Protein AF-A0A6L9EN81-F1 (afdb_monomer_lite)

Secondary structure (DSSP, 8-state):
-EEEEEEEEEE--SSTT-SHHHHHHHHTTSTTEEEETTEEEEEETTEEEEEEEEEEEEEEGGGTEEEEEEEEEE--GGGHHHHHHHHHHHHHHHHTT-TTT-EEEEEEEHHHHHHHHHHHHHHHHHHHHHHHHHHHHHHHHT-TTHHHHHS-HHHHHHHHTTTT---TT--GGGGS-TTTHHHHHH--B-SS-HHHHHHHHHH-SSGGGS-HHHHHHTS-B-HIIIIIHHHH---HHHHHHHHHHHHHHHHHHHTT----HHHHHHHHHHHHHHHHHHHHHHHTGGG----HHHHHHHHHHHHTT-HHHHHHHHHHHHHHHHHHHHT-SEEEE---TTSS-SEEEE-GGG-EEEEEEEEE-GGGHHHHHHHHHHH----TT-SEEEEEEEESS---GGGT-TT-S--SSEEEEEEE-TTS-EEEEEEE---S------

Organism: Clostridium butyricum (NCBI:txid1492)

Structure (mmCIF, N/CA/C/O backbone):
data_AF-A0A6L9EN81-F1
#
_entry.id   AF-A0A6L9EN81-F1
#
loop_
_atom_site.group_PDB
_atom_site.id
_atom_site.type_symbol
_atom_site.label_atom_id
_atom_site.label_alt_id
_atom_site.label_comp_id
_atom_site.label_asym_id
_atom_site.label_entity_id
_atom_site.label_seq_id
_atom_site.pdbx_PDB_ins_code
_atom_site.Cartn_x
_atom_site.Cartn_y
_atom_site.Cartn_z
_atom_site.occupancy
_atom_site.B_iso_or_equiv
_atom_site.auth_seq_id
_atom_site.auth_comp_id
_atom_site.auth_asym_id
_atom_site.auth_atom_id
_atom_site.pdbx_PDB_model_num
ATOM 1 N N . MET A 1 1 ? -28.844 1.840 12.120 1.00 87.31 1 MET A N 1
ATOM 2 C CA . MET A 1 1 ? -28.461 1.284 13.446 1.00 87.31 1 MET A CA 1
ATOM 3 C C . MET A 1 1 ? -26.974 0.991 13.421 1.00 87.31 1 MET A C 1
ATOM 5 O O . MET A 1 1 ? -26.561 0.160 12.624 1.00 87.31 1 MET A O 1
ATOM 9 N N . ASN A 1 2 ? -26.190 1.664 14.264 1.00 93.25 2 ASN A N 1
ATOM 10 C CA . ASN A 1 2 ? -24.735 1.513 14.336 1.00 93.25 2 ASN A CA 1
ATOM 11 C C . ASN A 1 2 ? -24.318 1.054 15.731 1.00 93.25 2 ASN A C 1
ATOM 13 O O . ASN A 1 2 ? -24.757 1.615 16.735 1.00 93.25 2 ASN A O 1
ATOM 17 N N . LYS A 1 3 ? -23.448 0.052 15.794 1.00 96.12 3 LYS A N 1
ATOM 18 C CA . LYS A 1 3 ? -22.914 -0.523 17.023 1.00 96.12 3 LYS A CA 1
ATOM 19 C C . LYS A 1 3 ? -21.429 -0.202 17.162 1.00 96.12 3 LYS A C 1
ATOM 21 O O . LYS A 1 3 ? -20.662 -0.304 16.206 1.00 96.12 3 LYS A O 1
ATOM 26 N N . ILE A 1 4 ? -21.008 0.117 18.382 1.00 96.19 4 ILE A N 1
ATOM 27 C CA . ILE A 1 4 ? -19.598 0.132 18.773 1.00 96.19 4 ILE A CA 1
ATOM 28 C C . ILE A 1 4 ? -19.426 -0.778 19.990 1.00 96.19 4 ILE A C 1
ATOM 30 O O . ILE A 1 4 ? -20.159 -0.677 20.975 1.00 96.19 4 ILE A O 1
ATOM 34 N N . GLU A 1 5 ? -18.442 -1.665 19.928 1.00 96.81 5 GLU A N 1
ATOM 35 C CA . GLU A 1 5 ? -18.109 -2.620 20.977 1.00 96.81 5 GLU A CA 1
ATOM 36 C C . GLU A 1 5 ? -16.608 -2.591 21.241 1.00 96.81 5 GLU A C 1
ATOM 38 O O . GLU A 1 5 ? -15.792 -2.695 20.322 1.00 96.81 5 GLU A O 1
ATOM 43 N N . TYR A 1 6 ? -16.222 -2.452 22.503 1.00 96.25 6 TYR A N 1
ATOM 44 C CA . TYR A 1 6 ? -14.824 -2.543 22.901 1.00 96.25 6 TYR A CA 1
ATOM 45 C C . TYR A 1 6 ? -14.679 -3.128 24.298 1.00 96.25 6 TYR A C 1
ATOM 47 O O . TYR A 1 6 ? -15.543 -2.999 25.169 1.00 96.25 6 TYR A O 1
ATOM 55 N N . MET A 1 7 ? -13.538 -3.773 24.501 1.00 95.69 7 MET A N 1
ATOM 56 C CA . MET A 1 7 ? -13.129 -4.341 25.768 1.00 95.69 7 MET A CA 1
ATOM 57 C C . MET A 1 7 ? -11.957 -3.551 26.329 1.00 95.69 7 MET A C 1
ATOM 59 O O . MET A 1 7 ? -10.900 -3.429 25.710 1.00 95.69 7 MET A O 1
ATOM 63 N N . ILE A 1 8 ? -12.155 -3.045 27.534 1.00 94.56 8 ILE A N 1
ATOM 64 C CA . ILE A 1 8 ? -11.157 -2.321 28.300 1.00 94.56 8 ILE A CA 1
ATOM 65 C C . ILE A 1 8 ? -10.591 -3.270 29.346 1.00 94.56 8 ILE A C 1
ATOM 67 O O . ILE A 1 8 ? -11.353 -3.824 30.130 1.00 94.56 8 ILE A O 1
ATOM 71 N N . ILE A 1 9 ? -9.276 -3.456 29.374 1.00 92.25 9 ILE A N 1
ATOM 72 C CA . ILE A 1 9 ? -8.583 -4.306 30.346 1.00 92.25 9 ILE A CA 1
ATOM 73 C C . ILE A 1 9 ? -7.664 -3.428 31.186 1.00 92.25 9 ILE A C 1
ATOM 75 O O . ILE A 1 9 ? -6.894 -2.635 30.643 1.00 92.25 9 ILE A O 1
ATOM 79 N N . THR A 1 10 ? -7.727 -3.591 32.504 1.00 89.62 10 THR A N 1
ATOM 80 C CA . THR A 1 10 ? -6.845 -2.917 33.462 1.00 89.62 10 THR A CA 1
ATOM 81 C C . THR A 1 10 ? -6.318 -3.909 34.491 1.00 89.62 10 THR A C 1
ATOM 83 O O . THR A 1 10 ? -7.020 -4.848 34.878 1.00 89.62 10 THR A O 1
ATOM 86 N N . LYS A 1 11 ? -5.092 -3.685 34.971 1.00 86.06 11 LYS A N 1
ATOM 87 C CA . LYS A 1 11 ? -4.589 -4.378 36.161 1.00 86.06 11 LYS A CA 1
ATOM 88 C C . LYS A 1 11 ? -5.357 -3.903 37.391 1.00 86.06 11 LYS A C 1
ATOM 90 O O . LYS A 1 11 ? -5.659 -2.712 37.503 1.00 86.06 11 LYS A O 1
ATOM 95 N N . GLN A 1 12 ? -5.680 -4.822 38.293 1.00 75.69 12 GLN A N 1
ATOM 96 C CA . GLN A 1 12 ? -6.263 -4.487 39.586 1.00 75.69 12 GLN A CA 1
ATOM 97 C C . GLN A 1 12 ? -5.140 -4.104 40.556 1.00 75.69 12 GLN A C 1
ATOM 99 O O . GLN A 1 12 ? -4.550 -4.953 41.215 1.00 75.69 12 GLN A O 1
ATOM 104 N N . GLU A 1 13 ? -4.827 -2.812 40.628 1.00 68.25 13 GLU A N 1
ATOM 105 C CA . GLU A 1 13 ? -3.945 -2.253 41.656 1.00 68.25 13 GLU A CA 1
ATOM 106 C C . GLU A 1 13 ? -4.814 -1.440 42.629 1.00 68.25 13 GLU A C 1
ATOM 108 O O . GLU A 1 13 ? -5.193 -0.305 42.349 1.00 68.25 13 GLU A O 1
ATOM 113 N N . GLY A 1 14 ? -5.188 -2.048 43.760 1.00 69.38 14 GLY A N 1
ATOM 114 C CA . GLY A 1 14 ? -6.019 -1.411 44.789 1.00 69.38 14 GLY A CA 1
ATOM 115 C C . GLY A 1 14 ? -7.532 -1.458 44.524 1.00 69.38 14 GLY A C 1
ATOM 116 O O . GLY A 1 14 ? -8.037 -2.326 43.816 1.00 69.38 14 GLY A O 1
ATOM 117 N N . SER A 1 15 ? -8.279 -0.539 45.146 1.00 75.50 15 SER A N 1
ATOM 118 C CA . SER A 1 15 ? -9.754 -0.497 45.118 1.00 75.50 15 SER A CA 1
ATOM 119 C C . SER A 1 15 ? -10.344 0.400 44.021 1.00 75.50 15 SER A C 1
ATOM 121 O O . SER A 1 15 ? -11.565 0.471 43.869 1.00 75.50 15 SER A O 1
ATOM 123 N N . PHE A 1 16 ? -9.504 1.096 43.252 1.00 80.25 16 PHE A N 1
ATOM 124 C CA . PHE A 1 16 ? -9.956 2.077 42.272 1.00 80.25 16 PHE A CA 1
ATOM 125 C C . PHE A 1 16 ? -10.594 1.404 41.047 1.00 80.25 16 PHE A C 1
ATOM 127 O O . PHE A 1 16 ? -9.987 0.552 40.404 1.00 80.25 16 PHE A O 1
ATOM 134 N N . CYS A 1 17 ? -11.823 1.810 40.708 1.00 84.56 17 CYS A N 1
ATOM 135 C CA . CYS A 1 17 ? -12.576 1.309 39.552 1.00 84.56 17 CYS A CA 1
ATOM 136 C C . CYS A 1 17 ? -12.682 -0.235 39.487 1.00 84.56 17 CYS A C 1
ATOM 138 O O . CYS A 1 17 ? -12.465 -0.860 38.450 1.00 84.56 17 CYS A O 1
ATOM 140 N N . ASN A 1 18 ? -13.009 -0.873 40.614 1.00 86.94 18 ASN A N 1
ATOM 141 C CA . ASN A 1 18 ? -13.021 -2.332 40.767 1.00 86.94 18 ASN A CA 1
ATOM 142 C C . ASN A 1 18 ? -14.390 -3.003 40.520 1.00 86.94 18 ASN A C 1
ATOM 144 O O . ASN A 1 18 ? -14.526 -4.211 40.700 1.00 86.94 18 ASN A O 1
ATOM 148 N N . SER A 1 19 ? -15.417 -2.255 40.120 1.00 91.50 19 SER A N 1
ATOM 149 C CA . SER A 1 19 ? -16.780 -2.758 39.911 1.00 91.50 19 SER A CA 1
ATOM 150 C C . SER A 1 19 ? -17.481 -2.071 38.736 1.00 91.50 19 SER A C 1
ATOM 152 O O . SER A 1 19 ? -17.056 -1.016 38.259 1.00 91.50 19 SER A O 1
ATOM 154 N N . LYS A 1 20 ? -18.606 -2.647 38.283 1.00 93.56 20 LYS A N 1
ATOM 155 C CA . LYS A 1 20 ? -19.466 -2.029 37.259 1.00 93.56 20 LYS A CA 1
ATOM 156 C C . LYS A 1 20 ? -19.916 -0.632 37.691 1.00 93.56 20 LYS A C 1
ATOM 158 O O . LYS A 1 20 ? -19.805 0.310 36.915 1.00 93.56 20 LYS A O 1
ATOM 163 N N . SER A 1 21 ? -20.384 -0.505 38.932 1.00 93.25 21 SER A N 1
ATOM 164 C CA . SER A 1 21 ? -20.891 0.755 39.478 1.00 93.25 21 SER A CA 1
ATOM 165 C C . SER A 1 21 ? -19.796 1.814 39.571 1.00 93.25 21 SER A C 1
ATOM 167 O O . SER A 1 21 ? -20.012 2.943 39.148 1.00 93.25 21 SER A O 1
ATOM 169 N N . SER A 1 22 ? -18.591 1.453 40.031 1.00 92.69 22 SER A N 1
ATOM 170 C CA . SER A 1 22 ? -17.469 2.402 40.072 1.00 92.69 22 SER A CA 1
ATOM 171 C C . SER A 1 22 ? -17.043 2.869 38.680 1.00 92.69 22 SER A C 1
ATOM 173 O O . SER A 1 22 ? -16.700 4.034 38.517 1.00 92.69 22 SER A O 1
ATOM 175 N N . PHE A 1 23 ? -17.095 1.988 37.673 1.00 93.50 23 PHE A N 1
ATOM 176 C CA . PHE A 1 23 ? -16.779 2.358 36.293 1.00 93.50 23 PHE A CA 1
ATOM 177 C C . PHE A 1 23 ? -17.827 3.307 35.706 1.00 93.50 23 PHE A C 1
ATOM 179 O O . PHE A 1 23 ? -17.476 4.323 35.119 1.00 93.50 23 PHE A O 1
ATOM 186 N N . ILE A 1 24 ? -19.115 3.032 35.925 1.00 94.88 24 ILE A N 1
ATOM 187 C CA . ILE A 1 24 ? -20.203 3.929 35.507 1.00 94.88 24 ILE A CA 1
ATOM 188 C C . ILE A 1 24 ? -20.082 5.297 36.191 1.00 94.88 24 ILE A C 1
ATOM 190 O O . ILE A 1 24 ? -20.223 6.322 35.528 1.00 94.88 24 ILE A O 1
ATOM 194 N N . ASN A 1 25 ? -19.776 5.328 37.491 1.00 94.06 25 ASN A N 1
ATOM 195 C CA . ASN A 1 25 ? -19.566 6.578 38.223 1.00 94.06 25 ASN A CA 1
ATOM 196 C C . ASN A 1 25 ? -18.364 7.356 37.683 1.00 94.06 25 ASN A C 1
ATOM 198 O O . ASN A 1 25 ? -18.440 8.573 37.556 1.00 94.06 25 ASN A O 1
ATOM 202 N N . LEU A 1 26 ? -17.281 6.663 37.317 1.00 93.62 26 LEU A N 1
ATOM 203 C CA . LEU A 1 26 ? -16.115 7.286 36.699 1.00 93.62 26 LEU A CA 1
ATOM 204 C C . LEU A 1 26 ? -16.468 7.969 35.372 1.00 93.62 26 LEU A C 1
ATOM 206 O O . LEU A 1 26 ? -16.038 9.096 35.145 1.00 93.62 26 LEU A O 1
ATOM 210 N N . LEU A 1 27 ? -17.248 7.315 34.506 1.00 95.25 27 LEU A N 1
ATOM 211 C CA . LEU A 1 27 ? -17.679 7.921 33.240 1.00 95.25 27 LEU A CA 1
ATOM 212 C C . LEU A 1 27 ? -18.488 9.206 33.464 1.00 95.25 27 LEU A C 1
ATOM 214 O O . LEU A 1 27 ? -18.331 10.161 32.711 1.00 95.25 27 LEU A O 1
ATOM 218 N N . GLN A 1 28 ? -19.295 9.250 34.525 1.00 95.00 28 GLN A N 1
ATOM 219 C CA . GLN A 1 28 ? -20.123 10.404 34.892 1.00 95.00 28 GLN A CA 1
ATOM 220 C C . GLN A 1 28 ? -19.371 11.510 35.651 1.00 95.00 28 GLN A C 1
ATOM 222 O O . GLN A 1 28 ? -19.965 12.537 35.976 1.00 95.00 28 GLN A O 1
ATOM 227 N N . VAL A 1 29 ? -18.069 11.344 35.923 1.00 93.25 29 VAL A N 1
ATOM 228 C CA . VAL A 1 29 ? -17.219 12.459 36.388 1.00 93.25 29 VAL A CA 1
ATOM 229 C C . VAL A 1 29 ? -17.143 13.547 35.315 1.00 93.25 29 VAL A C 1
ATOM 231 O O . VAL A 1 29 ? -17.030 14.731 35.633 1.00 93.25 29 VAL A O 1
ATOM 234 N N . ASP A 1 30 ? -17.224 13.162 34.039 1.00 93.81 30 ASP A N 1
ATOM 235 C CA . ASP A 1 30 ? -17.372 14.117 32.953 1.00 93.81 30 ASP A CA 1
ATOM 236 C C . ASP A 1 30 ? -18.829 14.588 32.864 1.00 93.81 30 ASP A C 1
ATOM 238 O O . ASP A 1 30 ? -19.734 13.817 32.552 1.00 93.81 30 ASP A O 1
ATOM 242 N N . SER A 1 31 ? -19.049 15.883 33.102 1.00 93.38 31 SER A N 1
ATOM 243 C CA . SER A 1 31 ? -20.385 16.499 33.094 1.00 93.38 31 SER A CA 1
ATOM 244 C C . SER A 1 31 ? -21.146 16.372 31.766 1.00 93.38 31 SER A C 1
ATOM 246 O O . SER A 1 31 ? -22.362 16.586 31.738 1.00 93.38 31 SER A O 1
ATOM 248 N N . SER A 1 32 ? -20.455 16.040 30.668 1.00 95.44 32 SER A N 1
ATOM 249 C CA . SER A 1 32 ? -21.082 15.773 29.371 1.00 95.44 32 SER A CA 1
ATOM 250 C C . SER A 1 32 ? -21.774 14.411 29.301 1.00 95.44 32 SER A C 1
ATOM 252 O O . SER A 1 32 ? -22.585 14.215 28.399 1.00 95.44 32 SER A O 1
ATOM 254 N N . ILE A 1 33 ? -21.501 13.494 30.235 1.00 96.94 33 ILE A N 1
ATOM 255 C CA . ILE A 1 33 ? -22.022 12.125 30.248 1.00 96.94 33 ILE A CA 1
ATOM 256 C C . ILE A 1 33 ? -22.950 11.929 31.448 1.00 96.94 33 ILE A C 1
ATOM 258 O O . ILE A 1 33 ? -22.568 12.130 32.599 1.00 96.94 33 ILE A O 1
ATOM 262 N N . LYS A 1 34 ? -24.166 11.450 31.186 1.00 96.69 34 LYS A N 1
ATOM 263 C CA . LYS A 1 34 ? -25.088 10.944 32.211 1.00 96.69 34 LYS A CA 1
ATOM 264 C C . LYS A 1 34 ? -25.524 9.539 31.842 1.00 96.69 34 LYS A C 1
ATOM 266 O O . LYS A 1 34 ? -25.853 9.290 30.689 1.00 96.69 34 LYS A O 1
ATOM 271 N N . ILE A 1 35 ? -25.523 8.618 32.800 1.00 96.25 35 ILE A N 1
ATOM 272 C CA . ILE A 1 35 ? -25.881 7.218 32.546 1.00 96.25 35 ILE A CA 1
ATOM 273 C C . ILE A 1 35 ? -27.023 6.834 33.471 1.00 96.25 35 ILE A C 1
ATOM 275 O O . ILE A 1 35 ? -26.850 6.787 34.688 1.00 96.25 35 ILE A O 1
ATOM 279 N N . ASN A 1 36 ? -28.165 6.508 32.872 1.00 92.62 36 ASN A N 1
ATOM 280 C CA . ASN A 1 36 ? -29.354 6.048 33.572 1.00 92.62 36 ASN A CA 1
ATOM 281 C C . ASN A 1 36 ? -29.755 4.680 33.016 1.00 92.62 36 ASN A C 1
ATOM 283 O O . ASN A 1 36 ? -30.124 4.549 31.850 1.00 92.62 36 ASN A O 1
ATOM 287 N N . ASN A 1 37 ? -29.699 3.649 33.862 1.00 88.88 37 ASN A N 1
ATOM 288 C CA . ASN A 1 37 ? -29.959 2.258 33.482 1.00 88.88 37 ASN A CA 1
ATOM 289 C C . ASN A 1 37 ? -29.086 1.798 32.298 1.00 88.88 37 ASN A C 1
ATOM 291 O O . ASN A 1 37 ? -27.877 1.629 32.455 1.00 88.88 37 ASN A O 1
ATOM 295 N N . ASN A 1 38 ? -29.706 1.584 31.136 1.00 93.94 38 ASN A N 1
ATOM 296 C CA . ASN A 1 38 ? -29.062 1.131 29.905 1.00 93.94 38 ASN A CA 1
ATOM 297 C C . ASN A 1 38 ? -28.989 2.244 28.849 1.00 93.94 38 ASN A C 1
ATOM 299 O O . ASN A 1 38 ? -28.869 1.942 27.669 1.00 93.94 38 ASN A O 1
ATOM 303 N N . ILE A 1 39 ? -29.104 3.513 29.246 1.00 96.31 39 ILE A N 1
ATOM 304 C CA . ILE A 1 39 ? -29.017 4.659 28.338 1.00 96.31 39 ILE A CA 1
ATOM 305 C C . ILE A 1 39 ? -27.900 5.578 28.822 1.00 96.31 39 ILE A C 1
ATOM 307 O O . ILE A 1 39 ? -27.828 5.921 30.007 1.00 96.31 39 ILE A O 1
ATOM 311 N N . VAL A 1 40 ? -27.030 5.978 27.899 1.00 96.75 40 VAL A N 1
ATOM 312 C CA . VAL A 1 40 ? -26.064 7.056 28.099 1.00 96.75 40 VAL A CA 1
ATOM 313 C C . VAL A 1 40 ? -26.514 8.290 27.323 1.00 96.75 40 VAL A C 1
ATOM 315 O O . VAL A 1 40 ? -26.647 8.259 26.101 1.00 96.75 40 VAL A O 1
ATOM 318 N N . SER A 1 41 ? -26.738 9.377 28.051 1.00 96.44 41 SER A N 1
ATOM 319 C CA . SER A 1 41 ? -26.994 10.701 27.496 1.00 96.44 41 SER A CA 1
ATOM 320 C C . SER A 1 41 ? -25.671 11.450 27.375 1.00 96.44 41 SER A C 1
ATOM 322 O O . SER A 1 41 ? -24.958 11.619 28.369 1.00 96.44 41 SER A O 1
ATOM 324 N N . TYR A 1 42 ? -25.348 11.914 26.171 1.00 96.44 42 TYR A N 1
ATOM 325 C CA . TYR A 1 42 ? -24.127 12.659 25.877 1.00 96.44 42 TYR A CA 1
ATOM 326 C C . TYR A 1 42 ? -24.452 14.053 25.350 1.00 96.44 42 TYR A C 1
ATOM 328 O O . TYR A 1 42 ? -25.187 14.199 24.372 1.00 96.44 42 TYR A O 1
ATOM 336 N N . LYS A 1 43 ? -23.904 15.079 26.007 1.00 93.94 43 LYS A N 1
ATOM 337 C CA . LYS A 1 43 ? -24.069 16.484 25.628 1.00 93.94 43 LYS A CA 1
ATOM 338 C C . LYS A 1 43 ? -22.845 16.983 24.871 1.00 93.94 43 LYS A C 1
ATOM 340 O O . LYS A 1 43 ? -21.758 17.089 25.435 1.00 93.94 43 LYS A O 1
ATOM 345 N N . GLU A 1 44 ? -23.059 17.417 23.638 1.00 85.56 44 GLU A N 1
ATOM 346 C CA . GLU A 1 44 ? -22.026 17.989 22.784 1.00 85.56 44 GLU A CA 1
ATOM 347 C C . GLU A 1 44 ? -22.531 19.269 22.108 1.00 85.56 44 GLU A C 1
ATOM 349 O O . GLU A 1 44 ? -23.534 19.246 21.405 1.00 85.56 44 GLU A O 1
ATOM 354 N N . GLN A 1 45 ? -21.839 20.398 22.316 1.00 81.12 45 GLN A N 1
ATOM 355 C CA . GLN A 1 45 ? -22.110 21.678 21.630 1.00 81.12 45 GLN A CA 1
ATOM 356 C C . GLN A 1 45 ? -23.599 22.100 21.614 1.00 81.12 45 GLN A C 1
ATOM 358 O O . GLN A 1 45 ? -24.089 22.679 20.652 1.00 81.12 45 GLN A O 1
ATOM 363 N N . GLY A 1 46 ? -24.333 21.806 22.693 1.00 79.75 46 GLY A N 1
ATOM 364 C CA . GLY A 1 46 ? -25.760 22.133 22.827 1.00 79.75 46 GLY A CA 1
ATOM 365 C C . GLY A 1 46 ? -26.726 21.052 22.331 1.00 79.75 46 GLY A C 1
ATOM 366 O O . GLY A 1 46 ? -27.912 21.136 22.633 1.00 79.75 46 GLY A O 1
ATOM 367 N N . THR A 1 47 ? -26.232 20.008 21.668 1.00 85.19 47 THR A N 1
ATOM 368 C CA . THR A 1 47 ? -27.012 18.830 21.268 1.00 85.19 47 THR A CA 1
ATOM 369 C C . THR A 1 47 ? -26.902 17.741 22.332 1.00 85.19 47 THR A C 1
ATOM 371 O O . THR A 1 47 ? -25.837 17.542 22.917 1.00 85.19 47 THR A O 1
ATOM 374 N N . ILE A 1 48 ? -28.005 17.038 22.598 1.00 91.75 48 ILE A N 1
ATOM 375 C CA . ILE A 1 48 ? -28.030 15.861 23.472 1.00 91.75 48 ILE A CA 1
ATOM 376 C C . ILE A 1 48 ? -28.395 14.649 22.624 1.00 91.75 48 ILE A C 1
ATOM 378 O O . ILE A 1 48 ? -29.358 14.680 21.852 1.00 91.75 48 ILE A O 1
ATOM 382 N N . ILE A 1 49 ? -27.613 13.588 22.773 1.00 94.00 49 ILE A N 1
ATOM 383 C CA . ILE A 1 49 ? -27.898 12.289 22.176 1.00 94.00 49 ILE A CA 1
ATOM 384 C C . ILE A 1 49 ? -28.103 11.263 23.285 1.00 94.00 49 ILE A C 1
ATOM 386 O O . ILE A 1 49 ? -27.390 11.298 24.284 1.00 94.00 49 ILE A O 1
ATOM 390 N N . ASP A 1 50 ? -29.047 10.353 23.079 1.00 95.06 50 ASP A N 1
ATOM 391 C CA . ASP A 1 50 ? -29.298 9.218 23.961 1.00 95.06 50 ASP A CA 1
ATOM 392 C C . ASP A 1 50 ? -28.944 7.944 23.205 1.00 95.06 50 ASP A C 1
ATOM 394 O O . ASP A 1 50 ? -29.398 7.735 22.078 1.00 95.06 50 ASP A O 1
ATOM 398 N N . ILE A 1 51 ? -28.084 7.132 23.809 1.00 96.88 51 ILE A N 1
ATOM 399 C CA . ILE A 1 51 ? -27.483 5.953 23.191 1.00 96.88 51 ILE A CA 1
ATOM 400 C C . ILE A 1 51 ? -27.696 4.758 24.110 1.00 96.88 51 ILE A C 1
ATOM 402 O O . ILE A 1 51 ? -27.485 4.855 25.322 1.00 96.88 51 ILE A O 1
ATOM 406 N N . ASP A 1 52 ? -28.067 3.617 23.537 1.00 97.00 52 ASP A N 1
ATOM 407 C CA . ASP A 1 52 ? -28.173 2.378 24.298 1.00 97.00 52 ASP A CA 1
ATOM 408 C C . ASP A 1 52 ? -26.773 1.955 24.761 1.00 97.00 52 ASP A C 1
ATOM 410 O O . ASP A 1 52 ? -25.837 1.822 23.969 1.00 97.00 52 ASP A O 1
ATOM 414 N N . PHE A 1 53 ? -26.630 1.747 26.064 1.00 97.19 53 PHE A N 1
ATOM 415 C CA . PHE A 1 53 ? -25.374 1.523 26.760 1.00 97.19 53 PHE A CA 1
ATOM 416 C C . PHE A 1 53 ? -25.447 0.267 27.615 1.00 97.19 53 PHE A C 1
ATOM 418 O O . PHE A 1 53 ? -26.296 0.127 28.497 1.00 97.19 53 PHE A O 1
ATOM 425 N N . LYS A 1 54 ? -24.494 -0.640 27.409 1.00 97.31 54 LYS A N 1
ATOM 426 C CA . LYS A 1 54 ? -24.341 -1.836 28.232 1.00 97.31 54 LYS A CA 1
ATOM 427 C C . LYS A 1 54 ? -22.897 -1.991 28.672 1.00 97.31 54 LYS A C 1
ATOM 429 O O . LYS A 1 54 ? -21.979 -1.924 27.863 1.00 97.31 54 LYS A O 1
ATOM 434 N N . VAL A 1 55 ? -22.720 -2.276 29.962 1.00 96.69 55 VAL A N 1
ATOM 435 C CA . VAL A 1 55 ? -21.428 -2.657 30.544 1.00 96.69 55 VAL A CA 1
ATOM 436 C C . VAL A 1 55 ? -21.547 -3.995 31.245 1.00 96.69 55 VAL A C 1
ATOM 438 O O . VAL A 1 55 ? -22.416 -4.190 32.108 1.00 96.69 55 VAL A O 1
ATOM 441 N N . VAL A 1 56 ? -20.633 -4.891 30.893 1.00 95.81 56 VAL A N 1
ATOM 442 C CA . VAL A 1 56 ? -20.383 -6.168 31.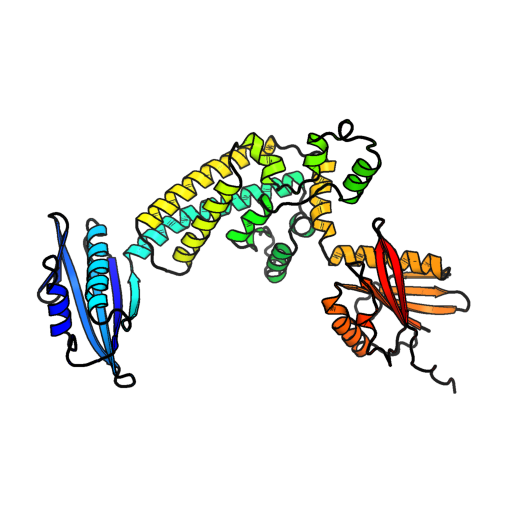562 1.00 95.81 56 VAL A CA 1
ATOM 443 C C . VAL A 1 56 ? -18.940 -6.165 32.055 1.00 95.81 56 VAL A C 1
ATOM 445 O O . VAL A 1 56 ? -18.041 -5.709 31.358 1.00 95.81 56 VAL A O 1
ATOM 448 N N . THR A 1 57 ? -18.700 -6.648 33.270 1.00 95.06 57 THR A N 1
ATOM 449 C CA . THR A 1 57 ? -17.352 -6.700 33.848 1.00 95.06 57 THR A CA 1
ATOM 450 C C . THR A 1 57 ? -17.163 -7.970 34.651 1.00 95.06 57 THR A C 1
ATOM 452 O O . THR A 1 57 ? -18.097 -8.436 35.304 1.00 95.06 57 THR A O 1
ATOM 455 N N . ASN A 1 58 ? -15.948 -8.509 34.620 1.00 93.19 58 ASN A N 1
ATOM 456 C CA . ASN A 1 58 ? -15.530 -9.599 35.487 1.00 93.19 58 ASN A CA 1
ATOM 457 C C . ASN A 1 58 ? -14.011 -9.556 35.718 1.00 93.19 58 ASN A C 1
ATOM 459 O O . ASN A 1 58 ? -13.286 -8.781 35.085 1.00 93.19 58 ASN A O 1
ATOM 463 N N . GLU A 1 59 ? -13.541 -10.391 36.636 1.00 91.62 59 GLU A N 1
ATOM 464 C CA . GLU A 1 59 ? -12.129 -10.550 36.964 1.00 91.62 59 GLU A CA 1
ATOM 465 C C . GLU A 1 59 ? -11.477 -11.625 36.104 1.00 91.62 59 GLU A C 1
ATOM 467 O O . GLU A 1 59 ? -12.015 -12.714 35.899 1.00 91.62 59 GLU A O 1
ATOM 472 N N . ILE A 1 60 ? -10.264 -11.333 35.657 1.00 90.12 60 ILE A N 1
ATOM 473 C CA . ILE A 1 60 ? -9.351 -12.280 35.035 1.00 90.12 60 ILE A CA 1
ATOM 474 C C . ILE A 1 60 ? -8.437 -12.779 36.157 1.00 90.12 60 ILE A C 1
ATOM 476 O O . ILE A 1 60 ? -7.316 -12.297 36.347 1.00 90.12 60 ILE A O 1
ATOM 480 N N . LYS A 1 61 ? -8.957 -13.725 36.950 1.00 82.69 61 LYS A N 1
ATOM 481 C CA . LYS A 1 61 ? -8.328 -14.198 38.198 1.00 82.69 61 LYS A CA 1
ATOM 482 C C . LYS A 1 61 ? -6.873 -14.633 38.019 1.00 82.69 61 LYS A C 1
ATOM 484 O O . LYS A 1 61 ? -6.041 -14.343 38.868 1.00 82.69 61 LYS A O 1
ATOM 489 N N . SER A 1 62 ? -6.548 -15.264 36.892 1.00 87.38 62 SER A N 1
ATOM 490 C CA . SER A 1 62 ? -5.197 -15.751 36.589 1.00 87.38 62 SER A CA 1
ATOM 491 C C . SER A 1 62 ? -4.147 -14.646 36.423 1.00 87.38 62 SER A C 1
ATOM 493 O O . SER A 1 62 ? -2.960 -14.951 36.423 1.00 87.38 62 SER A O 1
ATOM 495 N N . LYS A 1 63 ? -4.557 -13.386 36.226 1.00 85.94 63 LYS A N 1
ATOM 496 C CA . LYS A 1 63 ? -3.651 -12.261 35.937 1.00 85.94 63 LYS A CA 1
ATOM 497 C C . LYS A 1 63 ? -3.844 -11.045 36.844 1.00 85.94 63 LYS A C 1
ATOM 499 O O . LYS A 1 63 ? -3.185 -10.038 36.617 1.00 85.94 63 LYS A O 1
ATOM 504 N N . GLN A 1 64 ? -4.720 -11.128 37.851 1.00 87.25 64 GLN A N 1
ATOM 505 C CA . GLN A 1 64 ? -5.104 -9.976 38.686 1.00 87.25 64 GLN A CA 1
ATOM 506 C C . GLN A 1 64 ? -5.546 -8.772 37.830 1.00 87.25 64 GLN A C 1
ATOM 508 O O . GLN A 1 64 ? -5.167 -7.624 38.054 1.00 87.25 64 GLN A O 1
ATOM 513 N N . GLU A 1 65 ? -6.336 -9.046 36.795 1.00 90.81 65 GLU A N 1
ATOM 514 C CA . GLU A 1 65 ? -6.851 -8.048 35.856 1.00 90.81 65 GLU A CA 1
ATOM 515 C C . GLU A 1 65 ? -8.382 -8.002 35.930 1.00 90.81 65 GLU A C 1
ATOM 517 O O . GLU A 1 65 ? -9.040 -8.949 36.364 1.00 90.81 65 GLU A O 1
ATOM 522 N N . ARG A 1 66 ? -8.973 -6.897 35.483 1.00 91.44 66 ARG A N 1
ATOM 523 C CA . ARG A 1 66 ? -10.419 -6.753 35.285 1.00 91.44 66 ARG A CA 1
ATOM 524 C C . ARG A 1 66 ? -10.675 -6.255 33.879 1.00 91.44 66 ARG A C 1
ATOM 526 O O . ARG A 1 66 ? -9.954 -5.383 33.392 1.00 91.44 66 ARG A O 1
ATOM 533 N N . TYR A 1 67 ? -11.725 -6.780 33.259 1.00 93.94 67 TYR A N 1
ATOM 534 C CA . TYR A 1 67 ? -12.210 -6.245 31.997 1.00 93.94 67 TYR A CA 1
ATOM 535 C C . TYR A 1 67 ? -13.541 -5.513 32.169 1.00 93.94 67 TYR A C 1
ATOM 537 O O . TYR A 1 67 ? -14.364 -5.869 33.016 1.00 93.94 67 TYR A O 1
ATOM 545 N N . PHE A 1 68 ? -13.758 -4.514 31.323 1.00 95.50 68 PHE A N 1
ATOM 546 C CA . PHE A 1 68 ? -15.034 -3.858 31.084 1.00 95.50 68 PHE A CA 1
ATOM 547 C C . PHE A 1 68 ? -15.357 -4.014 29.606 1.00 95.50 68 PHE A C 1
ATOM 549 O O . PHE A 1 68 ? -14.692 -3.443 28.744 1.00 95.50 68 PHE A O 1
ATOM 556 N N . HIS A 1 69 ? -16.361 -4.827 29.319 1.00 97.50 69 HIS A N 1
ATOM 557 C CA . HIS A 1 69 ? -16.926 -4.968 27.994 1.00 97.50 69 HIS A CA 1
ATOM 558 C C . HIS A 1 69 ? -18.060 -3.951 27.855 1.00 97.50 69 HIS A C 1
ATOM 560 O O . HIS A 1 69 ? -19.049 -4.011 28.591 1.00 97.50 69 HIS A O 1
ATOM 566 N N . ILE A 1 70 ? -17.875 -3.007 26.936 1.00 97.75 70 ILE A N 1
ATOM 567 C CA . ILE A 1 70 ? -18.786 -1.901 26.665 1.00 97.75 70 ILE A CA 1
ATOM 568 C C . ILE A 1 70 ? -19.424 -2.112 25.296 1.00 97.75 70 ILE A C 1
ATOM 570 O O . ILE A 1 70 ? -18.730 -2.356 24.308 1.00 97.75 70 ILE A O 1
ATOM 574 N N . THR A 1 71 ? -20.745 -1.979 25.247 1.00 98.12 71 THR A N 1
ATOM 575 C CA . THR A 1 71 ? -21.532 -1.973 24.014 1.00 98.12 71 THR A CA 1
ATOM 576 C C . THR A 1 71 ? -22.323 -0.674 23.940 1.00 98.12 71 THR A C 1
ATOM 578 O O . THR A 1 71 ? -23.025 -0.325 24.892 1.00 98.12 71 THR A O 1
ATOM 581 N N . LEU A 1 72 ? -22.206 0.014 22.808 1.00 97.75 72 LEU A N 1
ATOM 582 C CA . LEU A 1 72 ? -22.950 1.216 22.454 1.00 97.75 72 LEU A CA 1
ATOM 583 C C . LEU A 1 72 ? -23.781 0.932 21.200 1.00 97.75 72 LEU A C 1
ATOM 585 O O . LEU A 1 72 ? -23.232 0.406 20.228 1.00 97.75 72 LEU A O 1
ATOM 589 N N . ILE A 1 73 ? -25.069 1.277 21.200 1.00 97.19 73 ILE A N 1
ATOM 590 C CA . ILE A 1 73 ? -25.939 1.138 20.022 1.00 97.19 73 ILE A CA 1
ATOM 591 C C . ILE A 1 73 ? -26.635 2.471 19.747 1.00 97.19 73 ILE A C 1
ATOM 593 O O . ILE A 1 73 ? -27.347 3.012 20.592 1.00 97.19 73 ILE A O 1
ATOM 597 N N . ASN A 1 74 ? -26.409 2.996 18.545 1.00 95.00 74 ASN A N 1
ATOM 598 C CA . ASN A 1 74 ? -27.088 4.163 18.013 1.00 95.00 74 ASN A CA 1
ATOM 599 C C . ASN A 1 74 ? -28.175 3.736 17.023 1.00 95.00 74 ASN A C 1
ATOM 601 O O . ASN A 1 74 ? -27.882 3.118 15.995 1.00 95.00 74 ASN A O 1
ATOM 605 N N . ASN A 1 75 ? -29.417 4.118 17.302 1.00 91.88 75 ASN A N 1
ATOM 606 C CA . ASN A 1 75 ? -30.558 3.854 16.425 1.00 91.88 75 ASN A CA 1
ATOM 607 C C . ASN A 1 75 ? -30.867 5.030 15.478 1.00 91.88 75 ASN A C 1
ATOM 609 O O . ASN A 1 75 ? -31.715 4.883 14.603 1.00 91.88 75 ASN A O 1
ATOM 613 N N . ASP A 1 76 ? -30.167 6.162 15.612 1.00 89.81 76 ASP A N 1
ATOM 614 C CA . ASP A 1 76 ? -30.385 7.386 14.835 1.00 89.81 76 ASP A CA 1
ATOM 615 C C . ASP A 1 76 ? -29.129 7.769 14.033 1.00 89.81 76 ASP A C 1
ATOM 617 O O . ASP A 1 76 ? -28.186 8.373 14.554 1.00 89.81 76 ASP A O 1
ATOM 621 N N . ASP A 1 77 ? -29.111 7.430 12.742 1.00 85.00 77 ASP A N 1
ATOM 622 C CA . ASP A 1 77 ? -27.949 7.649 11.872 1.00 85.00 77 ASP A CA 1
ATOM 623 C C . ASP A 1 77 ? -27.578 9.143 11.730 1.00 85.00 77 ASP A C 1
ATOM 625 O O . ASP A 1 77 ? -26.408 9.460 11.494 1.00 85.00 77 ASP A O 1
ATOM 629 N N . SER A 1 78 ? -28.516 10.075 11.962 1.00 85.88 78 SER A N 1
ATOM 630 C CA . SER A 1 78 ? -28.234 11.521 11.934 1.00 85.88 78 SER A CA 1
ATOM 631 C C . SER A 1 78 ? -27.280 11.967 13.051 1.00 85.88 78 SER A C 1
ATOM 633 O O . SER A 1 78 ? -26.596 12.984 12.930 1.00 85.88 78 SER A O 1
ATOM 635 N N . LYS A 1 79 ? -27.169 11.168 14.120 1.00 87.12 79 LYS A N 1
ATOM 636 C CA . LYS A 1 79 ? -26.343 11.434 15.308 1.00 87.12 79 LYS A CA 1
ATOM 637 C C . LYS A 1 79 ? -25.006 10.694 15.302 1.00 87.12 79 LYS A C 1
ATOM 639 O O . LYS A 1 79 ? -24.295 10.706 16.308 1.00 87.12 79 LYS A O 1
ATOM 644 N N . ASN A 1 80 ? -24.622 10.072 14.185 1.00 86.75 80 ASN A N 1
ATOM 645 C CA . ASN A 1 80 ? -23.420 9.236 14.099 1.00 86.75 80 ASN A CA 1
ATOM 646 C C . ASN A 1 80 ? -22.119 9.945 14.499 1.00 86.75 80 ASN A C 1
ATOM 648 O O . ASN A 1 80 ? -21.254 9.319 15.113 1.00 86.75 80 ASN A O 1
ATOM 652 N N . ASN A 1 81 ? -21.982 11.240 14.204 1.00 86.62 81 ASN A N 1
ATOM 653 C CA . ASN A 1 81 ? -20.789 11.991 14.595 1.00 86.62 81 ASN A CA 1
ATOM 654 C C . ASN A 1 81 ? -20.681 12.125 16.125 1.00 86.62 81 ASN A C 1
ATOM 656 O O . ASN A 1 81 ? -19.665 11.769 16.718 1.00 86.62 81 ASN A O 1
ATOM 660 N N . SER A 1 82 ? -21.755 12.557 16.789 1.00 90.44 82 SER A N 1
ATOM 661 C CA . SER A 1 82 ? -21.784 12.663 18.253 1.00 90.44 82 SER A CA 1
ATOM 662 C C . SER A 1 82 ? -21.708 11.291 18.935 1.00 90.44 82 SER A C 1
ATOM 664 O O . SER A 1 82 ? -21.052 11.156 19.965 1.00 90.44 82 SER A O 1
ATOM 666 N N . PHE A 1 83 ? -22.302 10.248 18.343 1.00 93.06 83 PHE A N 1
ATOM 667 C CA . PHE A 1 83 ? -22.185 8.861 18.813 1.00 93.06 83 PHE A CA 1
ATOM 668 C C . PHE A 1 83 ? -20.730 8.380 18.843 1.00 93.06 83 PHE A C 1
ATOM 670 O O . PHE A 1 83 ? -20.263 7.800 19.827 1.00 93.06 83 PHE A O 1
ATOM 677 N N . ARG A 1 84 ? -19.983 8.669 17.780 1.00 90.12 84 ARG A N 1
ATOM 678 C CA . ARG A 1 84 ? -18.558 8.366 17.694 1.00 90.12 84 ARG A CA 1
ATOM 679 C C . ARG A 1 84 ? -17.755 9.128 18.750 1.00 90.12 84 ARG A C 1
ATOM 681 O O . ARG A 1 84 ? -16.955 8.519 19.459 1.00 90.12 84 ARG A O 1
ATOM 688 N N . LYS A 1 85 ? -17.992 10.433 18.895 1.00 92.00 85 LYS A N 1
ATOM 689 C CA . LYS A 1 85 ? -17.297 11.271 19.885 1.00 92.00 85 LYS A CA 1
ATOM 690 C C . LYS A 1 85 ? -17.581 10.841 21.319 1.00 92.00 85 LYS A C 1
ATOM 692 O O . LYS A 1 85 ? -16.669 10.837 22.139 1.00 92.00 85 LYS A O 1
ATOM 697 N N . LEU A 1 86 ? -18.799 10.385 21.615 1.00 95.00 86 LEU A N 1
ATOM 698 C CA . LEU A 1 86 ? -19.104 9.710 22.876 1.00 95.00 86 LEU A CA 1
ATOM 699 C C . LEU A 1 86 ? -18.208 8.478 23.074 1.00 95.00 86 LEU A C 1
ATOM 701 O O . LEU A 1 86 ? -17.623 8.310 24.145 1.00 95.00 86 LEU A O 1
ATOM 705 N N . SER A 1 87 ? -18.067 7.618 22.060 1.00 94.69 87 SER A N 1
ATOM 706 C CA . SER A 1 87 ? -17.176 6.458 22.167 1.00 94.69 87 SER A CA 1
ATOM 707 C C . SER A 1 87 ? -15.719 6.862 22.408 1.00 94.69 87 SER A C 1
ATOM 709 O O . SER A 1 87 ? -15.040 6.181 23.176 1.00 94.69 87 SER A O 1
ATOM 711 N N . GLU A 1 88 ? -15.222 7.908 21.751 1.00 92.94 88 GLU A N 1
ATOM 712 C CA . GLU A 1 88 ? -13.871 8.439 21.972 1.00 92.94 88 GLU A CA 1
ATOM 713 C C . GLU A 1 88 ? -13.739 8.984 23.401 1.00 92.94 88 GLU A C 1
ATOM 715 O O . GLU A 1 88 ? -12.812 8.608 24.118 1.00 92.94 88 GLU A O 1
ATOM 720 N N . LYS A 1 89 ? -14.733 9.742 23.879 1.00 95.19 89 LYS A N 1
ATOM 721 C CA . LYS A 1 89 ? -14.778 10.286 25.241 1.00 95.19 89 LYS A CA 1
ATOM 722 C C . LYS A 1 89 ? -14.761 9.195 26.313 1.00 95.19 89 LYS A C 1
ATOM 724 O O . LYS A 1 89 ? -14.025 9.311 27.290 1.00 95.19 89 LYS A O 1
ATOM 729 N N . ILE A 1 90 ? -15.518 8.110 26.134 1.00 95.50 90 ILE A N 1
ATOM 730 C CA . ILE A 1 90 ? -15.493 6.968 27.063 1.00 95.50 90 ILE A CA 1
ATOM 731 C C . ILE A 1 90 ? -14.094 6.338 27.106 1.00 95.50 90 ILE A C 1
ATOM 733 O O . ILE A 1 90 ? -13.595 6.038 28.192 1.00 95.50 90 ILE A O 1
ATOM 737 N N . LYS A 1 91 ? -13.439 6.165 25.949 1.00 93.69 91 LYS A N 1
ATOM 738 C CA . LYS A 1 91 ? -12.065 5.638 25.876 1.00 93.69 91 LYS A CA 1
ATOM 739 C C . LYS A 1 91 ? -11.075 6.575 26.576 1.00 93.69 91 LYS A C 1
ATOM 741 O O . LYS A 1 91 ? -10.271 6.100 27.374 1.00 93.69 91 LYS A O 1
ATOM 746 N N . GLU A 1 92 ? -11.174 7.886 26.353 1.00 93.44 92 GLU A N 1
ATOM 747 C CA . GLU A 1 92 ? -10.354 8.906 27.026 1.00 93.44 92 GLU A CA 1
ATOM 748 C C . GLU A 1 92 ? -10.513 8.872 28.550 1.00 93.44 92 GLU A C 1
ATOM 750 O O . GLU A 1 92 ? -9.520 8.894 29.279 1.00 93.44 92 GLU A O 1
ATOM 755 N N . ILE A 1 93 ? -11.750 8.810 29.055 1.00 93.31 93 ILE A N 1
ATOM 756 C CA . ILE A 1 93 ? -12.010 8.741 30.499 1.00 93.31 93 ILE A CA 1
ATOM 757 C C . ILE A 1 93 ? -11.460 7.436 31.072 1.00 93.31 93 ILE A C 1
ATOM 759 O O . ILE A 1 93 ? -10.811 7.452 32.117 1.00 93.31 93 ILE A O 1
ATOM 763 N N . ALA A 1 94 ? -11.668 6.314 30.384 1.00 91.31 94 ALA A N 1
ATOM 764 C CA . ALA A 1 94 ? -11.157 5.028 30.831 1.00 91.31 94 ALA A CA 1
ATOM 765 C C . ALA A 1 94 ? -9.622 5.017 30.919 1.00 91.31 94 ALA A C 1
ATOM 767 O O . ALA A 1 94 ? -9.086 4.519 31.909 1.00 91.31 94 ALA A O 1
ATOM 768 N N . MET A 1 95 ? -8.911 5.631 29.963 1.00 89.31 95 MET A N 1
ATOM 769 C CA . MET A 1 95 ? -7.445 5.743 30.004 1.00 89.31 95 MET A CA 1
ATOM 770 C C . MET A 1 95 ? -6.931 6.435 31.276 1.00 89.31 95 MET A C 1
ATOM 772 O O . MET A 1 95 ? -5.833 6.120 31.730 1.00 89.31 95 MET A O 1
ATOM 776 N N . LYS A 1 96 ? -7.727 7.309 31.912 1.00 87.00 96 LYS A N 1
ATOM 777 C CA . LYS A 1 96 ? -7.362 7.965 33.183 1.00 87.00 96 LYS A CA 1
ATOM 778 C C . LYS A 1 96 ? -7.308 7.006 34.377 1.00 87.00 96 LYS A C 1
ATOM 780 O O . LYS A 1 96 ? -6.751 7.380 35.402 1.00 87.00 96 LYS A O 1
ATOM 785 N N . ILE A 1 97 ? -7.853 5.788 34.267 1.00 83.25 97 ILE A N 1
ATOM 786 C CA . ILE A 1 97 ? -7.796 4.781 35.341 1.00 83.25 97 ILE A CA 1
ATOM 787 C C . ILE A 1 97 ? -6.356 4.351 35.602 1.00 83.25 97 ILE A C 1
ATOM 789 O O . ILE A 1 97 ? -5.912 4.323 36.746 1.00 83.25 97 ILE A O 1
ATOM 793 N N . ASN A 1 98 ? -5.639 3.984 34.539 1.00 82.38 98 ASN A N 1
ATOM 794 C CA . ASN A 1 98 ? -4.241 3.583 34.618 1.00 82.38 98 ASN A CA 1
ATOM 795 C C . ASN A 1 98 ? -3.568 3.767 33.245 1.00 82.38 98 ASN A C 1
ATOM 797 O O . ASN A 1 98 ? -3.502 2.807 32.468 1.00 82.38 98 ASN A O 1
ATOM 801 N N . PRO A 1 99 ? -3.072 4.979 32.929 1.00 79.50 99 PRO A N 1
ATOM 802 C CA . PRO A 1 99 ? -2.622 5.340 31.581 1.00 79.50 99 PRO A CA 1
ATOM 803 C C . PRO A 1 99 ? -1.576 4.392 30.982 1.00 79.50 99 PRO A C 1
ATOM 805 O O . PRO A 1 99 ? -1.591 4.130 29.785 1.00 79.50 99 PRO A O 1
ATOM 808 N N . ASN A 1 100 ? -0.702 3.826 31.820 1.00 81.06 100 ASN A N 1
ATOM 809 C CA . ASN A 1 100 ? 0.423 3.000 31.371 1.00 81.06 100 ASN A CA 1
ATOM 810 C C . ASN A 1 100 ? 0.124 1.492 31.363 1.00 81.06 100 ASN A C 1
ATOM 812 O O . ASN A 1 100 ? 0.932 0.709 30.864 1.00 81.06 100 ASN A O 1
ATOM 816 N N . LYS A 1 101 ? -0.992 1.053 31.957 1.00 82.81 101 LYS A N 1
ATOM 817 C CA . LYS A 1 101 ? -1.307 -0.378 32.146 1.00 82.81 101 LYS A CA 1
ATOM 818 C C . LYS A 1 101 ? -2.696 -0.769 31.643 1.00 82.81 101 LYS A C 1
ATOM 820 O O . LYS A 1 101 ? -3.094 -1.922 31.805 1.00 82.81 101 LYS A O 1
ATOM 825 N N . MET A 1 102 ? -3.424 0.162 31.035 1.00 85.88 102 MET A N 1
ATOM 826 C CA . MET A 1 102 ? -4.708 -0.106 30.404 1.00 85.88 102 MET A CA 1
ATOM 827 C C . MET A 1 102 ? -4.534 -0.500 28.932 1.00 85.88 102 MET A C 1
ATOM 829 O O . MET A 1 102 ? -3.707 0.055 28.213 1.00 85.88 102 MET A O 1
ATOM 833 N N . LYS A 1 103 ? -5.364 -1.437 28.467 1.00 91.06 103 LYS A N 1
ATOM 834 C CA . LYS A 1 103 ? -5.524 -1.763 27.045 1.00 91.06 103 LYS A CA 1
ATOM 835 C C . LYS A 1 103 ? -6.981 -1.613 26.635 1.00 91.06 103 LYS A C 1
ATOM 837 O O . LYS A 1 103 ? -7.866 -2.099 27.333 1.00 91.06 103 LYS A O 1
ATOM 842 N N . ILE A 1 104 ? -7.220 -0.984 25.488 1.00 93.19 104 ILE A N 1
ATOM 843 C CA . ILE A 1 104 ? -8.549 -0.862 24.883 1.00 93.19 104 ILE A CA 1
ATOM 844 C C . ILE A 1 104 ? -8.525 -1.617 23.558 1.00 93.19 104 ILE A C 1
ATOM 846 O O . ILE A 1 104 ? -7.794 -1.244 22.645 1.00 93.19 104 ILE A O 1
ATOM 850 N N . ASN A 1 105 ? -9.328 -2.671 23.458 1.00 92.81 105 ASN A N 1
ATOM 851 C CA . ASN A 1 105 ? -9.463 -3.480 22.254 1.00 92.81 105 ASN A CA 1
ATOM 852 C C . ASN A 1 105 ? -10.837 -3.228 21.641 1.00 92.81 105 ASN A C 1
ATOM 854 O O . ASN A 1 105 ? -11.851 -3.536 22.265 1.00 92.81 105 ASN A O 1
ATOM 858 N N . THR A 1 106 ? -10.879 -2.669 20.433 1.00 92.88 106 THR A N 1
ATOM 859 C CA . THR A 1 106 ? -12.137 -2.521 19.688 1.00 92.88 106 THR A CA 1
ATOM 860 C C . THR A 1 106 ? -12.520 -3.876 19.102 1.00 92.88 106 THR A C 1
ATOM 862 O O . THR A 1 106 ? -11.713 -4.490 18.412 1.00 92.88 106 THR A O 1
ATOM 865 N N . LEU A 1 107 ? -13.721 -4.351 19.428 1.00 94.31 107 LEU A N 1
ATOM 866 C CA . LEU A 1 107 ? -14.267 -5.634 18.977 1.00 94.31 107 LEU A CA 1
ATOM 867 C C . LEU A 1 107 ? -15.190 -5.447 17.768 1.00 94.31 107 LEU A C 1
ATOM 869 O O . LEU A 1 107 ? -15.228 -6.295 16.882 1.00 94.31 107 LEU A O 1
ATOM 873 N N . TRP A 1 108 ? -15.916 -4.326 17.730 1.00 94.38 108 TRP A N 1
ATOM 874 C CA . TRP A 1 108 ? -16.822 -3.965 16.644 1.00 94.38 108 TRP A CA 1
ATOM 875 C C . TRP A 1 108 ? -16.926 -2.442 16.516 1.00 94.38 108 TRP A C 1
ATOM 877 O O . TRP A 1 108 ? -16.996 -1.741 17.525 1.00 94.38 108 TRP A O 1
ATOM 887 N N . ASP A 1 109 ? -16.951 -1.924 15.291 1.00 92.75 109 ASP A N 1
ATOM 888 C CA . ASP A 1 109 ? -17.104 -0.493 15.014 1.00 92.75 109 ASP A CA 1
ATOM 889 C C . ASP A 1 109 ? -17.822 -0.282 13.675 1.00 92.75 109 ASP A C 1
ATOM 891 O O . ASP A 1 109 ? -17.193 -0.229 12.615 1.00 92.75 109 ASP A O 1
ATOM 895 N N . ASP A 1 110 ? -19.150 -0.149 13.722 1.00 93.31 110 ASP A N 1
ATOM 896 C CA . ASP A 1 110 ? -19.941 0.149 12.525 1.00 93.31 110 ASP A CA 1
ATOM 897 C C . ASP A 1 110 ? -19.632 1.537 11.960 1.00 93.31 110 ASP A C 1
ATOM 899 O O . ASP A 1 110 ? -19.750 1.746 10.755 1.00 93.31 110 ASP A O 1
ATOM 903 N N . THR A 1 111 ? -19.186 2.491 12.785 1.00 89.44 111 THR A N 1
ATOM 904 C CA . THR A 1 111 ? -18.879 3.839 12.289 1.00 89.44 111 THR A CA 1
ATOM 905 C C . THR A 1 111 ? -17.656 3.823 11.377 1.00 89.44 111 THR A C 1
ATOM 907 O O . THR A 1 111 ? -17.726 4.319 10.252 1.00 89.44 111 THR A O 1
ATOM 910 N N . GLY A 1 112 ? -16.566 3.180 11.807 1.00 91.12 112 GLY A N 1
ATOM 911 C CA . GLY A 1 112 ? -15.381 2.955 10.977 1.00 91.12 112 GLY A CA 1
ATOM 912 C C . GLY A 1 112 ? -15.678 2.062 9.770 1.00 91.12 112 GLY A C 1
ATOM 913 O O . GLY A 1 112 ? -15.244 2.358 8.655 1.00 91.12 112 GLY A O 1
ATOM 914 N N . ARG A 1 113 ? -16.489 1.012 9.959 1.00 92.38 113 ARG A N 1
ATOM 915 C CA . ARG A 1 113 ? -16.918 0.102 8.885 1.00 92.38 113 ARG A CA 1
ATOM 916 C C . ARG A 1 113 ? -17.699 0.821 7.784 1.00 92.38 113 ARG A C 1
ATOM 918 O O . ARG A 1 113 ? -17.440 0.576 6.608 1.00 92.38 113 ARG A O 1
ATOM 925 N N . ASN A 1 114 ? -18.615 1.721 8.132 1.00 91.69 114 ASN A N 1
ATOM 926 C CA . ASN A 1 114 ? -19.403 2.473 7.153 1.00 91.69 114 ASN A CA 1
ATOM 927 C C . ASN A 1 114 ? -18.515 3.359 6.270 1.00 91.69 114 ASN A C 1
ATOM 929 O O . ASN A 1 114 ? -18.751 3.455 5.064 1.00 91.69 114 ASN A O 1
ATOM 933 N N . TYR A 1 115 ? -17.471 3.967 6.841 1.00 92.88 115 TYR A N 1
ATOM 934 C CA . TYR A 1 115 ? -16.472 4.699 6.060 1.00 92.88 115 TYR A CA 1
ATOM 935 C C . TYR A 1 115 ? -15.625 3.768 5.192 1.00 92.88 115 TYR A C 1
ATOM 937 O O . TYR A 1 115 ? -15.344 4.104 4.047 1.00 92.88 115 TYR A O 1
ATOM 945 N N . ALA A 1 116 ? -15.259 2.587 5.694 1.00 94.88 116 ALA A N 1
ATOM 946 C CA . ALA A 1 116 ? -14.495 1.601 4.935 1.00 94.88 116 ALA A CA 1
ATOM 947 C C . ALA A 1 116 ? -15.267 1.110 3.695 1.00 94.88 116 ALA A C 1
ATOM 949 O O . ALA A 1 116 ? -14.697 1.055 2.605 1.00 94.88 116 ALA A O 1
ATOM 950 N N . ILE A 1 117 ? -16.570 0.837 3.841 1.00 94.94 117 ILE A N 1
ATOM 951 C CA . ILE A 1 117 ? -17.467 0.440 2.741 1.00 94.94 117 ILE A CA 1
ATOM 952 C C . ILE A 1 117 ? -17.543 1.532 1.669 1.00 94.94 117 ILE A C 1
ATOM 954 O O . ILE A 1 117 ? -17.485 1.225 0.482 1.00 94.94 117 ILE A O 1
ATOM 958 N N . GLN A 1 118 ? -17.642 2.800 2.072 1.00 95.19 118 GLN A N 1
ATOM 959 C CA . GLN A 1 118 ? -17.692 3.928 1.135 1.00 95.19 118 GLN A CA 1
ATOM 960 C C . GLN A 1 118 ? -16.335 4.212 0.480 1.00 95.19 118 GLN A C 1
ATOM 962 O O . GLN A 1 118 ? -16.271 4.582 -0.688 1.00 95.19 118 GLN A O 1
ATOM 967 N N . ALA A 1 119 ? -15.241 4.043 1.222 1.00 97.06 119 ALA A N 1
ATOM 968 C CA . ALA A 1 119 ? -13.896 4.337 0.751 1.00 97.06 119 ALA A CA 1
ATOM 969 C C . ALA A 1 119 ? -13.358 3.292 -0.229 1.00 97.06 119 ALA A C 1
ATOM 971 O O . ALA A 1 119 ? -12.654 3.648 -1.174 1.00 97.06 119 ALA A O 1
ATOM 972 N N . TYR A 1 120 ? -13.650 2.008 -0.003 1.00 96.69 120 TYR A N 1
ATOM 973 C CA . TYR A 1 120 ? -13.042 0.920 -0.769 1.00 96.69 120 TYR A CA 1
ATOM 974 C C . TYR A 1 120 ? -13.265 1.035 -2.290 1.00 96.69 120 TYR A C 1
ATOM 976 O O . TYR A 1 120 ? -12.275 0.935 -3.019 1.00 96.69 120 TYR A O 1
ATOM 984 N N . PRO A 1 121 ? -14.483 1.333 -2.796 1.00 97.88 121 PRO A N 1
ATOM 985 C CA . PRO A 1 121 ? -14.703 1.548 -4.227 1.00 97.88 121 PRO A CA 1
ATOM 986 C C . PRO A 1 121 ? -13.836 2.665 -4.823 1.00 97.88 121 PRO A C 1
ATOM 988 O O . PRO A 1 121 ? -13.319 2.511 -5.924 1.00 97.88 121 PRO A O 1
ATOM 991 N N . LEU A 1 122 ? -13.619 3.762 -4.085 1.00 98.12 122 LEU A N 1
ATOM 992 C CA . LEU A 1 122 ? -12.801 4.892 -4.546 1.00 98.12 122 LEU A CA 1
ATOM 993 C C . LEU A 1 122 ? -11.331 4.491 -4.714 1.00 98.12 122 LEU A C 1
ATOM 995 O O . LEU A 1 122 ? -10.676 4.861 -5.688 1.00 98.12 122 LEU A O 1
ATOM 999 N N . VAL A 1 123 ? -10.807 3.721 -3.756 1.00 97.31 123 VAL A N 1
ATOM 1000 C CA . VAL A 1 123 ? -9.433 3.208 -3.809 1.00 97.31 123 VAL A CA 1
ATOM 1001 C C . VAL A 1 123 ? -9.277 2.205 -4.949 1.00 97.31 123 VAL A C 1
ATOM 1003 O O . VAL A 1 123 ? -8.311 2.293 -5.705 1.00 97.31 123 VAL A O 1
ATOM 1006 N N . ASN A 1 124 ? -10.230 1.279 -5.082 1.00 95.94 124 ASN A N 1
ATOM 1007 C CA . ASN A 1 124 ? -10.227 0.262 -6.129 1.00 95.94 124 ASN A CA 1
ATOM 1008 C C . ASN A 1 124 ? -10.258 0.887 -7.532 1.00 95.94 124 ASN A C 1
ATOM 1010 O O . ASN A 1 124 ? -9.493 0.476 -8.400 1.00 95.94 124 ASN A O 1
ATOM 1014 N N . GLU A 1 125 ? -11.078 1.919 -7.743 1.00 96.88 125 GLU A N 1
ATOM 1015 C CA . GLU A 1 125 ? -11.136 2.634 -9.021 1.00 96.88 125 GLU A CA 1
ATOM 1016 C C . GLU A 1 125 ? -9.778 3.251 -9.387 1.00 96.88 125 GLU A C 1
ATOM 1018 O O . GLU A 1 125 ? -9.293 3.074 -10.504 1.00 96.88 125 GLU A O 1
ATOM 1023 N N . VAL A 1 126 ? -9.130 3.941 -8.446 1.00 97.12 126 VAL A N 1
ATOM 1024 C CA . VAL A 1 126 ? -7.822 4.575 -8.681 1.00 97.12 126 VAL A CA 1
ATOM 1025 C C . VAL A 1 126 ? -6.715 3.546 -8.913 1.00 97.12 126 VAL A C 1
ATOM 1027 O O . VAL A 1 126 ? -5.854 3.766 -9.766 1.00 97.12 126 VAL A O 1
ATOM 1030 N N . GLU A 1 127 ? -6.742 2.417 -8.202 1.00 95.50 127 GLU A N 1
ATOM 1031 C CA . GLU A 1 127 ? -5.831 1.294 -8.448 1.00 95.50 127 GLU A CA 1
ATOM 1032 C C . GLU A 1 127 ? -5.985 0.765 -9.878 1.00 95.50 127 GLU A C 1
ATOM 1034 O O . GLU A 1 127 ? -5.003 0.665 -10.613 1.00 95.50 127 GLU A O 1
ATOM 1039 N N . ASN A 1 128 ? -7.222 0.504 -10.303 1.00 94.31 128 ASN A N 1
ATOM 1040 C CA . ASN A 1 128 ? -7.520 0.011 -11.644 1.00 94.31 128 ASN A CA 1
ATOM 1041 C C . ASN A 1 128 ? -7.136 1.016 -12.734 1.00 94.31 128 ASN A C 1
ATOM 1043 O O . ASN A 1 128 ? -6.628 0.620 -13.782 1.00 94.31 128 ASN A O 1
ATOM 1047 N N . LEU A 1 129 ? -7.309 2.317 -12.492 1.00 95.69 129 LEU A N 1
ATOM 1048 C CA . LEU A 1 129 ? -6.839 3.356 -13.410 1.00 95.69 129 LEU A CA 1
ATOM 1049 C C . LEU A 1 129 ? -5.312 3.368 -13.526 1.00 95.69 129 LEU A C 1
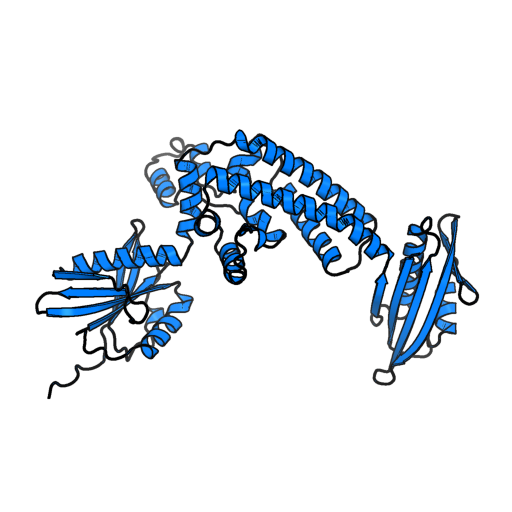ATOM 1051 O O . LEU A 1 129 ? -4.792 3.493 -14.632 1.00 95.69 129 LEU A O 1
ATOM 1055 N N . MET A 1 130 ? -4.585 3.205 -12.417 1.00 94.50 130 MET A N 1
ATOM 1056 C CA . MET A 1 130 ? -3.123 3.107 -12.452 1.00 94.50 130 MET A CA 1
ATOM 1057 C C . MET A 1 130 ? -2.667 1.863 -13.221 1.00 94.50 130 MET A C 1
ATOM 1059 O O . MET A 1 130 ? -1.798 1.961 -14.086 1.00 94.50 130 MET A O 1
ATOM 1063 N N . ARG A 1 131 ? -3.294 0.708 -12.966 1.00 92.12 131 ARG A N 1
ATOM 1064 C CA . ARG A 1 131 ? -3.042 -0.537 -13.710 1.00 92.12 131 ARG A CA 1
ATOM 1065 C C . ARG A 1 131 ? -3.290 -0.340 -15.200 1.00 92.12 131 ARG A C 1
ATOM 1067 O O . ARG A 1 131 ? -2.418 -0.661 -16.001 1.00 92.12 131 ARG A O 1
ATOM 1074 N N . LYS A 1 132 ? -4.421 0.270 -15.568 1.00 92.00 132 LYS A N 1
ATOM 1075 C CA . LYS A 1 132 ? -4.760 0.606 -16.956 1.00 92.00 132 LYS A CA 1
ATOM 1076 C C . LYS A 1 132 ? -3.703 1.499 -17.604 1.00 92.00 132 LYS A C 1
ATOM 1078 O O . LYS A 1 132 ? -3.282 1.197 -18.715 1.00 92.00 132 LYS A O 1
ATOM 1083 N N . LEU A 1 133 ? -3.266 2.562 -16.925 1.00 92.12 133 LEU A N 1
ATOM 1084 C CA . LEU A 1 133 ? -2.222 3.460 -17.424 1.00 92.12 133 LEU A CA 1
ATOM 1085 C C . LEU A 1 133 ? -0.930 2.696 -17.729 1.00 92.12 133 LEU A C 1
ATOM 1087 O O . LEU A 1 133 ? -0.403 2.819 -18.832 1.00 92.12 133 LEU A O 1
ATOM 1091 N N . ILE A 1 134 ? -0.437 1.910 -16.769 1.00 89.75 134 ILE A N 1
ATOM 1092 C CA . ILE A 1 134 ? 0.812 1.156 -16.927 1.00 89.75 134 ILE A CA 1
ATOM 1093 C C . ILE A 1 134 ? 0.665 0.136 -18.055 1.00 89.75 134 ILE A C 1
ATOM 1095 O O . ILE A 1 134 ? 1.497 0.105 -18.953 1.00 89.75 134 ILE A O 1
ATOM 1099 N N . THR A 1 135 ? -0.421 -0.639 -18.046 1.00 87.81 135 THR A N 1
ATOM 1100 C CA . THR A 1 135 ? -0.697 -1.670 -19.054 1.00 87.81 135 THR A CA 1
ATOM 1101 C C . THR A 1 135 ? -0.727 -1.070 -20.454 1.00 87.81 135 THR A C 1
ATOM 1103 O O . THR A 1 135 ? -0.034 -1.543 -21.345 1.00 87.81 135 THR A O 1
ATOM 1106 N N . GLN A 1 136 ? -1.484 0.012 -20.662 1.00 88.00 136 GLN A N 1
ATOM 1107 C CA . GLN A 1 136 ? -1.570 0.654 -21.972 1.00 88.00 136 GLN A CA 1
ATOM 1108 C C . GLN A 1 136 ? -0.234 1.263 -22.396 1.00 88.00 136 GLN A C 1
ATOM 1110 O O . GLN A 1 136 ? 0.164 1.088 -23.543 1.00 88.00 136 GLN A O 1
ATOM 1115 N N . PHE A 1 137 ? 0.475 1.940 -21.490 1.00 87.00 137 PHE A N 1
ATOM 1116 C CA . PHE A 1 137 ? 1.789 2.498 -21.796 1.00 87.00 137 PHE A CA 1
ATOM 1117 C C . PHE A 1 137 ? 2.783 1.405 -22.205 1.00 87.00 137 PHE A C 1
ATOM 1119 O O . PHE A 1 137 ? 3.435 1.538 -23.238 1.00 87.00 137 PHE A O 1
ATOM 1126 N N . MET A 1 138 ? 2.872 0.320 -21.438 1.00 83.69 138 MET A N 1
ATOM 1127 C CA . MET A 1 138 ? 3.841 -0.741 -21.693 1.00 83.69 138 MET A CA 1
ATOM 1128 C C . MET A 1 138 ? 3.451 -1.599 -22.900 1.00 83.69 138 MET A C 1
ATOM 1130 O O . MET A 1 138 ? 4.296 -1.848 -23.749 1.00 83.69 138 MET A O 1
ATOM 1134 N N . LEU A 1 139 ? 2.183 -1.986 -23.068 1.00 81.38 139 LEU A N 1
ATOM 1135 C CA . LEU A 1 139 ? 1.766 -2.786 -24.227 1.00 81.38 139 LEU A CA 1
ATOM 1136 C C . LEU A 1 139 ? 1.912 -2.030 -25.550 1.00 81.38 139 LEU A C 1
ATOM 1138 O O . LEU A 1 139 ? 2.351 -2.619 -26.533 1.00 81.38 139 LEU A O 1
ATOM 1142 N N . VAL A 1 140 ? 1.557 -0.741 -25.585 1.00 78.88 140 VAL A N 1
ATOM 1143 C CA . VAL A 1 140 ? 1.646 0.064 -26.815 1.00 78.88 140 VAL A CA 1
ATOM 1144 C C . VAL A 1 140 ? 3.099 0.318 -27.210 1.00 78.88 140 VAL A C 1
ATOM 1146 O O . VAL A 1 140 ? 3.413 0.332 -28.398 1.00 78.88 140 VAL A O 1
ATOM 1149 N N . ASN A 1 141 ? 3.985 0.519 -26.232 1.00 74.75 141 ASN A N 1
ATOM 1150 C CA . ASN A 1 141 ? 5.356 0.940 -26.508 1.00 74.75 141 ASN A CA 1
ATOM 1151 C C . ASN A 1 141 ? 6.380 -0.199 -26.477 1.00 74.75 141 ASN A C 1
ATOM 1153 O O . ASN A 1 141 ? 7.337 -0.156 -27.237 1.00 74.75 141 ASN A O 1
ATOM 1157 N N . VAL A 1 142 ? 6.194 -1.208 -25.630 1.00 73.50 142 VAL A N 1
ATOM 1158 C CA . VAL A 1 142 ? 7.148 -2.311 -25.417 1.00 73.50 142 VAL A CA 1
ATOM 1159 C C . VAL A 1 142 ? 6.648 -3.619 -26.034 1.00 73.50 142 VAL A C 1
ATOM 1161 O O . VAL A 1 142 ? 7.439 -4.388 -26.570 1.00 73.50 142 VAL A O 1
ATOM 1164 N N . GLY A 1 143 ? 5.335 -3.862 -26.008 1.00 71.50 143 GLY A N 1
ATOM 1165 C CA . GLY A 1 143 ? 4.712 -5.065 -26.570 1.00 71.50 143 GLY A CA 1
ATOM 1166 C C . GLY A 1 143 ? 4.288 -6.091 -25.517 1.00 71.50 143 GLY A C 1
ATOM 1167 O O . GLY A 1 143 ? 4.376 -5.846 -24.319 1.00 71.50 143 GLY A O 1
ATOM 1168 N N . MET A 1 144 ? 3.773 -7.243 -25.964 1.00 67.81 144 MET A N 1
ATOM 1169 C CA . MET A 1 144 ? 3.073 -8.209 -25.094 1.00 67.81 144 MET A CA 1
ATOM 1170 C C . MET A 1 144 ? 3.958 -8.849 -24.014 1.00 67.81 144 MET A C 1
ATOM 1172 O O . MET A 1 144 ? 3.467 -9.138 -22.932 1.00 67.81 144 MET A O 1
ATOM 1176 N N . GLU A 1 145 ? 5.253 -9.023 -24.274 1.00 66.69 145 GLU A N 1
ATOM 1177 C CA . GLU A 1 145 ? 6.204 -9.661 -23.345 1.00 66.69 145 GLU A CA 1
ATOM 1178 C C . GLU A 1 145 ? 6.895 -8.660 -22.403 1.00 66.69 145 GLU A C 1
ATOM 1180 O O . GLU A 1 145 ? 7.942 -8.931 -21.814 1.00 66.69 145 GLU A O 1
ATOM 1185 N N . TRP A 1 146 ? 6.351 -7.452 -22.257 1.00 72.00 146 TRP A N 1
ATOM 1186 C CA . TRP A 1 146 ? 6.987 -6.419 -21.440 1.00 72.00 146 TRP A CA 1
ATOM 1187 C C . TRP A 1 146 ? 7.119 -6.821 -19.964 1.00 72.00 146 TRP A C 1
ATOM 1189 O O . TRP A 1 146 ? 7.996 -6.322 -19.268 1.00 72.00 146 TRP A O 1
ATOM 1199 N N . THR A 1 147 ? 6.286 -7.721 -19.452 1.00 67.94 147 THR A N 1
ATOM 1200 C CA . THR A 1 147 ? 6.336 -8.140 -18.047 1.00 67.94 147 THR A CA 1
ATOM 1201 C C . THR A 1 147 ? 7.549 -9.031 -17.768 1.00 67.94 147 THR A C 1
ATOM 1203 O O . THR A 1 147 ? 8.235 -8.827 -16.767 1.00 67.94 147 THR A O 1
ATOM 1206 N N . SER A 1 148 ? 7.901 -9.936 -18.686 1.00 63.31 148 SER A N 1
ATOM 1207 C CA . SER A 1 148 ? 9.115 -10.764 -18.599 1.00 63.31 148 SER A CA 1
ATOM 1208 C C . SER A 1 148 ? 10.394 -9.981 -18.902 1.00 63.31 148 SER A C 1
ATOM 1210 O O . SER A 1 148 ? 11.465 -10.295 -18.377 1.00 63.31 148 SER A O 1
ATOM 1212 N N . ASN A 1 149 ? 10.280 -8.945 -19.736 1.00 58.94 149 ASN A N 1
ATOM 1213 C CA . ASN A 1 149 ? 11.431 -8.255 -20.314 1.00 58.94 149 ASN A CA 1
ATOM 1214 C C . ASN A 1 149 ? 11.696 -6.880 -19.692 1.00 58.94 149 ASN A C 1
ATOM 1216 O O . ASN A 1 149 ? 12.788 -6.341 -19.850 1.00 58.94 149 ASN A O 1
ATOM 1220 N N . SER A 1 150 ? 10.702 -6.279 -19.033 1.00 58.72 150 SER A N 1
ATOM 1221 C CA . SER A 1 150 ? 10.685 -4.864 -18.632 1.00 58.72 150 SER A CA 1
ATOM 1222 C C . SER A 1 150 ? 10.244 -4.590 -17.190 1.00 58.72 150 SER A C 1
ATOM 1224 O O . SER A 1 150 ? 10.040 -3.435 -16.811 1.00 58.72 150 SER A O 1
ATOM 1226 N N . LEU A 1 151 ? 10.137 -5.622 -16.346 1.00 67.38 151 LEU A N 1
ATOM 1227 C CA . LEU A 1 151 ? 9.946 -5.459 -14.903 1.00 67.38 151 LEU A CA 1
ATOM 1228 C C . LEU A 1 151 ? 11.280 -5.443 -14.151 1.00 67.38 151 LEU A C 1
ATOM 1230 O O . LEU A 1 151 ? 12.282 -6.034 -14.541 1.00 67.38 151 LEU A O 1
ATOM 1234 N N . HIS A 1 152 ? 11.309 -4.738 -13.023 1.00 67.62 152 HIS A N 1
ATOM 1235 C CA . HIS A 1 152 ? 12.457 -4.791 -12.122 1.00 67.62 152 HIS A CA 1
ATOM 1236 C C . HIS A 1 152 ? 12.522 -6.140 -11.388 1.00 67.62 152 HIS A C 1
ATOM 1238 O O . HIS A 1 152 ? 11.481 -6.620 -10.962 1.00 67.62 152 HIS A O 1
ATOM 1244 N N . GLU A 1 153 ? 13.731 -6.657 -11.113 1.00 66.31 153 GLU A N 1
ATOM 1245 C CA . GLU A 1 153 ? 13.983 -7.947 -10.419 1.00 66.31 153 GLU A CA 1
ATOM 1246 C C . GLU A 1 153 ? 13.064 -8.173 -9.198 1.00 66.31 153 GLU A C 1
ATOM 1248 O O . GLU A 1 153 ? 12.435 -9.215 -9.064 1.00 66.31 153 GLU A O 1
ATOM 1253 N N . ASN A 1 154 ? 12.887 -7.155 -8.345 1.00 67.19 154 ASN A N 1
ATOM 1254 C CA . ASN A 1 154 ? 12.000 -7.248 -7.178 1.00 67.19 154 ASN A CA 1
ATOM 1255 C C . ASN A 1 154 ? 10.522 -7.483 -7.539 1.00 67.19 154 ASN A C 1
ATOM 1257 O O . ASN A 1 154 ? 9.839 -8.206 -6.824 1.00 67.19 154 ASN A O 1
ATOM 1261 N N . LEU A 1 155 ? 10.025 -6.856 -8.608 1.00 69.75 155 LEU A N 1
ATOM 1262 C CA . LEU A 1 155 ? 8.646 -7.013 -9.079 1.00 69.75 155 LEU A CA 1
ATOM 1263 C C . LEU A 1 155 ? 8.469 -8.325 -9.838 1.00 69.75 155 LEU A C 1
ATOM 1265 O O . LEU A 1 155 ? 7.461 -8.999 -9.651 1.00 69.75 155 LEU A O 1
ATOM 1269 N N . GLN A 1 156 ? 9.470 -8.709 -10.628 1.00 71.12 156 GLN A N 1
ATOM 1270 C CA . GLN A 1 156 ? 9.489 -9.979 -11.341 1.00 71.12 156 GLN A CA 1
ATOM 1271 C C . GLN A 1 156 ? 9.402 -11.157 -10.361 1.00 71.12 156 GLN A C 1
ATOM 1273 O O . GLN A 1 156 ? 8.545 -12.014 -10.525 1.00 71.12 156 GLN A O 1
ATOM 1278 N N . ASN A 1 157 ? 10.168 -11.129 -9.265 1.00 70.88 157 ASN A N 1
ATOM 1279 C CA . ASN A 1 157 ? 10.081 -12.146 -8.213 1.00 70.88 157 ASN A CA 1
ATOM 1280 C C . ASN A 1 157 ? 8.673 -12.241 -7.591 1.00 70.88 157 ASN A C 1
ATOM 1282 O O . ASN A 1 157 ? 8.216 -13.331 -7.250 1.00 70.88 157 ASN A O 1
ATOM 1286 N N . VAL A 1 158 ? 7.971 -11.110 -7.431 1.00 70.31 158 VAL A N 1
ATOM 1287 C CA . VAL A 1 158 ? 6.592 -11.094 -6.905 1.00 70.31 158 VAL A CA 1
ATOM 1288 C C . VAL A 1 158 ? 5.630 -11.747 -7.894 1.00 70.31 158 VAL A C 1
ATOM 1290 O O . VAL A 1 158 ? 4.822 -12.578 -7.481 1.00 70.31 158 VAL A O 1
ATOM 1293 N N . VAL A 1 159 ? 5.743 -11.407 -9.178 1.00 72.12 159 VAL A N 1
ATOM 1294 C CA . VAL A 1 159 ? 4.946 -11.993 -10.265 1.00 72.12 159 VAL A CA 1
ATOM 1295 C C . VAL A 1 159 ? 5.202 -13.499 -10.367 1.00 72.12 159 VAL A C 1
ATOM 1297 O O . VAL A 1 159 ? 4.260 -14.285 -10.286 1.00 72.12 159 VAL A O 1
ATOM 1300 N N . GLU A 1 160 ? 6.468 -13.912 -10.440 1.00 72.00 160 GLU A N 1
ATOM 1301 C CA . GLU A 1 160 ? 6.875 -15.314 -10.573 1.00 72.00 160 GLU A CA 1
ATOM 1302 C C . GLU A 1 160 ? 6.441 -16.168 -9.380 1.00 72.00 160 GLU A C 1
ATOM 1304 O O . GLU A 1 160 ? 5.970 -17.289 -9.562 1.00 72.00 160 GLU A O 1
ATOM 1309 N N . SER A 1 161 ? 6.495 -15.624 -8.159 1.00 69.81 161 SER A N 1
ATOM 1310 C CA . SER A 1 161 ? 6.014 -16.322 -6.956 1.00 69.81 161 SER A CA 1
ATOM 1311 C C . SER A 1 161 ? 4.503 -16.599 -6.948 1.00 69.81 161 SER A C 1
ATOM 1313 O O . SER A 1 161 ? 4.024 -17.343 -6.094 1.00 69.81 161 SER A O 1
ATOM 1315 N N . ARG A 1 162 ? 3.747 -15.986 -7.868 1.00 70.81 162 ARG A N 1
ATOM 1316 C CA . ARG A 1 162 ? 2.286 -16.098 -8.000 1.00 70.81 162 ARG A CA 1
ATOM 1317 C C . ARG A 1 162 ? 1.867 -16.771 -9.319 1.00 70.81 162 ARG A C 1
ATOM 1319 O O . ARG A 1 162 ? 0.682 -16.773 -9.640 1.00 70.81 162 ARG A O 1
ATOM 1326 N N . ASN A 1 163 ? 2.810 -17.363 -10.062 1.00 63.06 163 ASN A N 1
ATOM 1327 C CA . ASN A 1 163 ? 2.573 -17.984 -11.375 1.00 63.06 163 ASN A CA 1
ATOM 1328 C C . ASN A 1 163 ? 1.757 -19.289 -11.354 1.00 63.06 163 ASN A C 1
ATOM 1330 O O . ASN A 1 163 ? 1.371 -19.770 -12.416 1.00 63.06 163 ASN A O 1
ATOM 1334 N N . ASP A 1 164 ? 1.440 -19.845 -10.182 1.00 56.81 164 ASP A N 1
ATOM 1335 C CA . ASP A 1 164 ? 0.589 -21.042 -10.076 1.00 56.81 164 ASP A CA 1
ATOM 1336 C C . ASP A 1 164 ? -0.887 -20.773 -10.453 1.00 56.81 164 ASP A C 1
ATOM 1338 O O . ASP A 1 164 ? -1.680 -21.706 -10.580 1.00 56.81 164 ASP A O 1
ATOM 1342 N N . ILE A 1 165 ? -1.259 -19.505 -10.670 1.00 53.50 165 ILE A N 1
ATOM 1343 C CA . ILE A 1 165 ? -2.593 -19.053 -11.086 1.00 53.50 165 ILE A CA 1
ATOM 1344 C C . ILE A 1 165 ? -2.476 -18.468 -12.503 1.00 53.50 165 ILE A C 1
ATOM 1346 O O . ILE A 1 165 ? -2.466 -17.258 -12.701 1.00 53.50 165 ILE A O 1
ATOM 1350 N N . ASN A 1 166 ? -2.308 -19.325 -13.513 1.00 51.72 166 ASN A N 1
ATOM 1351 C CA . ASN A 1 166 ? -2.338 -18.892 -14.915 1.00 51.72 166 ASN A CA 1
ATOM 1352 C C . ASN A 1 166 ? -3.790 -18.782 -15.395 1.00 51.72 166 ASN A C 1
ATOM 1354 O O . ASN A 1 166 ? -4.303 -19.665 -16.087 1.00 51.72 166 ASN A O 1
ATOM 1358 N N . GLU A 1 167 ? -4.466 -17.699 -15.018 1.00 61.50 167 GLU A N 1
ATOM 1359 C CA . GLU A 1 167 ? -5.725 -17.318 -15.652 1.00 61.50 167 GLU A CA 1
ATOM 1360 C C . GLU A 1 167 ? -5.426 -16.667 -17.009 1.00 61.50 167 GLU A C 1
ATOM 1362 O O . GLU A 1 167 ? -4.746 -15.650 -17.096 1.00 61.50 167 GLU A O 1
ATOM 1367 N N . LEU A 1 168 ? -5.947 -17.258 -18.091 1.00 55.16 168 LEU A N 1
ATOM 1368 C CA . LEU A 1 168 ? -5.726 -16.860 -19.496 1.00 55.16 168 LEU A CA 1
ATOM 1369 C C . LEU A 1 168 ? -6.065 -15.389 -19.827 1.00 55.16 168 LEU A C 1
ATOM 1371 O O . LEU A 1 168 ? -5.795 -14.941 -20.939 1.00 55.16 168 LEU A O 1
ATOM 1375 N N . TYR A 1 169 ? -6.679 -14.655 -18.898 1.00 59.41 169 TYR A N 1
ATOM 1376 C CA . TYR A 1 169 ? -7.196 -13.301 -19.096 1.00 59.41 169 TYR A CA 1
ATOM 1377 C C . TYR A 1 169 ? -6.676 -12.286 -18.067 1.00 59.41 169 TYR A C 1
ATOM 1379 O O . TYR A 1 169 ? -7.221 -11.184 -17.985 1.00 59.41 169 TYR A O 1
ATOM 1387 N N . GLU A 1 170 ? -5.651 -12.631 -17.285 1.00 65.06 170 GLU A N 1
ATOM 1388 C CA . GLU A 1 170 ? -5.129 -11.768 -16.225 1.00 65.06 170 GLU A CA 1
ATOM 1389 C C . GLU A 1 170 ? -3.725 -11.234 -16.574 1.00 65.06 170 GLU A C 1
ATOM 1391 O O . GLU A 1 170 ? -2.795 -11.997 -16.822 1.00 65.06 170 GLU A O 1
ATOM 1396 N N . ASP A 1 171 ? -3.579 -9.903 -16.631 1.00 71.81 171 ASP A N 1
ATOM 1397 C CA . ASP A 1 171 ? -2.287 -9.229 -16.844 1.00 71.81 171 ASP A CA 1
ATOM 1398 C C . ASP A 1 171 ? -1.371 -9.438 -15.621 1.00 71.81 171 ASP A C 1
ATOM 1400 O O . ASP A 1 171 ? -1.840 -9.383 -14.481 1.00 71.81 171 ASP A O 1
ATOM 1404 N N . ASP A 1 172 ? -0.061 -9.631 -15.817 1.00 76.06 172 ASP A N 1
ATOM 1405 C CA . ASP A 1 172 ? 0.869 -9.881 -14.702 1.00 76.06 172 ASP A CA 1
ATOM 1406 C C . ASP A 1 172 ? 0.907 -8.745 -13.674 1.00 76.06 172 ASP A C 1
ATOM 1408 O O . ASP A 1 172 ? 1.263 -8.973 -12.514 1.00 76.06 172 ASP A O 1
ATOM 1412 N N . LEU A 1 173 ? 0.493 -7.527 -14.037 1.00 79.62 173 LEU A N 1
ATOM 1413 C CA . LEU A 1 173 ? 0.306 -6.462 -13.064 1.00 79.62 173 LEU A CA 1
ATOM 1414 C C . LEU A 1 173 ? -0.673 -6.873 -11.975 1.00 79.62 173 LEU A C 1
ATOM 1416 O O . LEU A 1 173 ? -0.429 -6.526 -10.826 1.00 79.62 173 LEU A O 1
ATOM 1420 N N . PHE A 1 174 ? -1.750 -7.613 -12.248 1.00 78.75 174 PHE A N 1
ATOM 1421 C CA . PHE A 1 174 ? -2.686 -8.058 -11.201 1.00 78.75 174 PHE A CA 1
ATOM 1422 C C . PHE A 1 174 ? -2.017 -8.941 -10.139 1.00 78.75 174 PHE A C 1
ATOM 1424 O O . PHE A 1 174 ? -2.452 -8.954 -8.985 1.00 78.75 174 PHE A O 1
ATOM 1431 N N . LYS A 1 175 ? -0.874 -9.554 -10.466 1.00 77.06 175 LYS A N 1
ATOM 1432 C CA . LYS A 1 175 ? -0.025 -10.270 -9.510 1.00 77.06 175 LYS A CA 1
ATOM 1433 C C . LYS A 1 175 ? 0.811 -9.328 -8.633 1.00 77.06 175 LYS A C 1
ATOM 1435 O O . LYS A 1 175 ? 1.391 -9.794 -7.657 1.00 77.06 175 LYS A O 1
ATOM 1440 N N . THR A 1 176 ? 0.861 -8.020 -8.886 1.00 80.75 176 THR A N 1
ATOM 1441 C CA . THR A 1 176 ? 1.567 -7.023 -8.055 1.00 80.75 176 THR A CA 1
ATOM 1442 C C . THR A 1 176 ? 0.657 -6.381 -7.006 1.00 80.75 176 THR A C 1
ATOM 1444 O O . THR A 1 176 ? -0.563 -6.279 -7.171 1.00 80.75 176 THR A O 1
ATOM 1447 N N . ASN A 1 177 ? 1.240 -5.884 -5.910 1.00 83.94 177 ASN A N 1
ATOM 1448 C CA . ASN A 1 177 ? 0.481 -5.182 -4.876 1.00 83.94 177 ASN A CA 1
ATOM 1449 C C . ASN A 1 177 ? 0.272 -3.701 -5.238 1.00 83.94 177 ASN A C 1
ATOM 1451 O O . ASN A 1 177 ? 0.970 -3.132 -6.072 1.00 83.94 177 ASN A O 1
ATOM 1455 N N . PHE A 1 178 ? -0.658 -3.042 -4.544 1.00 87.50 178 PHE A N 1
ATOM 1456 C CA . PHE A 1 178 ? -0.988 -1.625 -4.749 1.00 87.50 178 PHE A CA 1
ATOM 1457 C C . PHE A 1 178 ? 0.241 -0.696 -4.751 1.00 87.50 178 PHE A C 1
ATOM 1459 O O . PHE A 1 178 ? 0.342 0.210 -5.574 1.00 87.50 178 PHE A O 1
ATOM 1466 N N . ILE A 1 179 ? 1.176 -0.889 -3.813 1.00 87.81 179 ILE A N 1
ATOM 1467 C CA . ILE A 1 179 ? 2.358 -0.022 -3.680 1.00 87.81 179 ILE A CA 1
ATOM 1468 C C . ILE A 1 179 ? 3.375 -0.241 -4.807 1.00 87.81 179 ILE A C 1
ATOM 1470 O O . ILE A 1 179 ? 4.058 0.699 -5.200 1.00 87.81 179 ILE A O 1
ATOM 1474 N N . ASP A 1 180 ? 3.407 -1.452 -5.360 1.00 85.06 180 ASP A N 1
ATOM 1475 C CA . ASP A 1 180 ? 4.372 -1.892 -6.366 1.00 85.06 180 ASP A CA 1
ATOM 1476 C C . ASP A 1 180 ? 4.133 -1.219 -7.727 1.00 85.06 180 ASP A C 1
ATOM 1478 O O . ASP A 1 180 ? 5.068 -1.000 -8.493 1.00 85.06 180 ASP A O 1
ATOM 1482 N N . LEU A 1 181 ? 2.888 -0.819 -8.013 1.00 86.94 181 LEU A N 1
ATOM 1483 C CA . LEU A 1 181 ? 2.502 -0.165 -9.271 1.00 86.94 181 LEU A CA 1
ATOM 1484 C C . LEU A 1 181 ? 3.299 1.120 -9.542 1.00 86.94 181 LEU A C 1
ATOM 1486 O O . LEU A 1 181 ? 3.640 1.431 -10.681 1.00 86.94 181 LEU A O 1
ATOM 1490 N N . VAL A 1 182 ? 3.631 1.862 -8.487 1.00 85.56 182 VAL A N 1
ATOM 1491 C CA . VAL A 1 182 ? 4.402 3.110 -8.579 1.00 85.56 182 VAL A CA 1
ATOM 1492 C C . VAL A 1 182 ? 5.831 2.843 -9.044 1.00 85.56 182 VAL A C 1
ATOM 1494 O O . VAL A 1 182 ? 6.395 3.653 -9.780 1.00 85.56 182 VAL A O 1
ATOM 1497 N N . ASP A 1 183 ? 6.423 1.703 -8.700 1.00 84.00 183 ASP A N 1
ATOM 1498 C CA . ASP A 1 183 ? 7.801 1.418 -9.097 1.00 84.00 183 ASP A CA 1
ATOM 1499 C C . ASP A 1 183 ? 7.945 1.295 -10.616 1.00 84.00 183 ASP A C 1
ATOM 1501 O O . ASP A 1 183 ? 8.969 1.710 -11.152 1.00 84.00 183 ASP A O 1
ATOM 1505 N N . VAL A 1 184 ? 6.913 0.837 -11.331 1.00 82.69 184 VAL A N 1
ATOM 1506 C CA . VAL A 1 184 ? 6.951 0.754 -12.802 1.00 82.69 184 VAL A CA 1
ATOM 1507 C C . VAL A 1 184 ? 7.069 2.141 -13.444 1.00 82.69 184 VAL A C 1
ATOM 1509 O O . VAL A 1 184 ? 7.808 2.324 -14.409 1.00 82.69 184 VAL A O 1
ATOM 1512 N N . LEU A 1 185 ? 6.385 3.149 -12.899 1.00 86.75 185 LEU A N 1
ATOM 1513 C CA . LEU A 1 185 ? 6.410 4.506 -13.455 1.00 86.75 185 LEU A CA 1
ATOM 1514 C C . LEU A 1 185 ? 7.590 5.339 -12.954 1.00 86.75 185 LEU A C 1
ATOM 1516 O O . LEU A 1 185 ? 8.090 6.196 -13.680 1.00 86.75 185 LEU A O 1
ATOM 1520 N N . PHE A 1 186 ? 8.019 5.122 -11.715 1.00 88.62 186 PHE A N 1
ATOM 1521 C CA . PHE A 1 186 ? 8.845 6.090 -10.999 1.00 88.62 186 PHE A CA 1
ATOM 1522 C C . PHE A 1 186 ? 10.209 5.565 -10.552 1.00 88.62 186 PHE A C 1
ATOM 1524 O O . PHE A 1 186 ? 11.005 6.315 -9.974 1.00 88.62 186 PHE A O 1
ATOM 1531 N N . LYS A 1 187 ? 10.508 4.283 -10.759 1.00 84.00 187 LYS A N 1
ATOM 1532 C CA . LYS A 1 187 ? 11.854 3.783 -10.503 1.00 84.00 187 LYS A CA 1
ATOM 1533 C C . LYS A 1 187 ? 12.777 4.255 -11.618 1.00 84.00 187 LYS A C 1
ATOM 1535 O O . LYS A 1 187 ? 12.491 4.122 -12.804 1.00 84.00 187 LYS A O 1
ATOM 1540 N N . LYS A 1 188 ? 13.883 4.873 -11.212 1.00 84.31 188 LYS A N 1
ATOM 1541 C CA . LYS A 1 188 ? 14.817 5.509 -12.137 1.00 84.31 188 LYS A CA 1
ATOM 1542 C C . LYS A 1 188 ? 15.758 4.487 -12.745 1.00 84.31 188 LYS A C 1
ATOM 1544 O O . LYS A 1 188 ? 16.268 3.603 -12.050 1.00 84.31 188 LYS A O 1
ATOM 1549 N N . TYR A 1 189 ? 16.041 4.663 -14.025 1.00 74.19 189 TYR A N 1
ATOM 1550 C CA . TYR A 1 189 ? 16.983 3.834 -14.750 1.00 74.19 189 TYR A CA 1
ATOM 1551 C C . TYR A 1 189 ? 17.788 4.644 -15.766 1.00 74.19 189 TYR A C 1
ATOM 1553 O O . TYR A 1 189 ? 17.392 5.733 -16.200 1.00 74.19 189 TYR A O 1
ATOM 1561 N N . ARG A 1 190 ? 18.969 4.118 -16.097 1.00 74.25 190 ARG A N 1
ATOM 1562 C CA . ARG A 1 190 ? 19.845 4.667 -17.130 1.00 74.25 190 ARG A CA 1
ATOM 1563 C C . ARG A 1 190 ? 19.589 3.911 -18.419 1.00 74.25 190 ARG A C 1
ATOM 1565 O O . ARG A 1 190 ? 19.562 2.689 -18.384 1.00 74.25 190 ARG A O 1
ATOM 1572 N N . THR A 1 191 ? 19.440 4.654 -19.501 1.00 68.75 191 THR A N 1
ATOM 1573 C CA . THR A 1 191 ? 19.400 4.120 -20.864 1.00 68.75 191 THR A CA 1
ATOM 1574 C C . THR A 1 191 ? 20.787 4.179 -21.502 1.00 68.75 191 THR A C 1
ATOM 1576 O O . THR A 1 191 ? 21.216 3.263 -22.188 1.00 68.75 191 THR A O 1
ATOM 1579 N N . LEU A 1 192 ? 21.563 5.215 -21.168 1.00 68.62 192 LEU A N 1
ATOM 1580 C CA . LEU A 1 192 ? 22.947 5.362 -21.603 1.00 68.62 192 LEU A CA 1
ATOM 1581 C C . LEU A 1 192 ? 23.925 4.701 -20.625 1.00 68.62 192 LEU A C 1
ATOM 1583 O O . LEU A 1 192 ? 23.820 4.859 -19.403 1.00 68.62 192 LEU A O 1
ATOM 1587 N N . SER A 1 193 ? 24.903 3.985 -21.180 1.00 69.06 193 SER A N 1
ATOM 1588 C CA . SER A 1 193 ? 25.934 3.298 -20.406 1.00 69.06 193 SER A CA 1
ATOM 1589 C C . SER A 1 193 ? 26.956 4.278 -19.814 1.00 69.06 193 SER A C 1
ATOM 1591 O O . SER A 1 193 ? 27.170 5.383 -20.326 1.00 69.06 193 SER A O 1
ATOM 1593 N N . VAL A 1 194 ? 27.600 3.874 -18.716 1.00 70.75 194 VAL A N 1
ATOM 1594 C CA . VAL A 1 194 ? 28.647 4.681 -18.061 1.00 70.75 194 VAL A CA 1
ATOM 1595 C C . VAL A 1 194 ? 29.887 4.772 -18.949 1.00 70.75 194 VAL A C 1
ATOM 1597 O O . VAL A 1 194 ? 30.592 5.771 -18.942 1.00 70.75 194 VAL A O 1
ATOM 1600 N N . GLU A 1 195 ? 30.118 3.765 -19.778 1.00 69.56 195 GLU A N 1
ATOM 1601 C CA . GLU A 1 195 ? 31.229 3.683 -20.720 1.00 69.56 195 GLU A CA 1
ATOM 1602 C C . GLU A 1 195 ? 31.091 4.741 -21.815 1.00 69.56 195 GLU A C 1
ATOM 1604 O O . GLU A 1 195 ? 32.057 5.450 -22.083 1.00 69.56 195 GLU A O 1
ATOM 1609 N N . LYS A 1 196 ? 29.885 4.940 -22.369 1.00 73.56 196 LYS A N 1
ATOM 1610 C CA . LYS A 1 196 ? 29.613 6.043 -23.309 1.00 73.56 196 LYS A CA 1
ATOM 1611 C C . LYS A 1 196 ? 29.839 7.412 -22.659 1.00 73.56 196 LYS A C 1
ATOM 1613 O O . LYS A 1 196 ? 30.317 8.336 -23.313 1.00 73.56 196 LYS A O 1
ATOM 1618 N N . MET A 1 197 ? 29.527 7.542 -21.367 1.00 75.88 197 MET A N 1
ATOM 1619 C CA . MET A 1 197 ? 29.812 8.760 -20.602 1.00 75.88 197 MET A CA 1
ATOM 1620 C C . MET A 1 197 ? 31.321 8.978 -20.464 1.00 75.88 197 MET A C 1
ATOM 1622 O O . MET A 1 197 ? 31.811 10.073 -20.726 1.00 75.88 197 MET A O 1
ATOM 1626 N N . ASN A 1 198 ? 32.059 7.930 -20.096 1.00 77.50 198 ASN A N 1
ATOM 1627 C CA . ASN A 1 198 ? 33.512 7.964 -19.954 1.00 77.50 198 ASN A CA 1
ATOM 1628 C C . ASN A 1 198 ? 34.201 8.266 -21.287 1.00 77.50 198 ASN A C 1
ATOM 1630 O O . ASN A 1 198 ? 35.146 9.045 -21.317 1.00 77.50 198 ASN A O 1
ATOM 1634 N N . GLU A 1 199 ? 33.706 7.709 -22.392 1.00 82.31 199 GLU A N 1
ATOM 1635 C CA . GLU A 1 199 ? 34.204 7.997 -23.735 1.00 82.31 199 GLU A CA 1
ATOM 1636 C C . GLU A 1 199 ? 34.017 9.480 -24.080 1.00 82.31 199 GLU A C 1
ATOM 1638 O O . GLU A 1 199 ? 34.974 10.143 -24.483 1.00 82.31 199 GLU A O 1
ATOM 1643 N N . LEU A 1 200 ? 32.818 10.024 -23.851 1.00 83.50 200 LEU A N 1
ATOM 1644 C CA . LEU A 1 200 ? 32.517 11.438 -24.078 1.00 83.50 200 LEU A CA 1
ATOM 1645 C C . LEU A 1 200 ? 33.418 12.353 -23.235 1.00 83.50 200 LEU A C 1
ATOM 1647 O O . LEU A 1 200 ? 33.971 13.318 -23.756 1.00 83.50 200 LEU A O 1
ATOM 1651 N N . LEU A 1 201 ? 33.621 12.014 -21.960 1.00 84.19 201 LEU A N 1
ATOM 1652 C CA . LEU A 1 201 ? 34.512 12.751 -21.062 1.00 84.19 201 LEU A CA 1
ATOM 1653 C C . LEU A 1 201 ? 35.986 12.636 -21.474 1.00 84.19 201 LEU A C 1
ATOM 1655 O O . LEU A 1 201 ? 36.719 13.609 -21.354 1.00 84.19 201 LEU A O 1
ATOM 1659 N N . SER A 1 202 ? 36.420 11.477 -21.979 1.00 83.25 202 SER A N 1
ATOM 1660 C CA . SER A 1 202 ? 37.808 11.242 -22.406 1.00 83.25 202 SER A CA 1
ATOM 1661 C C . SER A 1 202 ? 38.176 11.952 -23.711 1.00 83.25 202 SER A C 1
ATOM 1663 O O . SER A 1 202 ? 39.341 12.281 -23.923 1.00 83.25 202 SER A O 1
ATOM 1665 N N . LYS A 1 203 ? 37.189 12.189 -24.585 1.00 86.31 203 LYS A N 1
ATOM 1666 C CA . LYS A 1 203 ? 37.370 12.908 -25.853 1.00 86.31 203 LYS A CA 1
ATOM 1667 C C . LYS A 1 203 ? 37.350 14.424 -25.677 1.00 86.31 203 LYS A C 1
ATOM 1669 O O . LYS A 1 203 ? 37.908 15.123 -26.518 1.00 86.31 203 LYS A O 1
ATOM 1674 N N . ALA A 1 204 ? 36.712 14.923 -24.620 1.00 84.94 204 ALA A N 1
ATOM 1675 C CA . ALA A 1 204 ? 36.663 16.347 -24.332 1.00 84.94 204 ALA A CA 1
ATOM 1676 C C . ALA A 1 204 ? 38.032 16.838 -23.841 1.00 84.94 204 ALA A C 1
ATOM 1678 O O . ALA A 1 204 ? 38.565 16.360 -22.840 1.00 84.94 204 ALA A O 1
ATOM 1679 N N . THR A 1 205 ? 38.596 17.820 -24.534 1.00 82.38 205 THR A N 1
ATOM 1680 C CA . THR A 1 205 ? 39.883 18.431 -24.166 1.00 82.38 205 THR A CA 1
ATOM 1681 C C . THR A 1 205 ? 39.714 19.616 -23.219 1.00 82.38 205 THR A C 1
ATOM 1683 O O . THR A 1 205 ? 40.642 19.986 -22.498 1.00 82.38 205 THR A O 1
ATOM 1686 N N . ASN A 1 206 ? 38.520 20.207 -23.182 1.00 84.81 206 ASN A N 1
ATOM 1687 C CA . ASN A 1 206 ? 38.160 21.308 -22.299 1.00 84.81 206 ASN A CA 1
ATOM 1688 C C . ASN A 1 206 ? 36.683 21.216 -21.881 1.00 84.81 206 ASN A C 1
ATOM 1690 O O . ASN A 1 206 ? 35.866 20.549 -22.510 1.00 84.81 206 ASN A O 1
ATOM 1694 N N . ILE A 1 207 ? 36.320 21.912 -20.800 1.00 81.31 207 ILE A N 1
ATOM 1695 C CA . ILE A 1 207 ? 34.961 21.842 -20.241 1.00 81.31 207 ILE A CA 1
ATOM 1696 C C . ILE A 1 207 ? 33.897 22.474 -21.149 1.00 81.31 207 ILE A C 1
ATOM 1698 O O . ILE A 1 207 ? 32.719 22.160 -21.025 1.00 81.31 207 ILE A O 1
ATOM 1702 N N . THR A 1 208 ? 34.301 23.357 -22.065 1.00 83.62 208 THR A N 1
ATOM 1703 C CA . THR A 1 208 ? 33.404 24.022 -23.020 1.00 83.62 208 THR A CA 1
ATOM 1704 C C . THR A 1 208 ? 32.938 23.107 -24.152 1.00 83.62 208 THR A C 1
ATOM 1706 O O . THR A 1 208 ? 31.922 23.402 -24.773 1.00 83.62 208 THR A O 1
ATOM 1709 N N . GLU A 1 209 ? 33.631 21.991 -24.392 1.00 82.19 209 GLU A N 1
ATOM 1710 C CA . GLU A 1 209 ? 33.218 20.935 -25.331 1.00 82.19 209 GLU A CA 1
ATOM 1711 C C . GLU A 1 209 ? 32.128 20.017 -24.757 1.00 82.19 209 GLU A C 1
ATOM 1713 O O . GLU A 1 209 ? 31.511 19.251 -25.496 1.00 82.19 209 GLU A O 1
ATOM 1718 N N . LEU A 1 210 ? 31.861 20.094 -23.449 1.00 84.19 210 LEU A N 1
ATOM 1719 C CA . LEU A 1 210 ? 30.846 19.284 -22.786 1.00 84.19 210 LEU A CA 1
ATOM 1720 C C . LEU A 1 210 ? 29.482 19.985 -22.807 1.00 84.19 210 LEU A C 1
ATOM 1722 O O . LEU A 1 210 ? 29.266 20.980 -22.112 1.00 84.19 210 LEU A O 1
ATOM 1726 N N . ASP A 1 211 ? 28.523 19.422 -23.545 1.00 84.06 211 ASP A N 1
ATOM 1727 C CA . ASP A 1 211 ? 27.134 19.878 -23.481 1.00 84.06 211 ASP A CA 1
ATOM 1728 C C . ASP A 1 211 ? 26.454 19.363 -22.205 1.00 84.06 211 ASP A C 1
ATOM 1730 O O . ASP A 1 211 ? 26.202 18.168 -22.021 1.00 84.06 211 ASP A O 1
ATOM 1734 N N . LEU A 1 212 ? 26.096 20.295 -21.319 1.00 82.31 212 LEU A N 1
ATOM 1735 C CA . LEU A 1 212 ? 25.370 19.999 -20.088 1.00 82.31 212 LEU A CA 1
ATOM 1736 C C . LEU A 1 212 ? 24.028 19.297 -20.348 1.00 82.31 212 LEU A C 1
ATOM 1738 O O . LEU A 1 212 ? 23.600 18.497 -19.514 1.00 82.31 212 LEU A O 1
ATOM 1742 N N . LYS A 1 213 ? 23.341 19.586 -21.461 1.00 83.75 213 LYS A N 1
ATOM 1743 C CA . LYS A 1 213 ? 22.096 18.886 -21.811 1.00 83.75 213 LYS A CA 1
ATOM 1744 C C . LYS A 1 213 ? 22.378 17.421 -22.118 1.00 83.75 213 LYS A C 1
ATOM 1746 O O . LYS A 1 213 ? 21.735 16.560 -21.529 1.00 83.75 213 LYS A O 1
ATOM 1751 N N . GLN A 1 214 ? 23.388 17.147 -22.939 1.00 82.31 214 GLN A N 1
ATOM 1752 C CA . GLN A 1 214 ? 23.817 15.787 -23.260 1.00 82.31 214 GLN A CA 1
ATOM 1753 C C . GLN A 1 214 ? 24.275 15.016 -22.012 1.00 82.31 214 GLN A C 1
ATOM 1755 O O . GLN A 1 214 ? 23.877 13.872 -21.811 1.00 82.31 214 GLN A O 1
ATOM 1760 N N . LEU A 1 215 ? 25.039 15.649 -21.115 1.00 81.44 215 LEU A N 1
ATOM 1761 C CA . LEU A 1 215 ? 25.466 15.031 -19.854 1.00 81.44 215 LEU A CA 1
ATOM 1762 C C . LEU A 1 215 ? 24.288 14.688 -18.929 1.00 81.44 215 LEU A C 1
ATOM 1764 O O . LEU A 1 215 ? 24.314 13.665 -18.242 1.00 81.44 215 LEU A O 1
ATOM 1768 N N . LYS A 1 216 ? 23.236 15.515 -18.916 1.00 83.38 216 LYS A N 1
ATOM 1769 C CA . LYS A 1 216 ? 22.022 15.256 -18.128 1.00 83.38 216 LYS A CA 1
ATOM 1770 C C . LYS A 1 216 ? 21.219 14.053 -18.631 1.00 83.38 216 LYS A C 1
ATOM 1772 O O . LYS A 1 216 ? 20.457 13.497 -17.841 1.00 83.38 216 LYS A O 1
ATOM 1777 N N . GLU A 1 217 ? 21.405 13.608 -19.873 1.00 81.38 217 GLU A N 1
ATOM 1778 C CA . GLU A 1 217 ? 20.758 12.391 -20.391 1.00 81.38 217 GLU A CA 1
ATOM 1779 C C . GLU A 1 217 ? 21.327 11.097 -19.787 1.00 81.38 217 GLU A C 1
ATOM 1781 O O . GLU A 1 217 ? 20.624 10.091 -19.712 1.00 81.38 217 GLU A O 1
ATOM 1786 N N . PHE A 1 218 ? 22.556 11.128 -19.257 1.00 76.94 218 PHE A N 1
ATOM 1787 C CA . PHE A 1 218 ? 23.155 9.995 -18.536 1.00 76.94 218 PHE A CA 1
ATOM 1788 C C . PHE A 1 218 ? 22.629 9.838 -17.102 1.00 76.94 218 PHE A C 1
ATOM 1790 O O . PHE A 1 218 ? 22.879 8.821 -16.440 1.00 76.94 218 PHE A O 1
ATOM 1797 N N . LEU A 1 219 ? 21.913 10.841 -16.582 1.00 81.31 219 LEU A N 1
ATOM 1798 C CA . LEU A 1 219 ? 21.308 10.739 -15.262 1.00 81.31 219 LEU A CA 1
ATOM 1799 C C . LEU A 1 219 ? 20.171 9.708 -15.294 1.00 81.31 219 LEU A C 1
ATOM 1801 O O . LEU A 1 219 ? 19.382 9.689 -16.239 1.00 81.31 219 LEU A O 1
ATOM 1805 N N . PRO A 1 220 ? 20.044 8.859 -14.258 1.00 83.06 220 PRO A N 1
ATOM 1806 C CA . PRO A 1 220 ? 18.890 7.984 -14.136 1.00 83.06 220 PRO A CA 1
ATOM 1807 C C . PRO A 1 220 ? 17.599 8.809 -14.122 1.00 83.06 220 PRO A C 1
ATOM 1809 O O . PRO A 1 220 ? 17.452 9.704 -13.285 1.00 83.06 220 PRO A O 1
ATOM 1812 N N . LYS A 1 221 ? 16.664 8.470 -15.008 1.00 85.06 221 LYS A N 1
ATOM 1813 C CA . LYS A 1 221 ? 15.325 9.068 -15.075 1.00 85.06 221 LYS A CA 1
ATOM 1814 C C . LYS A 1 221 ? 14.265 7.975 -14.990 1.00 85.06 221 LYS A C 1
ATOM 1816 O O . LYS A 1 221 ? 14.528 6.835 -15.381 1.00 85.06 221 LYS A O 1
ATOM 1821 N N . SER A 1 222 ? 13.100 8.301 -14.451 1.00 88.00 222 SER A N 1
ATOM 1822 C CA . SER A 1 222 ? 11.942 7.403 -14.413 1.00 88.00 222 SER A CA 1
ATOM 1823 C C . SER A 1 222 ? 11.140 7.439 -15.720 1.00 88.00 222 SER A C 1
ATOM 1825 O O . SER A 1 222 ? 11.295 8.367 -16.518 1.00 88.00 222 SER A O 1
ATOM 1827 N N . ASN A 1 223 ? 10.238 6.471 -15.925 1.00 85.69 223 ASN A N 1
ATOM 1828 C CA . ASN A 1 223 ? 9.260 6.535 -17.020 1.00 85.69 223 ASN A CA 1
ATOM 1829 C C . ASN A 1 223 ? 8.412 7.816 -16.924 1.00 85.69 223 ASN A C 1
ATOM 1831 O O . ASN A 1 223 ? 8.141 8.466 -17.933 1.00 85.69 223 ASN A O 1
ATOM 1835 N N . TRP A 1 224 ? 8.054 8.234 -15.705 1.00 90.12 224 TRP A N 1
ATOM 1836 C CA . TRP A 1 224 ? 7.350 9.491 -15.459 1.00 90.12 224 TRP A CA 1
ATOM 1837 C C . TRP A 1 224 ? 8.126 10.715 -15.934 1.00 90.12 224 TRP A C 1
ATOM 1839 O O . TRP A 1 224 ? 7.589 11.535 -16.679 1.00 90.12 224 TRP A O 1
ATOM 1849 N N . GLU A 1 225 ? 9.387 10.838 -15.524 1.00 88.88 225 GLU A N 1
ATOM 1850 C CA . GLU A 1 225 ? 10.255 11.950 -15.912 1.00 88.88 225 GLU A CA 1
ATOM 1851 C C . GLU A 1 225 ? 10.434 12.008 -17.429 1.00 88.88 225 GLU A C 1
ATOM 1853 O O . GLU A 1 225 ? 10.307 13.091 -17.998 1.00 88.88 225 GLU A O 1
ATOM 1858 N N . ARG A 1 226 ? 10.659 10.855 -18.071 1.00 86.06 226 ARG A N 1
ATOM 1859 C CA . ARG A 1 226 ? 10.914 10.747 -19.514 1.00 86.06 226 ARG A CA 1
ATOM 1860 C C . ARG A 1 226 ? 9.690 11.077 -20.366 1.00 86.06 226 ARG A C 1
ATOM 1862 O O . ARG A 1 226 ? 9.811 11.838 -21.317 1.00 86.06 226 ARG A O 1
ATOM 1869 N N . TYR A 1 227 ? 8.524 10.527 -20.029 1.00 85.44 227 TYR A N 1
ATOM 1870 C CA . TYR A 1 227 ? 7.410 10.467 -20.986 1.00 85.44 227 TYR A CA 1
ATOM 1871 C C . TYR A 1 227 ? 6.169 11.263 -20.570 1.00 85.44 227 TYR A C 1
ATOM 1873 O O . TYR A 1 227 ? 5.348 11.620 -21.419 1.00 85.44 227 TYR A O 1
ATOM 1881 N N . PHE A 1 228 ? 6.029 11.580 -19.280 1.00 87.25 228 PHE A N 1
ATOM 1882 C CA . PHE A 1 228 ? 4.780 12.115 -18.731 1.00 87.25 228 PHE A CA 1
ATOM 1883 C C . PHE A 1 228 ? 4.923 13.500 -18.091 1.00 87.25 228 PHE A C 1
ATOM 1885 O O . PHE A 1 228 ? 4.011 14.324 -18.196 1.00 87.25 228 PHE A O 1
ATOM 1892 N N . SER A 1 229 ? 6.054 13.782 -17.443 1.00 85.81 229 SER A N 1
ATOM 1893 C CA . SER A 1 229 ? 6.236 14.958 -16.583 1.00 85.81 229 SER A CA 1
ATOM 1894 C C . SER A 1 229 ? 5.991 16.291 -17.305 1.00 85.81 229 SER A C 1
ATOM 1896 O O . SER A 1 229 ? 5.263 17.145 -16.790 1.00 85.81 229 SER A O 1
ATOM 1898 N N . GLU A 1 230 ? 6.514 16.442 -18.523 1.00 84.38 230 GLU A N 1
ATOM 1899 C CA . GLU A 1 230 ? 6.377 17.654 -19.338 1.00 84.38 230 GLU A CA 1
ATOM 1900 C C . GLU A 1 230 ? 4.934 17.880 -19.818 1.00 84.38 230 GLU A C 1
ATOM 1902 O O . GLU A 1 230 ? 4.429 19.006 -19.793 1.00 84.38 230 GLU A O 1
ATOM 1907 N N . LYS A 1 231 ? 4.237 16.800 -20.192 1.00 84.56 231 LYS A N 1
ATOM 1908 C CA . LYS A 1 231 ? 2.877 16.848 -20.754 1.00 84.56 231 LYS A CA 1
ATOM 1909 C C . LYS A 1 231 ? 1.822 17.081 -19.676 1.00 84.56 231 LYS A C 1
ATOM 1911 O O . LYS A 1 231 ? 0.906 17.880 -19.854 1.00 84.56 231 LYS A O 1
ATOM 1916 N N . ILE A 1 232 ? 1.963 16.397 -18.542 1.00 85.75 232 ILE A N 1
ATOM 1917 C CA . ILE A 1 232 ? 0.965 16.392 -17.464 1.00 85.75 232 ILE A CA 1
ATOM 1918 C C . ILE A 1 232 ? 1.199 17.530 -16.464 1.00 85.75 232 ILE A C 1
ATOM 1920 O O . ILE A 1 232 ? 0.267 17.931 -15.764 1.00 85.75 232 ILE A O 1
ATOM 1924 N N . LYS A 1 233 ? 2.420 18.086 -16.412 1.00 86.69 233 LYS A N 1
ATOM 1925 C CA . LYS A 1 233 ? 2.816 19.162 -15.485 1.00 86.69 233 LYS A CA 1
ATOM 1926 C C . LYS A 1 233 ? 2.470 18.830 -14.029 1.00 86.69 233 LYS A C 1
ATOM 1928 O O . LYS A 1 233 ? 2.039 19.690 -13.260 1.00 86.69 233 LYS A O 1
ATOM 1933 N N . TYR A 1 234 ? 2.652 17.564 -13.653 1.00 87.94 234 TYR A N 1
ATOM 1934 C CA . TYR A 1 234 ? 2.437 17.072 -12.297 1.00 87.94 234 TYR A CA 1
ATOM 1935 C C . TYR A 1 234 ? 3.707 16.402 -11.769 1.00 87.94 234 TYR A C 1
ATOM 1937 O O . TYR A 1 234 ? 4.280 15.523 -12.415 1.00 87.94 234 TYR A O 1
ATOM 1945 N N . GLY A 1 235 ? 4.154 16.844 -10.592 1.00 87.50 235 GLY A N 1
ATOM 1946 C CA . GLY A 1 235 ? 5.415 16.403 -10.000 1.00 87.50 235 GLY A CA 1
ATOM 1947 C C . GLY A 1 235 ? 5.370 14.952 -9.521 1.00 87.50 235 GLY A C 1
ATOM 1948 O O . GLY A 1 235 ? 4.447 14.563 -8.802 1.00 87.50 235 GLY A O 1
ATOM 1949 N N . GLU A 1 236 ? 6.404 14.186 -9.872 1.00 90.06 236 GLU A N 1
ATOM 1950 C CA . GLU A 1 236 ? 6.594 12.790 -9.457 1.00 90.06 236 GLU A CA 1
ATOM 1951 C C . GLU A 1 236 ? 6.491 12.624 -7.929 1.00 90.06 236 GLU A C 1
ATOM 1953 O O . GLU A 1 236 ? 5.695 11.817 -7.448 1.00 90.06 236 GLU A O 1
ATOM 1958 N N . ASP A 1 237 ? 7.218 13.437 -7.154 1.00 90.88 237 ASP A N 1
ATOM 1959 C CA . ASP A 1 237 ? 7.259 13.329 -5.686 1.00 90.88 237 ASP A CA 1
ATOM 1960 C C . ASP A 1 237 ? 5.884 13.541 -5.039 1.00 90.88 237 ASP A C 1
ATOM 1962 O O . ASP A 1 237 ? 5.511 12.887 -4.056 1.00 90.88 237 ASP A O 1
ATOM 1966 N N . LYS A 1 238 ? 5.082 14.440 -5.619 1.00 92.38 238 LYS A N 1
ATOM 1967 C CA . LYS A 1 238 ? 3.721 14.712 -5.154 1.00 92.38 238 LYS A CA 1
ATOM 1968 C C . LYS A 1 238 ? 2.798 13.518 -5.417 1.00 92.38 238 LYS A C 1
ATOM 1970 O O . LYS A 1 238 ? 1.968 13.193 -4.569 1.00 92.38 238 LYS A O 1
ATOM 1975 N N . LEU A 1 239 ? 2.953 12.845 -6.557 1.00 92.94 239 LEU A N 1
ATOM 1976 C CA . LEU A 1 239 ? 2.162 11.659 -6.886 1.00 92.94 239 LEU A CA 1
ATOM 1977 C C . LEU A 1 239 ? 2.562 10.477 -5.995 1.00 92.94 239 LEU A C 1
ATOM 1979 O O . LEU A 1 239 ? 1.695 9.877 -5.359 1.00 92.94 239 LEU A O 1
ATOM 1983 N N . LYS A 1 240 ? 3.869 10.217 -5.861 1.00 92.75 240 LYS A N 1
ATOM 1984 C CA . LYS A 1 240 ? 4.433 9.184 -4.976 1.00 92.75 240 LYS A CA 1
ATOM 1985 C C . LYS A 1 240 ? 3.961 9.333 -3.533 1.00 92.75 240 LYS A C 1
ATOM 1987 O O . LYS A 1 240 ? 3.470 8.374 -2.938 1.00 92.75 240 LYS A O 1
ATOM 1992 N N . SER A 1 241 ? 4.074 10.536 -2.971 1.00 94.75 241 SER A N 1
ATOM 1993 C CA . SER A 1 241 ? 3.657 10.806 -1.589 1.00 94.75 241 SER A CA 1
ATOM 1994 C C . SER A 1 241 ? 2.159 10.569 -1.378 1.00 94.75 241 SER A C 1
ATOM 1996 O O . SER A 1 241 ? 1.769 9.916 -0.408 1.00 94.75 241 SER A O 1
ATOM 1998 N N . LYS A 1 242 ? 1.308 11.014 -2.309 1.00 96.19 242 LYS A N 1
ATOM 1999 C CA . LYS A 1 242 ? -0.140 10.757 -2.261 1.00 96.19 242 LYS A CA 1
ATOM 2000 C C . LYS A 1 242 ? -0.478 9.278 -2.393 1.00 96.19 242 LYS A C 1
ATOM 2002 O O . LYS A 1 242 ? -1.315 8.792 -1.636 1.00 96.19 242 LYS A O 1
ATOM 2007 N N . TRP A 1 243 ? 0.187 8.566 -3.299 1.00 96.12 243 TRP A N 1
ATOM 2008 C CA . TRP A 1 243 ? 0.003 7.127 -3.467 1.00 96.12 243 TRP A CA 1
ATOM 2009 C C . TRP A 1 243 ? 0.373 6.358 -2.198 1.00 96.12 243 TRP A C 1
ATOM 2011 O O . TRP A 1 243 ? -0.376 5.488 -1.759 1.00 96.12 243 TRP A O 1
ATOM 2021 N N . LYS A 1 244 ? 1.484 6.729 -1.549 1.00 95.50 244 LYS A N 1
ATOM 2022 C CA . LYS A 1 244 ? 1.918 6.123 -0.286 1.00 95.50 244 LYS A CA 1
ATOM 2023 C C . LYS A 1 244 ? 0.915 6.360 0.846 1.00 95.50 244 LYS A C 1
ATOM 2025 O O . LYS A 1 244 ? 0.561 5.420 1.552 1.00 95.50 244 LYS A O 1
ATOM 2030 N N . ILE A 1 245 ? 0.411 7.585 0.983 1.00 96.62 245 ILE A N 1
ATOM 2031 C CA . ILE A 1 245 ? -0.643 7.903 1.958 1.00 96.62 245 ILE A CA 1
ATOM 2032 C C . ILE A 1 245 ? -1.907 7.078 1.677 1.00 96.62 245 ILE A C 1
ATOM 2034 O O . ILE A 1 245 ? -2.509 6.537 2.606 1.00 96.62 245 ILE A O 1
ATOM 2038 N N . LEU A 1 246 ? -2.307 6.965 0.407 1.00 97.56 246 LEU A N 1
ATOM 2039 C CA . LEU A 1 246 ? -3.472 6.181 0.004 1.00 97.56 246 LEU A CA 1
ATOM 2040 C C . LEU A 1 246 ? -3.286 4.689 0.304 1.00 97.56 246 LEU A C 1
ATOM 2042 O O . LEU A 1 246 ? -4.218 4.057 0.786 1.00 97.56 246 LEU A O 1
ATOM 2046 N N . TYR A 1 247 ? -2.086 4.146 0.093 1.00 96.12 247 TYR A N 1
ATOM 2047 C CA . TYR A 1 247 ? -1.737 2.769 0.443 1.00 96.12 247 TYR A CA 1
ATOM 2048 C C . TYR A 1 247 ? -1.895 2.493 1.945 1.00 96.12 247 TYR A C 1
ATOM 2050 O O . TYR A 1 247 ? -2.500 1.490 2.333 1.00 96.12 247 TYR A O 1
ATOM 2058 N N . ASP A 1 248 ? -1.405 3.392 2.801 1.00 95.50 248 ASP A N 1
ATOM 2059 C CA . ASP A 1 248 ? -1.514 3.222 4.253 1.00 95.50 248 ASP A CA 1
ATOM 2060 C C . ASP A 1 248 ? -2.991 3.261 4.705 1.00 95.50 248 ASP A C 1
ATOM 2062 O O . ASP A 1 248 ? -3.427 2.423 5.499 1.00 95.50 248 ASP A O 1
ATOM 2066 N N . LEU A 1 249 ? -3.796 4.160 4.125 1.00 96.50 249 LEU A N 1
ATOM 2067 C CA . LEU A 1 249 ? -5.244 4.246 4.368 1.00 96.50 249 LEU A CA 1
ATOM 2068 C C . LEU A 1 249 ? -6.003 3.022 3.823 1.00 96.50 249 LEU A C 1
ATOM 2070 O O . LEU A 1 249 ? -6.871 2.476 4.504 1.00 96.50 249 LEU A O 1
ATOM 2074 N N . ARG A 1 250 ? -5.637 2.527 2.637 1.00 95.12 250 ARG A N 1
ATOM 2075 C CA . ARG A 1 250 ? -6.164 1.288 2.040 1.00 95.12 250 ARG A CA 1
ATOM 2076 C C . ARG A 1 250 ? -5.914 0.085 2.937 1.00 95.12 250 ARG A C 1
ATOM 2078 O O . ARG A 1 250 ? -6.789 -0.764 3.089 1.00 95.12 250 ARG A O 1
ATOM 2085 N N . ASN A 1 251 ? -4.739 0.005 3.552 1.00 94.56 251 ASN A N 1
ATOM 2086 C CA . ASN A 1 251 ? -4.427 -1.061 4.499 1.00 94.56 251 ASN A CA 1
ATOM 2087 C C . ASN A 1 251 ? -5.266 -0.956 5.773 1.00 94.56 251 ASN A C 1
ATOM 2089 O O . ASN A 1 251 ? -5.662 -1.985 6.318 1.00 94.56 251 ASN A O 1
ATOM 2093 N N . ASN A 1 252 ? -5.599 0.256 6.225 1.00 93.81 252 ASN A N 1
ATOM 2094 C CA . ASN A 1 252 ? -6.538 0.414 7.334 1.00 93.81 252 ASN A CA 1
ATOM 2095 C C . ASN A 1 252 ? -7.925 -0.142 6.984 1.00 93.81 252 ASN A C 1
ATOM 2097 O O . ASN A 1 252 ? -8.481 -0.890 7.786 1.00 93.81 252 ASN A O 1
ATOM 2101 N N . ILE A 1 253 ? -8.423 0.134 5.773 1.00 93.50 253 ILE A N 1
ATOM 2102 C CA . ILE A 1 253 ? -9.679 -0.432 5.252 1.00 93.50 253 ILE A CA 1
ATOM 2103 C C . ILE A 1 253 ? -9.609 -1.966 5.222 1.00 93.50 253 ILE A C 1
ATOM 2105 O O . ILE A 1 253 ? -10.433 -2.637 5.837 1.00 93.50 253 ILE A O 1
ATOM 2109 N N . ALA A 1 254 ? -8.602 -2.529 4.548 1.00 91.00 254 ALA A N 1
ATOM 2110 C CA . ALA A 1 254 ? -8.492 -3.972 4.322 1.00 91.00 254 ALA A CA 1
ATOM 2111 C C . ALA A 1 254 ? -8.299 -4.786 5.614 1.00 91.00 254 ALA A C 1
ATOM 2113 O O . ALA A 1 254 ? -8.738 -5.931 5.699 1.00 91.00 254 ALA A O 1
ATOM 2114 N N . HIS A 1 255 ? -7.651 -4.208 6.628 1.00 89.75 255 HIS A N 1
ATOM 2115 C CA . HIS A 1 255 ? -7.397 -4.872 7.907 1.00 89.75 255 HIS A CA 1
ATOM 2116 C C . HIS A 1 255 ? -8.413 -4.515 8.999 1.00 89.75 255 HIS A C 1
ATOM 2118 O O . HIS A 1 255 ? -8.150 -4.802 10.167 1.00 89.75 255 HIS A O 1
ATOM 2124 N N . ASN A 1 256 ? -9.545 -3.891 8.645 1.00 86.00 256 ASN A N 1
ATOM 2125 C CA . ASN A 1 256 ? -10.574 -3.442 9.592 1.00 86.00 256 ASN A CA 1
ATOM 2126 C C . ASN A 1 256 ? -9.985 -2.632 10.762 1.00 86.00 256 ASN A C 1
ATOM 2128 O O . ASN A 1 256 ? -10.397 -2.773 11.916 1.00 86.00 256 ASN A O 1
ATOM 2132 N N . ARG A 1 257 ? -8.961 -1.822 10.476 1.00 88.50 257 ARG A N 1
ATOM 2133 C CA . ARG A 1 257 ? -8.368 -0.924 11.466 1.00 88.50 257 ARG A CA 1
ATOM 2134 C C . ARG A 1 257 ? -9.275 0.283 11.654 1.00 88.50 257 ARG A C 1
ATOM 2136 O O . ARG A 1 257 ? -10.200 0.528 10.886 1.00 88.50 257 ARG A O 1
ATOM 2143 N N . TYR A 1 258 ? -8.972 1.047 12.694 1.00 86.25 258 TYR A N 1
ATOM 2144 C CA . TYR A 1 258 ? -9.670 2.286 12.983 1.00 86.25 258 TYR A CA 1
ATOM 2145 C C . TYR A 1 258 ? -9.661 3.232 11.777 1.00 86.25 258 TYR A C 1
ATOM 2147 O O . TYR A 1 258 ? -8.602 3.496 11.205 1.00 86.25 258 TYR A O 1
ATOM 2155 N N . LEU A 1 259 ? -10.846 3.727 11.425 1.00 91.19 259 LEU A N 1
ATOM 2156 C CA . LEU A 1 259 ? -11.063 4.670 10.337 1.00 91.19 259 LEU A CA 1
ATOM 2157 C C . LEU A 1 259 ? -12.045 5.750 10.792 1.00 91.19 259 LEU A C 1
ATOM 2159 O O . LEU A 1 259 ? -13.012 5.477 11.517 1.00 91.19 259 LEU A O 1
ATOM 2163 N N . ASN A 1 260 ? -11.792 6.989 10.390 1.00 88.38 260 ASN A N 1
ATOM 2164 C CA . ASN A 1 260 ? -12.619 8.124 10.768 1.00 88.38 260 ASN A CA 1
ATOM 2165 C C . ASN A 1 260 ? -13.093 8.978 9.592 1.00 88.38 260 ASN A C 1
ATOM 2167 O O . ASN A 1 260 ? -12.785 8.709 8.434 1.00 88.38 260 ASN A O 1
ATOM 2171 N N . GLU A 1 261 ? -13.903 9.992 9.898 1.00 88.81 261 GLU A N 1
ATOM 2172 C CA . GLU A 1 261 ? -14.435 10.897 8.879 1.00 88.81 261 GLU A CA 1
ATOM 2173 C C . GLU A 1 261 ? -13.318 11.692 8.183 1.00 88.81 261 GLU A C 1
ATOM 2175 O O . GLU A 1 261 ? -13.386 11.932 6.979 1.00 88.81 261 GLU A O 1
ATOM 2180 N N . GLU A 1 262 ? -12.272 12.085 8.913 1.00 92.25 262 GLU A N 1
ATOM 2181 C CA . GLU A 1 262 ? -11.114 12.787 8.352 1.00 92.25 262 GLU A CA 1
ATOM 2182 C C . GLU A 1 262 ? -10.314 11.878 7.412 1.00 92.25 262 GLU A C 1
ATOM 2184 O O . GLU A 1 262 ? -9.948 12.304 6.317 1.00 92.25 262 GLU A O 1
ATOM 2189 N N . ASP A 1 263 ? -10.114 10.614 7.787 1.00 95.06 263 ASP A N 1
ATOM 2190 C CA . ASP A 1 263 ? -9.496 9.579 6.965 1.00 95.06 263 ASP A CA 1
ATOM 2191 C C . ASP A 1 263 ? -10.311 9.369 5.692 1.00 95.06 263 ASP A C 1
ATOM 2193 O O . ASP A 1 263 ? -9.750 9.375 4.599 1.00 95.06 263 ASP A O 1
ATOM 2197 N N . TYR A 1 264 ? -11.637 9.253 5.807 1.00 95.31 264 TYR A N 1
ATOM 2198 C CA . TYR A 1 264 ? -12.530 9.138 4.656 1.00 95.31 264 TYR A CA 1
ATOM 2199 C C . TYR A 1 264 ? -12.430 10.356 3.729 1.00 95.31 264 TYR A C 1
ATOM 2201 O O . TYR A 1 264 ? -12.217 10.200 2.525 1.00 95.31 264 TYR A O 1
ATOM 2209 N N . LYS A 1 265 ? -12.506 11.577 4.273 1.00 96.75 265 LYS A N 1
ATOM 2210 C CA . LYS A 1 265 ? -12.336 12.820 3.499 1.00 96.75 265 LYS A CA 1
ATOM 2211 C C . LYS A 1 265 ? -10.976 12.868 2.810 1.00 96.75 265 LYS A C 1
ATOM 2213 O O . LYS A 1 265 ? -10.887 13.288 1.656 1.00 96.75 265 LYS A O 1
ATOM 2218 N N . LYS A 1 266 ? -9.925 12.408 3.488 1.00 98.00 266 LYS A N 1
ATOM 2219 C CA . LYS A 1 266 ? -8.565 12.322 2.953 1.00 98.00 266 LYS A CA 1
ATOM 2220 C C . LYS A 1 266 ? -8.465 11.299 1.822 1.00 98.00 266 LYS A C 1
ATOM 2222 O O . LYS A 1 266 ? -7.878 11.619 0.791 1.00 98.00 266 LYS A O 1
ATOM 2227 N N . ILE A 1 267 ? -9.073 10.119 1.970 1.00 98.25 267 ILE A N 1
ATOM 2228 C CA . ILE A 1 267 ? -9.170 9.104 0.909 1.00 98.25 267 ILE A CA 1
ATOM 2229 C C . ILE A 1 267 ? -9.896 9.691 -0.299 1.00 98.25 267 ILE A C 1
ATOM 2231 O O . ILE A 1 267 ? -9.353 9.663 -1.400 1.00 98.25 267 ILE A O 1
ATOM 2235 N N . ASN A 1 268 ? -11.077 10.276 -0.100 1.00 98.12 268 ASN A N 1
ATOM 2236 C CA . ASN A 1 268 ? -11.868 10.873 -1.173 1.00 98.12 268 ASN A CA 1
ATOM 2237 C C . ASN A 1 268 ? -11.095 11.988 -1.901 1.00 98.12 268 ASN A C 1
ATOM 2239 O O . ASN A 1 268 ? -11.002 11.992 -3.123 1.00 98.12 268 ASN A O 1
ATOM 2243 N N . GLY A 1 269 ? -10.456 12.899 -1.163 1.00 98.25 269 GLY A N 1
ATOM 2244 C CA . GLY A 1 269 ? -9.661 13.974 -1.759 1.00 98.25 269 GLY A CA 1
ATOM 2245 C C . GLY A 1 269 ? -8.455 13.465 -2.557 1.00 98.25 269 GLY A C 1
ATOM 2246 O O . GLY A 1 269 ? -8.205 13.933 -3.668 1.00 98.25 269 GLY A O 1
ATOM 2247 N N . ILE A 1 270 ? -7.714 12.490 -2.019 1.00 98.19 270 ILE A N 1
ATOM 2248 C CA . ILE A 1 270 ? -6.556 11.907 -2.712 1.00 98.19 270 ILE A CA 1
ATOM 2249 C C . ILE A 1 270 ? -6.999 11.122 -3.948 1.00 98.19 270 ILE A C 1
ATOM 2251 O O . ILE A 1 270 ? -6.392 11.279 -5.004 1.00 98.19 270 ILE A O 1
ATOM 2255 N N . THR A 1 271 ? -8.047 10.306 -3.836 1.00 98.12 271 THR A N 1
ATOM 2256 C CA . THR A 1 271 ? -8.544 9.489 -4.953 1.00 98.12 271 THR A CA 1
ATOM 2257 C C . THR A 1 271 ? -9.085 10.354 -6.086 1.00 98.12 271 THR A C 1
ATOM 2259 O O . THR A 1 271 ? -8.723 10.113 -7.233 1.00 98.12 271 THR A O 1
ATOM 2262 N N . LEU A 1 272 ? -9.842 11.417 -5.789 1.00 97.88 272 LEU A N 1
ATOM 2263 C CA . LEU A 1 272 ? -10.308 12.379 -6.794 1.00 97.88 272 LEU A CA 1
ATOM 2264 C C . LEU A 1 272 ? -9.150 13.065 -7.531 1.00 97.88 272 LEU A C 1
ATOM 2266 O O . LEU A 1 272 ? -9.172 13.163 -8.759 1.00 97.88 272 LEU A O 1
ATOM 2270 N N . GLU A 1 273 ? -8.125 13.518 -6.804 1.00 96.62 273 GLU A N 1
ATOM 2271 C CA . GLU A 1 273 ? -6.958 14.154 -7.424 1.00 96.62 273 GLU A CA 1
ATOM 2272 C C . GLU A 1 273 ? -6.176 13.166 -8.299 1.00 96.62 273 GLU A C 1
ATOM 2274 O O . GLU A 1 273 ? -5.892 13.470 -9.459 1.00 96.62 273 GLU A O 1
ATOM 2279 N N . LEU A 1 274 ? -5.861 11.977 -7.773 1.00 96.50 274 LEU A N 1
ATOM 2280 C CA . LEU A 1 274 ? -5.118 10.950 -8.507 1.00 96.50 274 LEU A CA 1
ATOM 2281 C C . LEU A 1 274 ? -5.888 10.469 -9.736 1.00 96.50 274 LEU A C 1
ATOM 2283 O O . LEU A 1 274 ? -5.302 10.393 -10.812 1.00 96.50 274 LEU A O 1
ATOM 2287 N N . LYS A 1 275 ? -7.197 10.230 -9.612 1.00 96.50 275 LYS A N 1
ATOM 2288 C CA . LYS A 1 275 ? -8.081 9.900 -10.736 1.00 96.50 275 LYS A CA 1
ATOM 2289 C C . LYS A 1 275 ? -7.981 10.945 -11.841 1.00 96.50 275 LYS A C 1
ATOM 2291 O O . LYS A 1 275 ? -7.774 10.590 -12.997 1.00 96.50 275 LYS A O 1
ATOM 2296 N N . GLY A 1 276 ? -8.071 12.229 -11.488 1.00 95.00 276 GLY A N 1
ATOM 2297 C CA . GLY A 1 276 ? -7.969 13.323 -12.452 1.00 95.00 276 GLY A CA 1
ATOM 2298 C C . GLY A 1 276 ? -6.623 13.369 -13.179 1.00 95.00 276 GLY A C 1
ATOM 2299 O O . GLY A 1 276 ? -6.586 13.672 -14.368 1.00 95.00 276 GLY A O 1
ATOM 2300 N N . ILE A 1 277 ? -5.522 13.060 -12.492 1.00 94.25 277 ILE A N 1
ATOM 2301 C CA . ILE A 1 277 ? -4.181 13.029 -13.094 1.00 94.25 277 ILE A CA 1
ATOM 2302 C C . ILE A 1 277 ? -4.027 11.805 -13.991 1.00 94.25 277 ILE A C 1
ATOM 2304 O O . ILE A 1 277 ? -3.666 11.955 -15.150 1.00 94.25 277 ILE A O 1
ATOM 2308 N N . ILE A 1 278 ? -4.335 10.614 -13.477 1.00 94.62 278 ILE A N 1
ATOM 2309 C CA . ILE A 1 278 ? -4.161 9.350 -14.197 1.00 94.62 278 ILE A CA 1
ATOM 2310 C C . ILE A 1 278 ? -5.029 9.332 -15.455 1.00 94.62 278 ILE A C 1
ATOM 2312 O O . ILE A 1 278 ? -4.538 8.955 -16.514 1.00 94.62 278 ILE A O 1
ATOM 2316 N N . GLN A 1 279 ? -6.279 9.799 -15.375 1.00 94.56 279 GLN A N 1
ATOM 2317 C CA . GLN A 1 279 ? -7.156 9.865 -16.543 1.00 94.56 279 GLN A CA 1
ATOM 2318 C C . GLN A 1 279 ? -6.606 10.823 -17.603 1.00 94.56 279 GLN A C 1
ATOM 2320 O O . GLN A 1 279 ? -6.496 10.439 -18.761 1.00 94.56 279 GLN A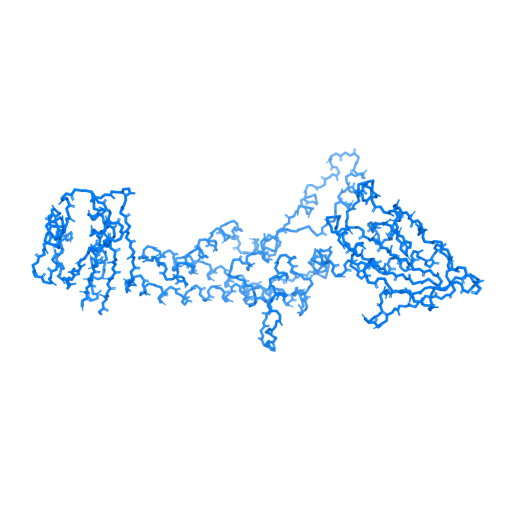 O 1
ATOM 2325 N N . LYS A 1 280 ? -6.153 12.021 -17.207 1.00 92.06 280 LYS A N 1
ATOM 2326 C CA . LYS A 1 280 ? -5.480 12.944 -18.135 1.00 92.06 280 LYS A CA 1
ATOM 2327 C C . LYS A 1 280 ? -4.246 12.311 -18.771 1.00 92.06 280 LYS A C 1
ATOM 2329 O O . LYS A 1 280 ? -3.995 12.544 -19.949 1.00 92.06 280 LYS A O 1
ATOM 2334 N N . THR A 1 281 ? -3.477 11.532 -18.012 1.00 91.44 281 THR A N 1
ATOM 2335 C CA . THR A 1 281 ? -2.320 10.807 -18.541 1.00 91.44 281 THR A CA 1
ATOM 2336 C C . THR A 1 281 ? -2.742 9.768 -19.573 1.00 91.44 281 THR A C 1
ATOM 2338 O O . THR A 1 281 ? -2.184 9.758 -20.666 1.00 91.44 281 THR A O 1
ATOM 2341 N N . ILE A 1 282 ? -3.754 8.954 -19.260 1.00 91.56 282 ILE A N 1
ATOM 2342 C CA . ILE A 1 282 ? -4.320 7.946 -20.166 1.00 91.56 282 ILE A CA 1
ATOM 2343 C C . ILE A 1 282 ? -4.807 8.593 -21.467 1.00 91.56 282 ILE A C 1
ATOM 2345 O O . ILE A 1 282 ? -4.447 8.140 -22.549 1.00 91.56 282 ILE A O 1
ATOM 2349 N N . ASP A 1 283 ? -5.560 9.689 -21.374 1.00 89.56 283 ASP A N 1
ATOM 2350 C CA . ASP A 1 283 ? -6.124 10.381 -22.538 1.00 89.56 283 ASP A CA 1
ATOM 2351 C C . ASP A 1 283 ? -5.033 10.974 -23.453 1.00 89.56 283 ASP A C 1
ATOM 2353 O O . ASP A 1 283 ? -5.259 11.190 -24.642 1.00 89.56 283 ASP A O 1
ATOM 2357 N N . ASN A 1 284 ? -3.832 11.213 -22.914 1.00 85.88 284 ASN A N 1
ATOM 2358 C CA . ASN A 1 284 ? -2.672 11.709 -23.653 1.00 85.88 284 ASN A CA 1
ATOM 2359 C C . ASN A 1 284 ? -1.694 10.607 -24.096 1.00 85.88 284 ASN A C 1
ATOM 2361 O O . ASN A 1 284 ? -0.684 10.938 -24.721 1.00 85.88 284 ASN A O 1
ATOM 2365 N N . LEU A 1 285 ? -1.963 9.323 -23.819 1.00 84.12 285 LEU A N 1
ATOM 2366 C CA . LEU A 1 285 ? -1.058 8.222 -24.181 1.00 84.12 285 LEU A CA 1
ATOM 2367 C C . LEU A 1 285 ? -0.796 8.153 -25.687 1.00 84.12 285 LEU A C 1
ATOM 2369 O O . LEU A 1 285 ? 0.349 8.000 -26.088 1.00 84.12 285 LEU A O 1
ATOM 2373 N N . ASN A 1 286 ? -1.820 8.361 -26.520 1.00 72.31 286 ASN A N 1
ATOM 2374 C CA . ASN A 1 286 ? -1.676 8.344 -27.984 1.00 72.31 286 ASN A CA 1
ATOM 2375 C C . ASN A 1 286 ? -0.765 9.463 -28.521 1.00 72.31 286 ASN A C 1
ATOM 2377 O O . ASN A 1 286 ? -0.312 9.401 -29.658 1.00 72.31 286 ASN A O 1
ATOM 2381 N N . ASN A 1 287 ? -0.494 10.491 -27.712 1.00 76.00 287 ASN A N 1
ATOM 2382 C CA . ASN A 1 287 ? 0.430 11.568 -28.059 1.00 76.00 287 ASN A CA 1
ATOM 2383 C C . ASN A 1 287 ? 1.875 11.242 -27.639 1.00 76.00 287 ASN A C 1
ATOM 2385 O O . ASN A 1 287 ? 2.760 12.092 -27.774 1.00 76.00 287 ASN A O 1
ATOM 2389 N N . ILE A 1 288 ? 2.124 10.071 -27.045 1.00 72.81 288 ILE A N 1
ATOM 2390 C CA . ILE A 1 288 ? 3.443 9.554 -26.677 1.00 72.81 288 ILE A CA 1
ATOM 2391 C C . ILE A 1 288 ? 3.824 8.511 -27.730 1.00 72.81 288 ILE A C 1
ATOM 2393 O O . ILE A 1 288 ? 3.449 7.352 -27.620 1.00 72.81 288 ILE A O 1
ATOM 2397 N N . ASN A 1 289 ? 4.563 8.943 -28.752 1.00 66.31 289 ASN A N 1
ATOM 2398 C CA . ASN A 1 289 ? 5.200 8.041 -29.708 1.00 66.31 289 ASN A CA 1
ATOM 2399 C C . ASN A 1 289 ? 6.664 7.893 -29.309 1.00 66.31 289 ASN A C 1
ATOM 2401 O O . ASN A 1 289 ? 7.417 8.857 -29.443 1.00 66.31 289 ASN A O 1
ATOM 2405 N N . LEU A 1 290 ? 7.038 6.715 -28.810 1.00 71.56 290 LEU A N 1
ATOM 2406 C CA . LEU A 1 290 ? 8.442 6.379 -28.588 1.00 71.56 290 LEU A CA 1
ATOM 2407 C C . LEU A 1 290 ? 9.113 6.016 -29.913 1.00 71.56 290 LEU A C 1
ATOM 2409 O O . LEU A 1 290 ? 8.509 5.326 -30.743 1.00 71.56 290 LEU A O 1
ATOM 2413 N N . THR A 1 291 ? 10.354 6.457 -30.104 1.00 73.19 291 THR A N 1
ATOM 2414 C CA . THR A 1 291 ? 11.200 5.966 -31.202 1.00 73.19 291 THR A CA 1
ATOM 2415 C C . THR A 1 291 ? 11.583 4.502 -30.962 1.00 73.19 291 THR A C 1
ATOM 2417 O O . THR A 1 291 ? 11.528 4.023 -29.832 1.00 73.19 291 THR A O 1
ATOM 2420 N N . GLU A 1 292 ? 11.979 3.770 -32.009 1.00 66.12 292 GLU A N 1
ATOM 2421 C CA . GLU A 1 292 ? 12.434 2.377 -31.846 1.00 66.12 292 GLU A CA 1
ATOM 2422 C C . GLU A 1 292 ? 13.626 2.272 -30.879 1.00 66.12 292 GLU A C 1
ATOM 2424 O O . GLU A 1 292 ? 13.618 1.408 -30.007 1.00 66.12 292 GLU A O 1
ATOM 2429 N N . ASP A 1 293 ? 14.560 3.228 -30.927 1.00 65.69 293 ASP A N 1
ATOM 2430 C CA . ASP A 1 293 ? 15.682 3.310 -29.982 1.00 65.69 293 ASP A CA 1
ATOM 2431 C C . ASP A 1 293 ? 15.204 3.489 -28.527 1.00 65.69 293 ASP A C 1
ATOM 2433 O O . ASP A 1 293 ? 15.725 2.854 -27.614 1.00 65.69 293 ASP A O 1
ATOM 2437 N N . GLU A 1 294 ? 14.179 4.316 -28.282 1.00 67.00 294 GLU A N 1
ATOM 2438 C CA . GLU A 1 294 ? 13.623 4.521 -26.936 1.00 67.00 294 GLU A CA 1
ATOM 2439 C C . GLU A 1 294 ? 12.914 3.270 -26.402 1.00 67.00 294 GLU A C 1
ATOM 2441 O O . GLU A 1 294 ? 12.948 3.003 -25.196 1.00 67.00 294 GLU A O 1
ATOM 2446 N N . LYS A 1 295 ? 12.274 2.496 -27.285 1.00 67.81 295 LYS A N 1
ATOM 2447 C CA . LYS A 1 295 ? 11.660 1.211 -26.928 1.00 67.81 295 LYS A CA 1
ATOM 2448 C C . LYS A 1 295 ? 12.727 0.180 -26.582 1.00 67.81 295 LYS A C 1
ATOM 2450 O O . LYS A 1 295 ? 12.618 -0.488 -25.553 1.00 67.81 295 LYS A O 1
ATOM 2455 N N . GLU A 1 296 ? 13.768 0.079 -27.405 1.00 65.12 296 GLU A N 1
ATOM 2456 C CA . GLU A 1 296 ? 14.891 -0.830 -27.180 1.00 65.12 296 GLU A CA 1
ATOM 2457 C C . GLU A 1 296 ? 15.660 -0.467 -25.903 1.00 65.12 296 GLU A C 1
ATOM 2459 O O . GLU A 1 296 ? 16.038 -1.354 -25.139 1.00 65.12 296 GLU A O 1
ATOM 2464 N N . ASP A 1 297 ? 15.798 0.821 -25.591 1.00 65.88 297 ASP A N 1
ATOM 2465 C CA . ASP A 1 297 ? 16.384 1.317 -24.345 1.00 65.88 297 ASP A CA 1
ATOM 2466 C C . ASP A 1 297 ? 15.580 0.894 -23.106 1.00 65.88 297 ASP A C 1
ATOM 2468 O O . ASP A 1 297 ? 16.167 0.493 -22.091 1.00 65.88 297 ASP A O 1
ATOM 2472 N N . ILE A 1 298 ? 14.242 0.966 -23.169 1.00 65.81 298 ILE A N 1
ATOM 2473 C CA . ILE A 1 298 ? 13.365 0.431 -22.119 1.00 65.81 298 ILE A CA 1
ATOM 2474 C C . ILE A 1 298 ? 13.655 -1.063 -21.975 1.00 65.81 298 ILE A C 1
ATOM 2476 O O . ILE A 1 298 ? 14.106 -1.489 -20.914 1.00 65.81 298 ILE A O 1
ATOM 2480 N N . ILE A 1 299 ? 13.504 -1.842 -23.047 1.00 62.75 299 ILE A N 1
ATOM 2481 C CA . ILE A 1 299 ? 13.681 -3.301 -23.043 1.00 62.75 299 ILE A CA 1
ATOM 2482 C C . ILE A 1 299 ? 15.058 -3.705 -22.483 1.00 62.75 299 ILE A C 1
ATOM 2484 O O . ILE A 1 299 ? 15.147 -4.476 -21.525 1.00 62.75 299 ILE A O 1
ATOM 2488 N N . THR A 1 300 ? 16.137 -3.126 -23.008 1.00 58.22 300 THR A N 1
ATOM 2489 C CA . THR A 1 300 ? 17.529 -3.465 -22.670 1.00 58.22 300 THR A CA 1
ATOM 2490 C C . THR A 1 300 ? 17.874 -3.135 -21.219 1.00 58.22 300 THR A C 1
ATOM 2492 O O . THR A 1 300 ? 18.572 -3.898 -20.539 1.00 58.22 300 THR A O 1
ATOM 2495 N N . THR A 1 301 ? 17.360 -2.021 -20.693 1.00 58.66 301 THR A N 1
ATOM 2496 C CA . THR A 1 301 ? 17.577 -1.618 -19.294 1.00 58.66 301 THR A CA 1
ATOM 2497 C C . THR A 1 301 ? 17.110 -2.694 -18.314 1.00 58.66 301 THR A C 1
ATOM 2499 O O . THR A 1 301 ? 17.744 -2.929 -17.278 1.00 58.66 301 THR A O 1
ATOM 2502 N N . TYR A 1 302 ? 15.973 -3.311 -18.606 1.00 56.44 302 TYR A N 1
ATOM 2503 C CA . TYR A 1 302 ? 15.365 -4.298 -17.730 1.00 56.44 302 TYR A CA 1
ATOM 2504 C C . TYR A 1 302 ? 15.884 -5.713 -18.025 1.00 56.44 302 TYR A C 1
ATOM 2506 O O . TYR A 1 302 ? 16.215 -6.431 -17.079 1.00 56.44 302 TYR A O 1
ATOM 2514 N N . MET A 1 303 ? 16.092 -6.069 -19.299 1.00 51.44 303 MET A N 1
ATOM 2515 C CA . MET A 1 303 ? 16.701 -7.344 -19.705 1.00 51.44 303 MET A CA 1
ATOM 2516 C C . MET A 1 303 ? 18.129 -7.523 -19.169 1.00 51.44 303 MET A C 1
ATOM 2518 O O . MET A 1 303 ? 18.474 -8.599 -18.682 1.00 51.44 303 MET A O 1
ATOM 2522 N N . SER A 1 304 ? 18.957 -6.470 -19.172 1.00 48.03 304 SER A N 1
ATOM 2523 C CA . SER A 1 304 ? 20.347 -6.525 -18.674 1.00 48.03 304 SER A CA 1
ATOM 2524 C C . SER A 1 304 ? 20.469 -6.848 -17.176 1.00 48.03 304 SER A C 1
ATOM 2526 O O . SER A 1 304 ? 21.558 -7.184 -16.702 1.00 48.03 304 SER A O 1
ATOM 2528 N N . LYS A 1 305 ? 19.360 -6.780 -16.428 1.00 52.28 305 LYS A N 1
ATOM 2529 C CA . LYS A 1 305 ? 19.282 -7.111 -14.997 1.00 52.28 305 LYS A CA 1
ATOM 2530 C C . LYS A 1 305 ? 18.642 -8.473 -14.714 1.00 52.28 305 LYS A C 1
ATOM 2532 O O . LYS A 1 305 ? 18.662 -8.897 -13.560 1.00 52.28 305 LYS A O 1
ATOM 2537 N N . ASN A 1 306 ? 18.108 -9.161 -15.725 1.00 56.75 306 ASN A N 1
ATOM 2538 C CA . ASN A 1 306 ? 17.512 -10.487 -15.576 1.00 56.75 306 ASN A CA 1
ATOM 2539 C C . ASN A 1 306 ? 18.617 -11.567 -15.551 1.00 56.75 306 ASN A C 1
ATOM 2541 O O . ASN A 1 306 ? 19.394 -11.717 -16.498 1.00 56.75 306 ASN A O 1
ATOM 2545 N N . LEU A 1 307 ? 18.695 -12.323 -14.450 1.00 60.47 307 LEU A N 1
ATOM 2546 C CA . LEU A 1 307 ? 19.709 -13.365 -14.232 1.00 60.47 307 LEU A CA 1
ATOM 2547 C C . LEU A 1 307 ? 19.615 -14.513 -15.248 1.00 60.47 307 LEU A C 1
ATOM 2549 O O . LEU A 1 307 ? 20.646 -15.071 -15.617 1.00 60.47 307 LEU A O 1
ATOM 2553 N N . VAL A 1 308 ? 18.409 -14.843 -15.719 1.00 63.19 308 VAL A N 1
ATOM 2554 C CA . VAL A 1 308 ? 18.172 -15.927 -16.686 1.00 63.19 308 VAL A CA 1
ATOM 2555 C C . VAL A 1 308 ? 18.755 -15.559 -18.047 1.00 63.19 308 VAL A C 1
ATOM 2557 O O . VAL A 1 308 ? 19.490 -16.340 -18.645 1.00 63.19 308 VAL A O 1
ATOM 2560 N N . HIS A 1 309 ? 18.509 -14.330 -18.502 1.00 65.88 309 HIS A N 1
ATOM 2561 C CA . HIS A 1 309 ? 19.054 -13.842 -19.767 1.00 65.88 309 HIS A CA 1
ATOM 2562 C C . HIS A 1 309 ? 20.584 -13.725 -19.727 1.00 65.88 309 HIS A C 1
ATOM 2564 O O . HIS A 1 309 ? 21.273 -14.125 -20.665 1.00 65.88 309 HIS A O 1
ATOM 2570 N N . ARG A 1 310 ? 21.140 -13.251 -18.604 1.00 71.94 310 ARG A N 1
ATOM 2571 C CA . ARG A 1 310 ? 22.597 -13.236 -18.390 1.00 71.94 310 ARG A CA 1
ATOM 2572 C C . ARG A 1 310 ? 23.188 -14.649 -18.364 1.00 71.94 310 ARG A C 1
ATOM 2574 O O . ARG A 1 310 ? 24.307 -14.821 -18.834 1.00 71.94 310 ARG A O 1
ATOM 2581 N N . GLY A 1 311 ? 22.434 -15.640 -17.883 1.00 77.25 311 GLY A N 1
ATOM 2582 C CA . GLY A 1 311 ? 22.762 -17.061 -18.001 1.00 77.25 311 GLY A CA 1
ATOM 2583 C C . GLY A 1 311 ? 22.904 -17.508 -19.456 1.00 77.25 311 GLY A C 1
ATOM 2584 O O . GLY A 1 311 ? 23.957 -18.013 -19.823 1.00 77.25 311 GLY A O 1
ATOM 2585 N N . TYR A 1 312 ? 21.915 -17.217 -20.305 1.00 79.44 312 TYR A N 1
ATOM 2586 C CA . TYR A 1 312 ? 21.967 -17.564 -21.732 1.00 79.44 312 TYR A CA 1
ATOM 2587 C C . TYR A 1 312 ? 23.146 -16.897 -22.464 1.00 79.44 312 TYR A C 1
ATOM 2589 O O . TYR A 1 312 ? 23.889 -17.553 -23.193 1.00 79.44 312 TYR A O 1
ATOM 2597 N N . ILE A 1 313 ? 23.375 -15.600 -22.222 1.00 80.88 313 ILE A N 1
ATOM 2598 C CA . ILE A 1 313 ? 24.535 -14.889 -22.787 1.00 80.88 313 ILE A CA 1
ATOM 2599 C C . ILE A 1 313 ? 25.843 -15.534 -22.308 1.00 80.88 313 ILE A C 1
ATOM 2601 O O . ILE A 1 313 ? 26.779 -15.693 -23.091 1.00 80.88 313 ILE A O 1
ATOM 2605 N N . ALA A 1 314 ? 25.920 -15.909 -21.028 1.00 87.62 314 ALA A N 1
ATOM 2606 C CA . ALA A 1 314 ? 27.088 -16.574 -20.469 1.00 87.62 314 ALA A CA 1
ATOM 2607 C C . ALA A 1 314 ? 27.341 -17.937 -21.125 1.00 87.62 314 ALA A C 1
ATOM 2609 O O . ALA A 1 314 ? 28.491 -18.238 -21.442 1.00 87.62 314 ALA A O 1
ATOM 2610 N N . GLU A 1 315 ? 26.298 -18.731 -21.371 1.00 88.69 315 GLU A N 1
ATOM 2611 C CA . GLU A 1 315 ? 26.409 -20.022 -22.058 1.00 88.69 315 GLU A CA 1
ATOM 2612 C C . GLU A 1 315 ? 27.005 -19.865 -23.460 1.00 88.69 315 GLU A C 1
ATOM 2614 O O . GLU A 1 315 ? 27.982 -20.537 -23.802 1.00 88.69 315 GLU A O 1
ATOM 2619 N N . GLU A 1 316 ? 26.479 -18.924 -24.246 1.00 87.31 316 GLU A N 1
ATOM 2620 C CA . GLU A 1 316 ? 26.957 -18.672 -25.604 1.00 87.31 316 GLU A CA 1
ATOM 2621 C C . GLU A 1 316 ? 28.397 -18.131 -25.616 1.00 87.31 316 GLU A C 1
ATOM 2623 O O . GLU A 1 316 ? 29.247 -18.597 -26.382 1.00 87.31 316 GLU A O 1
ATOM 2628 N N . ALA A 1 317 ? 28.703 -17.176 -24.736 1.00 90.88 317 ALA A N 1
ATOM 2629 C CA . ALA A 1 317 ? 30.030 -16.579 -24.624 1.00 90.88 317 ALA A CA 1
ATOM 2630 C C . ALA A 1 317 ? 31.094 -17.611 -24.226 1.00 90.88 317 ALA A C 1
ATOM 2632 O O . ALA A 1 317 ? 32.176 -17.655 -24.819 1.00 90.88 317 ALA A O 1
ATOM 2633 N N . VAL A 1 318 ? 30.780 -18.473 -23.256 1.00 93.56 318 VAL A N 1
ATOM 2634 C CA . VAL A 1 318 ? 31.664 -19.559 -22.820 1.00 93.56 318 VAL A CA 1
ATOM 2635 C C . VAL A 1 318 ? 31.831 -20.591 -23.938 1.00 93.56 318 VAL A C 1
ATOM 2637 O O . VAL A 1 318 ? 32.961 -20.984 -24.224 1.00 93.56 318 VAL A O 1
ATOM 2640 N N . ALA A 1 319 ? 30.762 -20.985 -24.634 1.00 91.19 319 ALA A N 1
ATOM 2641 C CA . ALA A 1 319 ? 30.837 -21.911 -25.770 1.00 91.19 319 ALA A CA 1
ATOM 2642 C C . ALA A 1 319 ? 31.768 -21.400 -26.888 1.00 91.19 319 ALA A C 1
ATOM 2644 O O . ALA A 1 319 ? 32.625 -22.142 -27.392 1.00 91.19 319 ALA A O 1
ATOM 2645 N N . ARG A 1 320 ? 31.666 -20.111 -27.242 1.00 90.69 320 ARG A N 1
ATOM 2646 C CA . ARG A 1 320 ? 32.575 -19.466 -28.208 1.00 90.69 320 ARG A CA 1
ATOM 2647 C C . ARG A 1 320 ? 34.015 -19.457 -27.704 1.00 90.69 320 ARG A C 1
ATOM 2649 O O . ARG A 1 320 ? 34.929 -19.798 -28.456 1.00 90.69 320 ARG A O 1
ATOM 2656 N N . TRP A 1 321 ? 34.217 -19.111 -26.437 1.00 94.00 321 TRP A N 1
ATOM 2657 C CA . TRP A 1 321 ? 35.539 -19.092 -25.821 1.00 94.00 321 TRP A CA 1
ATOM 2658 C C . TRP A 1 321 ? 36.199 -20.479 -25.831 1.00 94.00 321 TRP A C 1
ATOM 2660 O O . TRP A 1 321 ? 37.361 -20.600 -26.220 1.00 94.00 321 TRP A O 1
ATOM 2670 N N . TYR A 1 322 ? 35.456 -21.543 -25.512 1.00 92.50 322 TYR A N 1
ATOM 2671 C CA . TYR A 1 322 ? 35.946 -22.924 -25.598 1.00 92.50 322 TYR A CA 1
ATOM 2672 C C . TYR A 1 322 ? 36.311 -23.310 -27.032 1.00 92.50 322 TYR A C 1
ATOM 2674 O O . TYR A 1 322 ? 37.387 -23.866 -27.272 1.00 92.50 322 TYR A O 1
ATOM 2682 N N . SER A 1 323 ? 35.453 -22.959 -27.993 1.00 87.44 323 SER A N 1
ATOM 2683 C CA . SER A 1 323 ? 35.691 -23.210 -29.419 1.00 87.44 323 SER A CA 1
ATOM 2684 C C . SER A 1 323 ? 37.013 -22.601 -29.886 1.00 87.44 323 SER A C 1
ATOM 2686 O O . SER A 1 323 ? 37.791 -23.266 -30.572 1.00 87.44 323 SER A O 1
ATOM 2688 N N . GLN A 1 324 ? 37.301 -21.367 -29.463 1.00 88.88 324 GLN A N 1
ATOM 2689 C CA . GLN A 1 324 ? 38.537 -20.658 -29.797 1.00 88.88 324 GLN A CA 1
ATOM 2690 C C . GLN A 1 324 ? 39.755 -21.208 -29.044 1.00 88.88 324 GLN A C 1
ATOM 2692 O O . GLN A 1 324 ? 40.784 -21.481 -29.666 1.00 88.88 324 GLN A O 1
ATOM 2697 N N . LYS A 1 325 ? 39.648 -21.398 -27.722 1.00 88.19 325 LYS A N 1
ATOM 2698 C CA . LYS A 1 325 ? 40.766 -21.814 -26.862 1.00 88.19 325 LYS A CA 1
ATOM 2699 C C . LYS A 1 325 ? 41.254 -23.223 -27.181 1.00 88.19 325 LYS A C 1
ATOM 2701 O O . LYS A 1 325 ? 42.459 -23.440 -27.271 1.00 88.19 325 LYS A O 1
ATOM 2706 N N . PHE A 1 326 ? 40.331 -24.163 -27.374 1.00 85.38 326 PHE A N 1
ATOM 2707 C CA . PHE A 1 326 ? 40.657 -25.576 -27.576 1.00 85.38 326 PHE A CA 1
ATOM 2708 C C . PHE A 1 326 ? 40.640 -26.013 -29.044 1.00 85.38 326 PHE A C 1
ATOM 2710 O O . PHE A 1 326 ? 40.973 -27.160 -29.331 1.00 85.38 326 PHE A O 1
ATOM 2717 N N . LYS A 1 327 ? 40.293 -25.114 -29.980 1.00 84.44 327 LYS A N 1
ATOM 2718 C CA . LYS A 1 327 ? 40.151 -25.420 -31.417 1.00 84.44 327 LYS A CA 1
ATOM 2719 C C . LYS A 1 327 ? 39.288 -26.668 -31.631 1.00 84.44 327 LYS A C 1
ATOM 2721 O O . LYS A 1 327 ? 39.742 -27.664 -32.193 1.00 84.44 327 LYS A O 1
ATOM 2726 N N . CYS A 1 328 ? 38.065 -26.609 -31.111 1.00 82.88 328 CYS A N 1
ATOM 2727 C CA . CYS A 1 328 ? 37.155 -27.750 -31.051 1.00 82.88 328 CYS A CA 1
ATOM 2728 C C . CYS A 1 328 ? 36.816 -28.279 -32.455 1.00 82.88 328 CYS A C 1
ATOM 2730 O O . CYS A 1 328 ? 36.571 -27.498 -33.374 1.00 82.88 328 CYS A O 1
ATOM 2732 N N . ASN A 1 329 ? 36.753 -29.604 -32.600 1.00 80.31 329 ASN A N 1
ATOM 2733 C CA . ASN A 1 329 ? 36.291 -30.276 -33.815 1.00 80.31 329 ASN A CA 1
ATOM 2734 C C . ASN A 1 329 ? 34.762 -30.244 -33.912 1.00 80.31 329 ASN A C 1
ATOM 2736 O O . ASN A 1 329 ? 34.208 -30.039 -34.989 1.00 80.31 329 ASN A O 1
ATOM 2740 N N . THR A 1 330 ? 34.076 -30.450 -32.783 1.00 85.25 330 THR A N 1
ATOM 2741 C CA . THR A 1 330 ? 32.615 -30.346 -32.691 1.00 85.25 330 THR A CA 1
ATOM 2742 C C . THR A 1 330 ? 32.201 -29.680 -31.383 1.00 85.25 330 THR A C 1
ATOM 2744 O O . THR A 1 330 ? 32.881 -29.826 -30.368 1.00 85.25 330 THR A O 1
ATOM 2747 N N . LEU A 1 331 ? 31.089 -28.942 -31.426 1.00 88.75 331 LEU A N 1
ATOM 2748 C CA . LEU A 1 331 ? 30.416 -28.352 -30.271 1.00 88.75 331 LEU A CA 1
ATOM 2749 C C . LEU A 1 331 ? 28.935 -28.725 -30.340 1.00 88.75 331 LEU A C 1
ATOM 2751 O O . LEU A 1 331 ? 28.298 -28.534 -31.379 1.00 88.75 331 LEU A O 1
ATOM 2755 N N . LYS A 1 332 ? 28.397 -29.280 -29.254 1.00 88.31 332 LYS A N 1
ATOM 2756 C CA . LYS A 1 332 ? 27.008 -29.744 -29.174 1.00 88.31 332 LYS A CA 1
ATOM 2757 C C . LYS A 1 332 ? 26.353 -29.209 -27.910 1.00 88.31 332 LYS A C 1
ATOM 2759 O O . LYS A 1 332 ? 26.751 -29.566 -26.805 1.00 88.31 332 LYS A O 1
ATOM 2764 N N . PHE A 1 333 ? 25.322 -28.388 -28.076 1.00 85.75 333 PHE A N 1
ATOM 2765 C CA . PHE A 1 333 ? 24.478 -27.973 -26.960 1.00 85.75 333 PHE A CA 1
ATOM 2766 C C . PHE A 1 333 ? 23.599 -29.132 -26.499 1.00 85.75 333 PHE A C 1
ATOM 2768 O O . PHE A 1 333 ? 23.047 -29.878 -27.314 1.00 85.75 333 PHE A O 1
ATOM 2775 N N . ASN A 1 334 ? 23.481 -29.284 -25.186 1.00 80.25 334 ASN A N 1
ATOM 2776 C CA . ASN A 1 334 ? 22.602 -30.266 -24.591 1.00 80.25 334 ASN A CA 1
ATOM 2777 C C . ASN A 1 334 ? 21.173 -29.715 -24.530 1.00 80.25 334 ASN A C 1
ATOM 2779 O O . ASN A 1 334 ? 20.937 -28.626 -24.021 1.00 80.25 334 ASN A O 1
ATOM 2783 N N . THR A 1 335 ? 20.212 -30.487 -25.028 1.00 72.81 335 THR A N 1
ATOM 2784 C CA . THR A 1 335 ? 18.778 -30.159 -24.948 1.00 72.81 335 THR A CA 1
ATOM 2785 C C . THR A 1 335 ? 18.043 -31.002 -23.902 1.00 72.81 335 THR A C 1
ATOM 2787 O O . THR A 1 335 ? 16.867 -30.764 -23.634 1.00 72.81 335 THR A O 1
ATOM 2790 N N . ASP A 1 336 ? 18.722 -31.977 -23.284 1.00 71.50 336 ASP A N 1
ATOM 2791 C CA . ASP A 1 336 ? 18.162 -32.830 -22.240 1.00 71.50 336 ASP A CA 1
ATOM 2792 C C . ASP A 1 336 ? 18.478 -32.275 -20.844 1.00 71.50 336 ASP A C 1
ATOM 2794 O O . ASP A 1 336 ? 19.582 -32.436 -20.313 1.00 71.50 336 ASP A O 1
ATOM 2798 N N . PHE A 1 337 ? 17.460 -31.687 -20.213 1.00 59.19 337 PHE A N 1
ATOM 2799 C CA . PHE A 1 337 ? 17.510 -31.142 -18.852 1.00 59.19 337 PHE A CA 1
ATOM 2800 C C . PHE A 1 337 ? 17.847 -32.176 -17.761 1.00 59.19 337 PHE A C 1
ATOM 2802 O O . PHE A 1 337 ? 18.058 -31.800 -16.607 1.00 59.19 337 PHE A O 1
ATOM 2809 N N . LYS A 1 338 ? 17.874 -33.479 -18.075 1.00 59.94 338 LYS A N 1
ATOM 2810 C CA . LYS A 1 338 ? 18.253 -34.535 -17.122 1.00 59.94 338 LYS A CA 1
ATOM 2811 C C . LYS A 1 338 ? 19.764 -34.742 -17.006 1.00 59.94 338 LYS A C 1
ATOM 2813 O O . LYS A 1 338 ? 20.197 -35.411 -16.064 1.00 59.94 338 LYS A O 1
ATOM 2818 N N . ARG A 1 339 ? 20.562 -34.220 -17.943 1.00 68.50 339 ARG A N 1
ATOM 2819 C CA . ARG A 1 339 ? 22.029 -34.332 -17.924 1.00 68.50 339 ARG A CA 1
ATOM 2820 C C . ARG A 1 339 ? 22.644 -33.106 -17.232 1.00 68.50 339 ARG A C 1
ATOM 2822 O O . ARG A 1 339 ? 22.159 -31.993 -17.373 1.00 68.50 339 ARG A O 1
ATOM 2829 N N . ASN A 1 340 ? 23.726 -33.312 -16.478 1.00 77.50 340 ASN A N 1
ATOM 2830 C CA . ASN A 1 340 ? 24.369 -32.277 -15.649 1.00 77.50 340 ASN A CA 1
ATOM 2831 C C . ASN A 1 340 ? 25.429 -31.448 -16.409 1.00 77.50 340 ASN A C 1
ATOM 2833 O O . ASN A 1 340 ? 26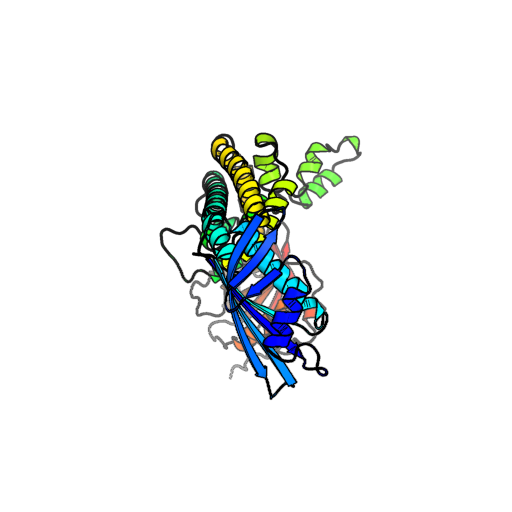.472 -31.117 -15.843 1.00 77.50 340 ASN A O 1
ATOM 2837 N N . TYR A 1 341 ? 25.188 -31.136 -17.683 1.00 86.56 341 TYR A N 1
ATOM 2838 C CA . TYR A 1 341 ? 26.048 -30.271 -18.497 1.00 86.56 341 TYR A CA 1
ATOM 2839 C C . TYR A 1 341 ? 25.218 -29.500 -19.528 1.00 86.56 341 TYR A C 1
ATOM 2841 O O . TYR A 1 341 ? 24.158 -29.969 -19.947 1.00 86.56 341 TYR A O 1
ATOM 2849 N N . ASP A 1 342 ? 25.715 -28.336 -19.939 1.00 87.31 342 ASP A N 1
ATOM 2850 C CA . ASP A 1 342 ? 25.005 -27.405 -20.822 1.00 87.31 342 ASP A CA 1
ATOM 2851 C C . ASP A 1 342 ? 25.452 -27.573 -22.283 1.00 87.31 342 ASP A C 1
ATOM 2853 O O . ASP A 1 342 ? 24.634 -27.562 -23.203 1.00 87.31 342 ASP A O 1
ATOM 2857 N N . PHE A 1 343 ? 26.739 -27.843 -22.521 1.00 90.75 343 PHE A N 1
ATOM 2858 C CA . PHE A 1 343 ? 27.235 -28.275 -23.830 1.00 90.75 343 PHE A CA 1
ATOM 2859 C C . PHE A 1 343 ? 28.401 -29.257 -23.696 1.00 90.75 343 PHE A C 1
ATOM 2861 O O . PHE A 1 343 ? 29.029 -29.358 -22.643 1.00 90.75 343 PHE A O 1
ATOM 2868 N N . SER A 1 344 ? 28.706 -29.980 -24.770 1.00 90.00 344 SER A N 1
ATOM 2869 C CA . SER A 1 344 ? 29.929 -30.771 -24.885 1.00 90.00 344 SER A CA 1
ATOM 2870 C C . SER A 1 344 ? 30.755 -30.344 -26.092 1.00 90.00 344 SER A C 1
ATOM 2872 O O . SER A 1 344 ? 30.226 -29.839 -27.091 1.00 90.00 344 SER A O 1
ATOM 2874 N N . ILE A 1 345 ? 32.065 -30.537 -25.990 1.00 90.88 345 ILE A N 1
ATOM 2875 C CA . ILE A 1 345 ? 33.005 -30.317 -27.085 1.00 90.88 345 ILE A CA 1
ATOM 2876 C C . ILE A 1 345 ? 33.882 -31.544 -27.295 1.00 90.88 345 ILE A C 1
ATOM 2878 O O . ILE A 1 345 ? 34.250 -32.232 -26.346 1.00 90.88 345 ILE A O 1
ATOM 2882 N N . SER A 1 346 ? 34.269 -31.744 -28.548 1.00 87.75 346 SER A N 1
ATOM 2883 C CA . SER A 1 346 ? 35.256 -32.740 -28.950 1.00 87.75 346 SER A CA 1
ATOM 2884 C C . SER A 1 346 ? 36.508 -32.020 -29.431 1.00 87.75 346 SER A C 1
ATOM 2886 O O . SER A 1 346 ? 36.419 -31.155 -30.314 1.00 87.75 346 SER A O 1
ATOM 2888 N N . ILE A 1 347 ? 37.665 -32.342 -28.862 1.00 86.62 347 ILE A N 1
ATOM 2889 C CA . ILE A 1 347 ? 38.958 -31.751 -29.243 1.00 86.62 347 ILE A CA 1
ATOM 2890 C C . ILE A 1 347 ? 39.816 -32.777 -30.003 1.00 86.62 347 ILE A C 1
ATOM 2892 O O . ILE A 1 347 ? 39.371 -33.888 -30.302 1.00 86.62 347 ILE A O 1
ATOM 2896 N N . LYS A 1 348 ? 41.033 -32.399 -30.415 1.00 76.44 348 LYS A N 1
ATOM 2897 C CA . LYS A 1 348 ? 41.962 -33.352 -31.050 1.00 76.44 348 LYS A CA 1
ATOM 2898 C C . LYS A 1 348 ? 42.259 -34.516 -30.094 1.00 76.44 348 LYS A C 1
ATOM 2900 O O . LYS A 1 348 ? 42.243 -34.329 -28.886 1.00 76.44 348 LYS A O 1
ATOM 2905 N N . ASP A 1 349 ? 42.490 -35.697 -30.667 1.00 74.69 349 ASP A N 1
ATOM 2906 C CA . ASP A 1 349 ? 42.702 -36.971 -29.957 1.00 74.69 349 ASP A CA 1
ATOM 2907 C C . ASP A 1 349 ? 41.440 -37.597 -29.323 1.00 74.69 349 ASP A C 1
ATOM 2909 O O . ASP A 1 349 ? 41.543 -38.443 -28.441 1.00 74.69 349 ASP A O 1
ATOM 2913 N N . ASN A 1 350 ? 40.243 -37.242 -29.823 1.00 74.62 350 ASN A N 1
ATOM 2914 C CA . ASN A 1 350 ? 38.937 -37.774 -29.387 1.00 74.62 350 ASN A CA 1
ATOM 2915 C C . ASN A 1 350 ? 38.634 -37.573 -27.891 1.00 74.62 350 ASN A C 1
ATOM 2917 O O . ASN A 1 350 ? 37.854 -38.325 -27.310 1.00 74.62 350 ASN A O 1
ATOM 2921 N N . VAL A 1 351 ? 39.226 -36.552 -27.270 1.00 84.19 351 VAL A N 1
ATOM 2922 C CA . VAL A 1 351 ? 38.875 -36.159 -25.905 1.00 84.19 351 VAL A CA 1
ATOM 2923 C C . VAL A 1 351 ? 37.541 -35.408 -25.941 1.00 84.19 351 VAL A C 1
ATOM 2925 O O . VAL A 1 351 ? 37.421 -34.357 -26.579 1.00 84.19 351 VAL A O 1
ATOM 2928 N N . GLU A 1 352 ? 36.539 -35.957 -25.262 1.00 88.94 352 GLU A N 1
ATOM 2929 C CA . GLU A 1 352 ? 35.210 -35.373 -25.087 1.00 88.94 352 GLU A CA 1
ATOM 2930 C C . GLU A 1 352 ? 35.122 -34.672 -23.727 1.00 88.94 352 GLU A C 1
ATOM 2932 O O . GLU A 1 352 ? 35.341 -35.282 -22.676 1.00 88.94 352 GLU A O 1
ATOM 2937 N N . ILE A 1 353 ? 34.778 -33.384 -23.746 1.00 90.00 353 ILE A N 1
ATOM 2938 C CA . ILE A 1 353 ? 34.660 -32.551 -22.546 1.00 90.00 353 ILE A CA 1
ATOM 2939 C C . ILE A 1 353 ? 33.205 -32.123 -22.382 1.00 90.00 353 ILE A C 1
ATOM 2941 O O . ILE A 1 353 ? 32.642 -31.469 -23.265 1.00 90.00 353 ILE A O 1
ATOM 2945 N N . ALA A 1 354 ? 32.609 -32.434 -21.234 1.00 90.94 354 ALA A N 1
ATOM 2946 C CA . ALA A 1 354 ? 31.315 -31.890 -20.835 1.00 90.94 354 ALA A CA 1
ATOM 2947 C C . ALA A 1 354 ? 31.503 -30.586 -20.053 1.00 90.94 354 ALA A C 1
ATOM 2949 O O . ALA A 1 354 ? 32.270 -30.532 -19.090 1.00 90.94 354 ALA A O 1
ATOM 2950 N N . VAL A 1 355 ? 30.781 -29.537 -20.442 1.00 91.56 355 VAL A N 1
ATOM 2951 C CA . VAL A 1 355 ? 30.877 -28.206 -19.839 1.00 91.56 355 VAL A CA 1
ATOM 2952 C C . VAL A 1 355 ? 29.539 -27.821 -19.219 1.00 91.56 355 VAL A C 1
ATOM 2954 O O . VAL A 1 355 ? 28.505 -27.789 -19.885 1.00 91.56 355 VAL A O 1
ATOM 2957 N N . ASN A 1 356 ? 29.570 -27.520 -17.927 1.00 91.06 356 ASN A N 1
ATOM 2958 C CA . ASN A 1 356 ? 28.445 -27.029 -17.143 1.00 91.06 356 ASN A CA 1
ATOM 2959 C C . ASN A 1 356 ? 28.750 -25.599 -16.690 1.00 91.06 356 ASN A C 1
ATOM 2961 O O . ASN A 1 356 ? 29.824 -25.324 -16.164 1.00 91.06 356 ASN A O 1
ATOM 2965 N N . ILE A 1 357 ? 27.826 -24.680 -16.906 1.00 91.25 357 ILE A N 1
ATOM 2966 C CA . ILE A 1 357 ? 27.980 -23.241 -16.788 1.00 91.25 357 ILE A CA 1
ATOM 2967 C C . ILE A 1 357 ? 26.988 -22.758 -15.745 1.00 91.25 357 ILE A C 1
ATOM 2969 O O . ILE A 1 357 ? 25.803 -23.100 -15.749 1.00 91.25 357 ILE A O 1
ATOM 2973 N N . LYS A 1 358 ? 27.471 -21.953 -14.805 1.00 89.88 358 LYS A N 1
ATOM 2974 C CA . LYS A 1 358 ? 26.626 -21.340 -13.784 1.00 89.88 358 LYS A CA 1
ATOM 2975 C C . LYS A 1 358 ? 26.944 -19.859 -13.699 1.00 89.88 358 LYS A C 1
ATOM 2977 O O . LYS A 1 358 ? 28.033 -19.463 -13.287 1.00 89.88 358 LYS A O 1
ATOM 2982 N N . TYR A 1 359 ? 25.962 -19.048 -14.078 1.00 85.94 359 TYR A N 1
ATOM 2983 C CA . TYR A 1 359 ? 25.995 -17.608 -13.876 1.00 85.94 359 TYR A CA 1
ATOM 2984 C C . TYR A 1 359 ? 25.542 -17.276 -12.452 1.00 85.94 359 TYR A C 1
ATOM 2986 O O . TYR A 1 359 ? 24.463 -17.696 -12.031 1.00 85.94 359 TYR A O 1
ATOM 2994 N N . SER A 1 360 ? 26.361 -16.560 -11.679 1.00 76.69 360 SER A N 1
ATOM 2995 C CA . SER A 1 360 ? 26.026 -16.250 -10.285 1.00 76.69 360 SER A CA 1
ATOM 2996 C C . SER A 1 360 ? 26.735 -15.015 -9.738 1.00 76.69 360 SER A C 1
ATOM 2998 O O . SER A 1 360 ? 27.856 -14.684 -10.116 1.00 76.69 360 SER A O 1
ATOM 3000 N N . ARG A 1 361 ? 26.103 -14.396 -8.734 1.00 71.44 361 ARG A N 1
ATOM 3001 C CA . ARG A 1 361 ? 26.748 -13.447 -7.817 1.00 71.44 361 ARG A CA 1
ATOM 3002 C C . ARG A 1 361 ? 27.708 -14.183 -6.868 1.00 71.44 361 ARG A C 1
ATOM 3004 O O . ARG A 1 361 ? 27.467 -15.345 -6.517 1.00 71.44 361 ARG A O 1
ATOM 3011 N N . LEU A 1 362 ? 28.746 -13.486 -6.397 1.00 66.50 362 LEU A N 1
ATOM 3012 C CA . LEU A 1 362 ? 29.819 -14.026 -5.540 1.00 66.50 362 LEU A CA 1
ATOM 3013 C C . LEU A 1 362 ? 29.298 -14.757 -4.287 1.00 66.50 362 LEU A C 1
ATOM 3015 O O . LEU A 1 362 ? 29.787 -15.830 -3.936 1.00 66.50 362 LEU A O 1
ATOM 3019 N N . ALA A 1 363 ? 28.259 -14.211 -3.646 1.00 61.56 363 ALA A N 1
ATOM 3020 C CA . ALA A 1 363 ? 27.716 -14.717 -2.382 1.00 61.56 363 ALA A CA 1
ATOM 3021 C C . ALA A 1 363 ? 27.247 -16.188 -2.433 1.00 61.56 363 ALA A C 1
ATOM 3023 O O . ALA A 1 363 ? 27.219 -16.858 -1.401 1.00 61.56 363 ALA A O 1
ATOM 3024 N N . ASN A 1 364 ? 26.927 -16.712 -3.623 1.00 66.62 364 ASN A N 1
ATOM 3025 C CA . ASN A 1 364 ? 26.336 -18.043 -3.790 1.00 66.62 364 ASN A CA 1
ATOM 3026 C C . ASN A 1 364 ? 27.317 -19.105 -4.311 1.00 66.62 364 ASN A C 1
ATOM 3028 O O . ASN A 1 364 ? 26.966 -20.286 -4.346 1.00 66.62 364 ASN A O 1
ATOM 3032 N N . ILE A 1 365 ? 28.551 -18.734 -4.669 1.00 73.81 365 ILE A N 1
ATOM 3033 C CA . ILE A 1 365 ? 29.507 -19.643 -5.325 1.00 73.81 365 ILE A CA 1
ATOM 3034 C C . ILE A 1 365 ? 29.770 -20.901 -4.495 1.00 73.81 365 ILE A C 1
ATOM 3036 O O . ILE A 1 365 ? 29.709 -22.015 -5.011 1.00 73.81 365 ILE A O 1
ATOM 3040 N N . ARG A 1 366 ? 29.998 -20.750 -3.184 1.00 73.75 366 ARG A N 1
ATOM 3041 C CA . ARG A 1 366 ? 30.281 -21.891 -2.296 1.00 73.75 366 ARG A CA 1
ATOM 3042 C C . ARG A 1 366 ? 29.125 -22.888 -2.240 1.00 73.75 366 ARG A C 1
ATOM 3044 O O . ARG A 1 366 ? 29.357 -24.084 -2.082 1.00 73.75 366 ARG A O 1
ATOM 3051 N N . MET A 1 367 ? 27.890 -22.401 -2.330 1.00 74.81 367 MET A N 1
ATOM 3052 C CA . MET A 1 367 ? 26.704 -23.252 -2.358 1.00 74.81 367 MET A CA 1
ATOM 3053 C C . MET A 1 367 ? 26.593 -23.979 -3.700 1.00 74.81 367 MET A C 1
ATOM 3055 O O . MET A 1 367 ? 26.360 -25.184 -3.702 1.00 74.81 367 MET A O 1
ATOM 3059 N N . ILE A 1 368 ? 26.831 -23.271 -4.809 1.00 79.00 368 ILE A N 1
ATOM 3060 C CA . ILE A 1 368 ? 26.796 -23.830 -6.167 1.00 79.00 368 ILE A CA 1
ATOM 3061 C C . ILE A 1 368 ? 27.832 -24.941 -6.318 1.00 79.00 368 ILE A C 1
ATOM 3063 O O . ILE A 1 368 ? 27.472 -26.048 -6.701 1.00 79.00 368 ILE A O 1
ATOM 3067 N N . ILE A 1 369 ? 29.089 -24.686 -5.947 1.00 78.50 369 ILE A N 1
ATOM 3068 C CA . ILE A 1 369 ? 30.165 -25.684 -6.019 1.00 78.50 369 ILE A CA 1
ATOM 3069 C C . ILE A 1 369 ? 29.794 -26.935 -5.209 1.00 78.50 369 ILE A C 1
ATOM 3071 O O . ILE A 1 369 ? 29.880 -28.046 -5.724 1.00 78.50 369 ILE A O 1
ATOM 3075 N N . ARG A 1 370 ? 29.313 -26.777 -3.965 1.00 77.94 370 ARG A N 1
ATOM 3076 C CA . ARG A 1 370 ? 28.884 -27.921 -3.137 1.00 77.94 370 ARG A CA 1
ATOM 3077 C C . ARG A 1 370 ? 27.732 -28.706 -3.757 1.00 77.94 370 ARG A C 1
ATOM 3079 O O . ARG A 1 370 ? 27.709 -29.928 -3.636 1.00 77.94 370 ARG A O 1
ATOM 3086 N N . ASP A 1 371 ? 26.765 -28.026 -4.363 1.00 79.94 371 ASP A N 1
ATOM 3087 C CA . ASP A 1 371 ? 25.644 -28.683 -5.037 1.00 79.94 371 ASP A CA 1
ATOM 3088 C C . ASP A 1 371 ? 26.116 -29.447 -6.282 1.00 79.94 371 ASP A C 1
ATOM 3090 O O . ASP A 1 371 ? 25.720 -30.592 -6.481 1.00 79.94 371 ASP A O 1
ATOM 3094 N N . GLN A 1 372 ? 27.042 -28.881 -7.063 1.00 81.69 372 GLN A N 1
ATOM 3095 C CA . GLN A 1 372 ? 27.618 -29.563 -8.225 1.00 81.69 372 GLN A CA 1
ATOM 3096 C C . GLN A 1 372 ? 28.459 -30.781 -7.829 1.00 81.69 372 GLN A C 1
ATOM 3098 O O . GLN A 1 372 ? 28.320 -31.826 -8.455 1.00 81.69 372 GLN A O 1
ATOM 3103 N N . ILE A 1 373 ? 29.237 -30.710 -6.743 1.00 80.38 373 ILE A N 1
ATOM 3104 C CA . ILE A 1 373 ? 29.956 -31.879 -6.204 1.00 80.38 373 ILE A CA 1
ATOM 3105 C C . ILE A 1 373 ? 28.975 -33.005 -5.846 1.00 80.38 373 ILE A C 1
ATOM 3107 O O . ILE A 1 373 ? 29.216 -34.158 -6.185 1.00 80.38 373 ILE A O 1
ATOM 3111 N N . LYS A 1 374 ? 27.836 -32.692 -5.213 1.00 76.94 374 LYS A N 1
ATOM 3112 C CA . LYS A 1 374 ? 26.811 -33.702 -4.878 1.00 76.94 374 LYS A CA 1
ATOM 3113 C C . LYS A 1 374 ? 26.129 -34.302 -6.105 1.00 76.94 374 LYS A C 1
ATOM 3115 O O . LYS A 1 374 ? 25.683 -35.445 -6.059 1.00 76.94 374 LYS A O 1
ATOM 3120 N N . ARG A 1 375 ? 25.972 -33.507 -7.161 1.00 73.44 375 ARG A N 1
ATOM 3121 C CA . ARG A 1 375 ? 25.328 -33.915 -8.416 1.00 73.44 375 ARG A CA 1
ATOM 3122 C C . ARG A 1 375 ? 26.285 -34.604 -9.373 1.00 73.44 375 ARG A C 1
ATOM 3124 O O . ARG A 1 375 ? 25.825 -35.176 -10.362 1.00 73.44 375 ARG A O 1
ATOM 3131 N N . PHE A 1 376 ? 27.580 -34.555 -9.090 1.00 71.69 376 PHE A N 1
ATOM 3132 C CA . PHE A 1 376 ? 28.574 -35.234 -9.885 1.00 71.69 376 PHE A CA 1
ATOM 3133 C C . PHE A 1 376 ? 28.279 -36.735 -9.899 1.00 71.69 376 PHE A C 1
ATOM 3135 O O . PHE A 1 376 ? 28.198 -37.400 -8.866 1.00 71.69 376 PHE A O 1
ATOM 3142 N N . LYS A 1 377 ? 28.081 -37.257 -11.103 1.00 66.38 377 LYS A N 1
ATOM 3143 C CA . LYS A 1 377 ? 28.036 -38.684 -11.384 1.00 66.38 377 LYS A CA 1
ATOM 3144 C C . LYS A 1 377 ? 29.165 -38.927 -12.370 1.00 66.38 377 LYS A C 1
ATOM 3146 O O . LYS A 1 377 ? 29.219 -38.214 -13.374 1.00 66.38 377 LYS A O 1
ATOM 3151 N N . ASN A 1 378 ? 30.029 -39.906 -12.092 1.00 62.69 378 ASN A N 1
ATOM 3152 C CA . ASN A 1 378 ? 30.946 -40.420 -13.107 1.00 62.69 378 ASN A CA 1
ATOM 3153 C C . ASN A 1 378 ? 30.100 -40.757 -14.334 1.00 62.69 378 ASN A C 1
ATOM 3155 O O . ASN A 1 378 ? 29.193 -41.587 -14.253 1.00 62.69 378 ASN A O 1
ATOM 3159 N N . ASN A 1 379 ? 30.317 -40.012 -15.412 1.00 63.53 379 ASN A N 1
ATOM 3160 C CA . ASN A 1 379 ? 29.663 -40.259 -16.678 1.00 63.53 379 ASN A CA 1
ATOM 3161 C C . ASN A 1 379 ? 30.746 -40.768 -17.617 1.00 63.53 379 ASN A C 1
ATOM 3163 O O . ASN A 1 379 ? 31.558 -39.972 -18.079 1.00 63.53 379 ASN A O 1
ATOM 3167 N N . ASP A 1 380 ? 30.742 -42.075 -17.874 1.00 65.62 380 ASP A N 1
ATOM 3168 C CA . ASP A 1 380 ? 31.730 -42.758 -18.722 1.00 65.62 380 ASP A CA 1
ATOM 3169 C C . ASP A 1 380 ? 31.703 -42.261 -20.188 1.00 65.62 380 ASP A C 1
ATOM 3171 O O . ASP A 1 380 ? 32.543 -42.640 -20.996 1.00 65.62 380 ASP A O 1
ATOM 3175 N N . GLU A 1 381 ? 30.731 -41.408 -20.541 1.00 77.75 381 GLU A N 1
ATOM 3176 C CA . GLU A 1 381 ? 30.573 -40.759 -21.849 1.00 77.75 381 GLU A CA 1
ATOM 3177 C C . GLU A 1 381 ? 31.605 -39.645 -22.116 1.00 77.75 381 GLU A C 1
ATOM 3179 O O . GLU A 1 381 ? 31.831 -39.309 -23.276 1.00 77.75 381 GLU A O 1
ATOM 3184 N N . PHE A 1 382 ? 32.232 -39.068 -21.081 1.00 82.44 382 PHE A N 1
ATOM 3185 C CA . PHE A 1 382 ? 33.141 -37.921 -21.221 1.00 82.44 382 PHE A CA 1
ATOM 3186 C C . PHE A 1 382 ? 34.485 -38.167 -20.539 1.00 82.44 382 PHE A C 1
ATOM 3188 O O . PHE A 1 382 ? 34.541 -38.683 -19.424 1.00 82.44 382 PHE A O 1
ATOM 3195 N N . ASN A 1 383 ? 35.566 -37.734 -21.188 1.00 86.94 383 ASN A N 1
ATOM 3196 C CA . ASN A 1 383 ? 36.921 -37.807 -20.645 1.00 86.94 383 ASN A CA 1
ATOM 3197 C C . ASN A 1 383 ? 37.143 -36.771 -19.540 1.00 86.94 383 ASN A C 1
ATOM 3199 O O . ASN A 1 383 ? 37.801 -37.060 -18.545 1.00 86.94 383 ASN A O 1
ATOM 3203 N N . GLU A 1 384 ? 36.584 -35.570 -19.709 1.00 87.31 384 GLU A N 1
ATOM 3204 C CA . GLU A 1 384 ? 36.699 -34.482 -18.740 1.00 87.31 384 GLU A CA 1
ATOM 3205 C C . GLU A 1 384 ? 35.340 -33.824 -18.483 1.00 87.31 384 GLU A C 1
ATOM 3207 O O . GLU A 1 384 ? 34.484 -33.712 -19.366 1.00 87.31 384 GLU A O 1
ATOM 3212 N N . GLN A 1 385 ? 35.150 -33.343 -17.255 1.00 88.19 385 GLN A N 1
ATOM 3213 C CA . GLN A 1 385 ? 34.006 -32.516 -16.885 1.00 88.19 385 GLN A CA 1
ATOM 3214 C C . GLN A 1 385 ? 34.493 -31.190 -16.327 1.00 88.19 385 GLN A C 1
ATOM 3216 O O . GLN A 1 385 ? 35.345 -31.148 -15.435 1.00 88.19 385 GLN A O 1
ATOM 3221 N N . HIS A 1 386 ? 33.950 -30.101 -16.856 1.00 91.62 386 HIS A N 1
ATOM 3222 C CA . HIS A 1 386 ? 34.290 -28.746 -16.458 1.00 91.62 386 HIS A CA 1
ATOM 3223 C C . HIS A 1 386 ? 33.068 -28.042 -15.870 1.00 91.62 386 HIS A C 1
ATOM 3225 O O . HIS A 1 386 ? 31.996 -28.018 -16.478 1.00 91.62 386 HIS A O 1
ATOM 3231 N N . LEU A 1 387 ? 33.256 -27.401 -14.720 1.00 90.38 387 LEU A N 1
ATOM 3232 C CA . LEU A 1 387 ? 32.334 -26.414 -14.174 1.00 90.38 387 LEU A CA 1
ATOM 3233 C C . LEU A 1 387 ? 32.883 -25.014 -14.458 1.00 90.38 387 LEU A C 1
ATOM 3235 O O . LEU A 1 387 ? 33.980 -24.671 -14.021 1.00 90.38 387 LEU A O 1
ATOM 3239 N N . VAL A 1 388 ? 32.113 -24.195 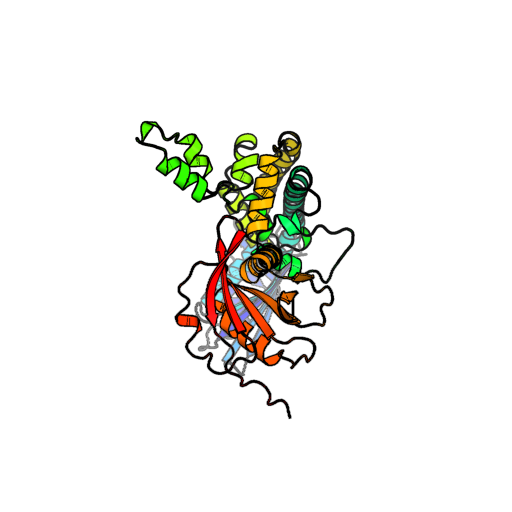-15.166 1.00 92.50 388 VAL A N 1
ATOM 3240 C CA . VAL A 1 388 ? 32.439 -22.807 -15.493 1.00 92.50 388 VAL A CA 1
ATOM 3241 C C . VAL A 1 388 ? 31.544 -21.883 -14.678 1.00 92.50 388 VAL A C 1
ATOM 3243 O O . VAL A 1 388 ? 30.329 -21.840 -14.866 1.00 92.50 388 VAL A O 1
ATOM 3246 N N . LEU A 1 389 ? 32.140 -21.127 -13.763 1.00 89.81 389 LEU A N 1
ATOM 3247 C CA . LEU A 1 389 ? 31.453 -20.093 -13.001 1.00 89.81 389 LEU A CA 1
ATOM 3248 C C . LEU A 1 389 ? 31.641 -18.743 -13.682 1.00 89.81 389 LEU A C 1
ATOM 3250 O O . LEU A 1 389 ? 32.763 -18.247 -13.793 1.00 89.81 389 LEU A O 1
ATOM 3254 N N . VAL A 1 390 ? 30.531 -18.145 -14.104 1.00 90.12 390 VAL A N 1
ATOM 3255 C CA . VAL A 1 390 ? 30.513 -16.819 -14.723 1.00 90.12 390 VAL A CA 1
ATOM 3256 C C . VAL A 1 390 ? 29.985 -15.814 -13.708 1.00 90.12 390 VAL A C 1
ATOM 3258 O O . VAL A 1 390 ? 28.828 -15.878 -13.285 1.00 90.12 390 VAL A O 1
ATOM 3261 N N . LEU A 1 391 ? 30.853 -14.904 -13.280 1.00 85.38 391 LEU A N 1
ATOM 3262 C CA . LEU A 1 391 ? 30.567 -13.940 -12.228 1.00 85.38 391 LEU A CA 1
ATOM 3263 C C . LEU A 1 391 ? 29.896 -12.690 -12.792 1.00 85.38 391 LEU A C 1
ATOM 3265 O O . LEU A 1 391 ? 30.253 -12.193 -13.862 1.00 85.38 391 LEU A O 1
ATOM 3269 N N . SER A 1 392 ? 28.918 -12.170 -12.049 1.00 72.25 392 SER A N 1
ATOM 3270 C CA . SER A 1 392 ? 28.244 -10.909 -12.375 1.00 72.25 392 SER A CA 1
ATOM 3271 C C . SER A 1 392 ? 29.104 -9.669 -12.136 1.00 72.25 392 SER A C 1
ATOM 3273 O O . SER A 1 392 ? 28.814 -8.630 -12.723 1.00 72.25 392 SER A O 1
ATOM 3275 N N . ASP A 1 393 ? 30.131 -9.786 -11.292 1.00 65.75 393 ASP A N 1
ATOM 3276 C CA . ASP A 1 393 ? 30.955 -8.685 -10.796 1.00 65.75 393 ASP A CA 1
ATOM 3277 C C . ASP A 1 393 ? 32.447 -9.013 -10.996 1.00 65.75 393 ASP A C 1
ATOM 3279 O O . ASP A 1 393 ? 32.862 -10.158 -10.813 1.00 65.75 393 ASP A O 1
ATOM 3283 N N . ASN A 1 394 ? 33.256 -8.012 -11.362 1.00 56.50 394 ASN A N 1
ATOM 3284 C CA . ASN A 1 394 ? 34.708 -8.148 -11.534 1.00 56.50 394 ASN A CA 1
ATOM 3285 C C . ASN A 1 394 ? 35.397 -8.072 -10.158 1.00 56.50 394 ASN A C 1
ATOM 3287 O O . ASN A 1 394 ? 35.446 -6.992 -9.567 1.00 56.50 394 ASN A O 1
ATOM 3291 N N . ILE A 1 395 ? 35.836 -9.207 -9.601 1.00 57.72 395 ILE A N 1
ATOM 3292 C CA . ILE A 1 395 ? 36.328 -9.305 -8.213 1.00 57.72 395 ILE A CA 1
ATOM 3293 C C . ILE A 1 395 ? 37.513 -10.287 -8.113 1.00 57.72 395 ILE A C 1
ATOM 3295 O O . ILE A 1 395 ? 37.579 -11.268 -8.852 1.00 57.72 395 ILE A O 1
ATOM 3299 N N . GLU A 1 396 ? 38.423 -10.028 -7.165 1.00 58.34 396 GLU A N 1
ATOM 3300 C CA . GLU A 1 396 ? 39.546 -10.897 -6.778 1.00 58.34 396 GLU A CA 1
ATOM 3301 C C . GLU A 1 396 ? 39.077 -12.280 -6.274 1.00 58.34 396 GLU A C 1
ATOM 3303 O O . GLU A 1 396 ? 38.284 -12.409 -5.335 1.00 58.34 396 GLU A O 1
ATOM 3308 N N . VAL A 1 397 ? 39.587 -13.334 -6.918 1.00 59.22 397 VAL A N 1
ATOM 3309 C CA . VAL A 1 397 ? 39.176 -14.744 -6.755 1.00 59.22 397 VAL A CA 1
ATOM 3310 C C . VAL A 1 397 ? 39.718 -15.376 -5.465 1.00 59.22 397 VAL A C 1
ATOM 3312 O O . VAL A 1 397 ? 39.202 -16.401 -5.018 1.00 59.22 397 VAL A O 1
ATOM 3315 N N . ASP A 1 398 ? 40.691 -14.740 -4.812 1.00 59.00 398 ASP A N 1
ATOM 3316 C CA . ASP A 1 398 ? 41.476 -15.326 -3.716 1.00 59.00 398 ASP A CA 1
ATOM 3317 C C . ASP A 1 398 ? 40.623 -15.779 -2.512 1.00 59.00 398 ASP A C 1
ATOM 3319 O O . ASP A 1 398 ? 40.942 -16.765 -1.857 1.00 59.00 398 ASP A O 1
ATOM 3323 N N . SER A 1 399 ? 39.458 -15.162 -2.269 1.00 56.44 399 SER A N 1
ATOM 3324 C CA . SER A 1 399 ? 38.542 -15.550 -1.173 1.00 56.44 399 SER A CA 1
ATOM 3325 C C . SER A 1 399 ? 37.653 -16.784 -1.453 1.00 56.44 399 SER A C 1
ATOM 3327 O O . SER A 1 399 ? 36.986 -17.315 -0.546 1.00 56.44 399 SER A O 1
ATOM 3329 N N . ILE A 1 400 ? 37.604 -17.246 -2.708 1.00 59.16 400 ILE A N 1
ATOM 3330 C CA . ILE A 1 400 ? 36.782 -18.385 -3.155 1.00 59.16 400 ILE A CA 1
ATOM 3331 C C . ILE A 1 400 ? 37.515 -19.719 -2.913 1.00 59.16 400 ILE A C 1
ATOM 3333 O O . ILE A 1 400 ? 36.855 -20.741 -2.710 1.00 59.16 400 ILE A O 1
ATOM 3337 N N . LEU A 1 401 ? 38.853 -19.702 -2.883 1.00 58.62 401 LEU A N 1
ATOM 3338 C CA . LEU A 1 401 ? 39.707 -20.877 -3.105 1.00 58.62 401 LEU A CA 1
ATOM 3339 C C . LEU A 1 401 ? 40.194 -21.605 -1.846 1.00 58.62 401 LEU A C 1
ATOM 3341 O O . LEU A 1 401 ? 40.648 -22.740 -1.960 1.00 58.62 401 LEU A O 1
ATOM 3345 N N . ASP A 1 402 ? 40.007 -21.032 -0.654 1.00 55.19 402 ASP A N 1
ATOM 3346 C CA . ASP A 1 402 ? 40.587 -21.524 0.612 1.00 55.19 402 ASP A CA 1
ATOM 3347 C C . ASP A 1 402 ? 40.176 -22.948 1.064 1.00 55.19 402 ASP A C 1
ATOM 3349 O O . ASP A 1 402 ? 40.660 -23.413 2.094 1.00 55.19 402 ASP A O 1
ATOM 3353 N N . ARG A 1 403 ? 39.279 -23.659 0.357 1.00 53.00 403 ARG A N 1
ATOM 3354 C CA . ARG A 1 403 ? 38.884 -25.058 0.665 1.00 53.00 403 ARG A CA 1
ATOM 3355 C C . ARG A 1 403 ? 38.431 -25.850 -0.568 1.00 53.00 403 ARG A C 1
ATOM 3357 O O . ARG A 1 403 ? 37.312 -26.369 -0.589 1.00 53.00 403 ARG A O 1
ATOM 3364 N N . THR A 1 404 ? 39.254 -25.907 -1.610 1.00 56.44 404 THR A N 1
ATOM 3365 C CA . THR A 1 404 ? 38.921 -26.582 -2.882 1.00 56.44 404 THR A CA 1
ATOM 3366 C C . THR A 1 404 ? 39.712 -27.871 -3.130 1.00 56.44 404 THR A C 1
ATOM 3368 O O . THR A 1 404 ? 39.902 -28.261 -4.272 1.00 56.44 404 THR A O 1
ATOM 3371 N N . ASP A 1 405 ? 40.137 -28.560 -2.069 1.00 53.84 405 ASP A N 1
ATOM 3372 C CA . ASP A 1 405 ? 41.185 -29.586 -2.184 1.00 53.84 405 ASP A CA 1
ATOM 3373 C C . ASP A 1 405 ? 40.776 -30.890 -2.900 1.00 53.84 405 ASP A C 1
ATOM 3375 O O . ASP A 1 405 ? 41.652 -31.627 -3.344 1.00 53.84 405 ASP A O 1
ATOM 3379 N N . GLU A 1 406 ? 39.486 -31.172 -3.118 1.00 65.56 406 GLU A N 1
ATOM 3380 C CA . GLU A 1 406 ? 39.048 -32.372 -3.855 1.00 65.56 406 GLU A CA 1
ATOM 3381 C C . GLU A 1 406 ? 37.788 -32.093 -4.691 1.00 65.56 406 GLU A C 1
ATOM 3383 O O . GLU A 1 406 ? 36.661 -32.163 -4.196 1.00 65.56 406 GLU A O 1
ATOM 3388 N N . MET A 1 407 ? 37.968 -31.752 -5.974 1.00 74.19 407 MET A N 1
ATOM 3389 C CA . MET A 1 407 ? 36.865 -31.616 -6.938 1.00 74.19 407 MET A CA 1
ATOM 3390 C C . MET A 1 407 ? 36.986 -32.643 -8.065 1.00 74.19 407 MET A C 1
ATOM 3392 O O . MET A 1 407 ? 38.052 -32.750 -8.677 1.00 74.19 407 MET A O 1
ATOM 3396 N N . PRO A 1 408 ? 35.895 -33.349 -8.410 1.00 78.56 408 PRO A N 1
ATOM 3397 C CA . PRO A 1 408 ? 35.907 -34.359 -9.466 1.00 78.56 408 PRO A CA 1
ATOM 3398 C C . PRO A 1 408 ? 35.762 -33.765 -10.880 1.00 78.56 408 PRO A C 1
ATOM 3400 O O . PRO A 1 408 ? 35.597 -34.485 -11.856 1.00 78.56 408 PRO A O 1
ATOM 3403 N N . PHE A 1 409 ? 35.797 -32.439 -10.990 1.00 84.38 409 PHE A N 1
ATOM 3404 C CA . PHE A 1 409 ? 35.717 -31.686 -12.233 1.00 84.38 409 PHE A CA 1
ATOM 3405 C C . PHE A 1 409 ? 36.734 -30.548 -12.204 1.00 84.38 409 PHE A C 1
ATOM 3407 O O . PHE A 1 409 ? 37.162 -30.098 -11.138 1.00 84.38 409 PHE A O 1
ATOM 3414 N N . LYS A 1 410 ? 37.087 -30.048 -13.384 1.00 88.44 410 LYS A N 1
ATOM 3415 C CA . LYS A 1 410 ? 37.887 -28.832 -13.534 1.00 88.44 410 LYS A CA 1
ATOM 3416 C C . LYS A 1 410 ? 37.019 -27.610 -13.268 1.00 88.44 410 LYS A C 1
ATOM 3418 O O . LYS A 1 410 ? 35.920 -27.510 -13.814 1.00 88.44 410 LYS A O 1
ATOM 3423 N N . LEU A 1 411 ? 37.498 -26.671 -12.460 1.00 87.69 411 LEU A N 1
ATOM 3424 C CA . LEU A 1 411 ? 36.773 -25.440 -12.156 1.00 87.69 411 LEU A CA 1
ATOM 3425 C C . LEU A 1 411 ? 37.400 -24.265 -12.907 1.00 87.69 411 LEU A C 1
ATOM 3427 O O . LEU A 1 411 ? 38.554 -23.913 -12.673 1.00 87.69 411 LEU A O 1
ATOM 3431 N N . ILE A 1 412 ? 36.624 -23.628 -13.779 1.00 90.12 412 ILE A N 1
ATOM 3432 C CA . ILE A 1 412 ? 37.005 -22.393 -14.467 1.00 90.12 412 ILE A CA 1
ATOM 3433 C C . ILE A 1 412 ? 36.144 -21.262 -13.921 1.00 90.12 412 ILE A C 1
ATOM 3435 O O . ILE A 1 412 ? 34.923 -21.381 -13.853 1.00 90.12 412 ILE A O 1
ATOM 3439 N N . VAL A 1 413 ? 36.766 -20.154 -13.537 1.00 88.38 413 VAL A N 1
ATOM 3440 C CA . VAL A 1 413 ? 36.073 -18.966 -13.036 1.00 88.38 413 VAL A CA 1
ATOM 3441 C C . VAL A 1 413 ? 36.402 -17.796 -13.946 1.00 88.38 413 VAL A C 1
ATOM 3443 O O . VAL A 1 413 ? 37.567 -17.551 -14.254 1.00 88.38 413 VAL A O 1
ATOM 3446 N N . GLY A 1 414 ? 35.380 -17.066 -14.373 1.00 89.19 414 GLY A N 1
ATOM 3447 C CA . GLY A 1 414 ? 35.540 -15.888 -15.214 1.00 89.19 414 GLY A CA 1
ATOM 3448 C C . GLY A 1 414 ? 34.350 -14.946 -15.125 1.00 89.19 414 GLY A C 1
ATOM 3449 O O . GLY A 1 414 ? 33.448 -15.139 -14.314 1.00 89.19 414 GLY A O 1
ATOM 3450 N N . TYR A 1 415 ? 34.337 -13.922 -15.965 1.00 87.56 415 TYR A N 1
ATOM 3451 C CA . TYR A 1 415 ? 33.253 -12.942 -16.056 1.00 87.56 415 TYR A CA 1
ATOM 3452 C C . TYR A 1 415 ? 32.987 -12.577 -17.516 1.00 87.56 415 TYR A C 1
ATOM 3454 O O . TYR A 1 415 ? 33.777 -12.906 -18.401 1.00 87.56 415 TYR A O 1
ATOM 3462 N N . LEU A 1 416 ? 31.864 -11.905 -17.772 1.00 83.94 416 LEU A N 1
ATOM 3463 C CA . LEU A 1 416 ? 31.576 -11.327 -19.085 1.00 83.94 416 LEU A CA 1
ATOM 3464 C C . LEU A 1 416 ? 32.086 -9.888 -19.140 1.00 83.94 416 LEU A C 1
ATOM 3466 O O . LEU A 1 416 ? 31.716 -9.072 -18.292 1.00 83.94 416 LEU A O 1
ATOM 3470 N N . ASN A 1 417 ? 32.910 -9.573 -20.139 1.00 79.94 417 ASN A N 1
ATOM 3471 C CA . ASN A 1 417 ? 33.329 -8.198 -20.400 1.00 79.94 417 ASN A CA 1
ATOM 3472 C C . ASN A 1 417 ? 32.174 -7.364 -21.002 1.00 79.94 417 ASN A C 1
ATOM 3474 O O . ASN A 1 417 ? 31.068 -7.855 -21.234 1.00 79.94 417 ASN A O 1
ATOM 3478 N N . SER A 1 418 ? 32.430 -6.085 -21.282 1.00 68.12 418 SER A N 1
ATOM 3479 C CA . SER A 1 418 ? 31.440 -5.159 -21.855 1.00 68.12 418 SER A CA 1
ATOM 3480 C C . SER A 1 418 ? 30.926 -5.550 -23.247 1.00 68.12 418 SER A C 1
ATOM 3482 O O . SER A 1 418 ? 29.912 -5.015 -23.684 1.00 68.12 418 SER A O 1
ATOM 3484 N N . PHE A 1 419 ? 31.602 -6.470 -23.936 1.00 75.50 419 PHE A N 1
ATOM 3485 C CA . PHE A 1 419 ? 31.224 -6.996 -25.250 1.00 75.50 419 PHE A CA 1
ATOM 3486 C C . PHE A 1 419 ? 30.552 -8.374 -25.160 1.00 75.50 419 PHE A C 1
ATOM 3488 O O . PHE A 1 419 ? 30.366 -9.035 -26.179 1.00 75.50 419 PHE A O 1
ATOM 3495 N N . ASN A 1 420 ? 30.169 -8.806 -23.951 1.00 79.12 420 ASN A N 1
ATOM 3496 C CA . ASN A 1 420 ? 29.639 -10.141 -23.668 1.00 79.12 420 ASN A CA 1
ATOM 3497 C C . ASN A 1 420 ? 30.608 -11.274 -24.051 1.00 79.12 420 ASN A C 1
ATOM 3499 O O . ASN A 1 420 ? 30.181 -12.375 -24.393 1.00 79.12 420 ASN A O 1
ATOM 3503 N N . GLU A 1 421 ? 31.915 -11.027 -23.982 1.00 85.38 421 GLU A N 1
ATOM 3504 C CA . GLU A 1 421 ? 32.929 -12.063 -24.160 1.00 85.38 421 GLU A CA 1
ATOM 3505 C C . GLU A 1 421 ? 33.356 -12.608 -22.800 1.00 85.38 421 GLU A C 1
ATOM 3507 O O . GLU A 1 421 ? 33.511 -11.860 -21.829 1.00 85.38 421 GLU A O 1
ATOM 3512 N N . PHE A 1 422 ? 33.556 -13.923 -22.729 1.00 91.75 422 PHE A N 1
ATOM 3513 C CA . PHE A 1 422 ? 34.009 -14.574 -21.510 1.00 91.75 422 PHE A CA 1
ATOM 3514 C C . PHE A 1 422 ? 35.511 -14.356 -21.294 1.00 91.75 422 PHE A C 1
ATOM 3516 O O . PHE A 1 422 ? 36.333 -14.692 -22.148 1.00 91.75 422 PHE A O 1
ATOM 3523 N N . VAL A 1 423 ? 35.860 -13.826 -20.124 1.00 88.88 423 VAL A N 1
ATOM 3524 C CA . VAL A 1 423 ? 37.236 -13.595 -19.679 1.00 88.88 423 VAL A CA 1
ATOM 3525 C C . VAL A 1 423 ? 37.527 -14.519 -18.498 1.00 88.88 423 VAL A C 1
ATOM 3527 O O . VAL A 1 423 ? 36.933 -14.377 -17.429 1.00 88.88 423 VAL A O 1
ATOM 3530 N N . GLU A 1 424 ? 38.442 -15.471 -18.695 1.00 89.56 424 GLU A N 1
ATOM 3531 C CA . GLU A 1 424 ? 38.931 -16.365 -17.637 1.00 89.56 424 GLU A CA 1
ATOM 3532 C C . GLU A 1 424 ? 39.750 -15.571 -16.612 1.00 89.56 424 GLU A C 1
ATOM 3534 O O . GLU A 1 424 ? 40.659 -14.828 -16.981 1.00 89.56 424 GLU A O 1
ATOM 3539 N N . ILE A 1 425 ? 39.438 -15.755 -15.328 1.00 84.88 425 ILE A N 1
ATOM 3540 C CA . ILE A 1 425 ? 40.201 -15.202 -14.204 1.00 84.88 425 ILE A CA 1
ATOM 3541 C C . ILE A 1 425 ? 41.009 -16.304 -13.507 1.00 84.88 425 ILE A C 1
ATOM 3543 O O . ILE A 1 425 ? 42.149 -16.074 -13.116 1.00 84.88 425 ILE A O 1
ATOM 3547 N N . ALA A 1 426 ? 40.431 -17.498 -13.345 1.00 82.69 426 ALA A N 1
ATOM 3548 C CA . ALA A 1 426 ? 41.085 -18.614 -12.670 1.00 82.69 426 ALA A CA 1
ATOM 3549 C C . ALA A 1 426 ? 40.711 -19.965 -13.284 1.00 82.69 426 ALA A C 1
ATOM 3551 O O . ALA A 1 426 ? 39.610 -20.153 -13.805 1.00 82.69 426 ALA A O 1
ATOM 3552 N N . ASN A 1 427 ? 41.637 -20.915 -13.176 1.00 82.56 427 ASN A N 1
ATOM 3553 C CA . ASN A 1 427 ? 41.512 -22.255 -13.730 1.00 82.56 427 ASN A CA 1
ATOM 3554 C C . ASN A 1 427 ? 42.154 -23.261 -12.777 1.00 82.56 427 ASN A C 1
ATOM 3556 O O . ASN A 1 427 ? 43.374 -23.286 -12.620 1.00 82.56 427 ASN A O 1
ATOM 3560 N N . ILE A 1 428 ? 41.317 -24.042 -12.104 1.00 79.69 428 ILE A N 1
ATOM 3561 C CA . ILE A 1 428 ? 41.720 -24.975 -11.055 1.00 79.69 428 ILE A CA 1
ATOM 3562 C C . ILE A 1 428 ? 41.528 -26.387 -11.592 1.00 79.69 428 ILE A C 1
ATOM 3564 O O . ILE A 1 428 ? 40.430 -26.777 -12.002 1.00 79.69 428 ILE A O 1
ATOM 3568 N N . MET A 1 429 ? 42.624 -27.140 -11.613 1.00 71.69 429 MET A N 1
ATOM 3569 C CA . MET A 1 429 ? 42.644 -28.517 -12.095 1.00 71.69 429 MET A CA 1
ATOM 3570 C C . MET A 1 429 ? 41.957 -29.449 -11.092 1.00 71.69 429 MET A C 1
ATOM 3572 O O . MET A 1 429 ? 42.011 -29.220 -9.885 1.00 71.69 429 MET A O 1
ATOM 3576 N N . SER A 1 430 ? 41.328 -30.512 -11.600 1.00 62.56 430 SER A N 1
ATOM 3577 C CA . SER A 1 430 ? 40.823 -31.595 -10.753 1.00 62.56 430 SER A CA 1
ATOM 3578 C C . SER A 1 430 ? 41.991 -32.308 -10.062 1.00 62.56 430 SER A C 1
ATOM 3580 O O . SER A 1 430 ? 43.044 -32.507 -10.667 1.00 62.56 430 SER A O 1
ATOM 3582 N N . THR A 1 431 ? 41.807 -32.683 -8.796 1.00 55.62 431 THR A N 1
ATOM 3583 C CA . THR A 1 431 ? 42.797 -33.415 -7.986 1.00 55.62 431 THR A CA 1
ATOM 3584 C C . THR A 1 431 ? 42.498 -34.913 -7.883 1.00 55.62 431 THR A C 1
ATOM 3586 O O . THR A 1 431 ? 43.217 -35.631 -7.189 1.00 55.62 431 THR A O 1
ATOM 3589 N N . VAL A 1 432 ? 41.466 -35.415 -8.574 1.00 49.91 432 VAL A N 1
ATOM 3590 C CA . VAL A 1 432 ? 41.151 -36.850 -8.577 1.00 49.91 432 VAL A CA 1
ATOM 3591 C C . VAL A 1 432 ? 42.125 -37.565 -9.527 1.00 49.91 432 VAL A C 1
ATOM 3593 O O . VAL A 1 432 ? 42.167 -37.212 -10.705 1.00 49.91 432 VAL A O 1
ATOM 3596 N N . PRO A 1 433 ? 42.929 -38.539 -9.055 1.00 38.00 433 PRO A N 1
ATOM 3597 C CA . PRO A 1 433 ? 43.819 -39.298 -9.928 1.00 38.00 433 PRO A CA 1
ATOM 3598 C C . PRO A 1 433 ? 43.003 -40.082 -10.961 1.00 38.00 433 PRO A C 1
ATOM 3600 O O . PRO A 1 433 ? 41.933 -40.601 -10.632 1.00 38.00 433 PRO A O 1
ATOM 3603 N N . GLU A 1 434 ? 43.516 -40.167 -12.195 1.00 37.78 434 GLU A N 1
ATOM 3604 C CA . GLU A 1 434 ? 42.930 -40.986 -13.263 1.00 37.78 434 GLU A CA 1
ATOM 3605 C C . GLU A 1 434 ? 42.557 -42.376 -12.716 1.00 37.78 434 GLU A C 1
ATOM 3607 O O . GLU A 1 434 ? 43.371 -42.994 -12.015 1.00 37.78 434 GLU A O 1
ATOM 3612 N N . PRO A 1 435 ? 41.346 -42.894 -12.993 1.00 35.84 435 PRO A N 1
ATOM 3613 C CA . PRO A 1 435 ? 41.046 -44.273 -12.658 1.00 35.84 435 PRO A CA 1
ATOM 3614 C C . PRO A 1 435 ? 42.031 -45.151 -13.430 1.00 35.84 435 PRO A C 1
ATOM 3616 O O . PRO A 1 435 ? 42.049 -45.139 -14.659 1.00 35.84 435 PRO A O 1
ATOM 3619 N N . ASN A 1 436 ? 42.877 -45.880 -12.695 1.00 31.34 436 ASN A N 1
ATOM 3620 C CA . ASN A 1 436 ? 43.795 -46.858 -13.265 1.00 31.34 436 ASN A CA 1
ATOM 3621 C C . ASN A 1 436 ? 43.027 -47.750 -14.248 1.00 31.34 436 ASN A C 1
ATOM 3623 O O . ASN A 1 436 ? 42.160 -48.521 -13.839 1.00 31.34 436 ASN A O 1
ATOM 3627 N N . LEU A 1 437 ? 43.359 -47.649 -15.534 1.00 33.12 437 LEU A N 1
ATOM 3628 C CA . LEU A 1 437 ? 42.966 -48.627 -16.539 1.00 33.12 437 LEU A CA 1
ATOM 3629 C C . LEU A 1 437 ? 43.726 -49.933 -16.265 1.00 33.12 437 LEU A C 1
ATOM 3631 O O . LEU A 1 437 ? 44.833 -50.105 -16.776 1.00 33.12 437 LEU A O 1
ATOM 3635 N N . VAL A 1 438 ? 43.131 -50.827 -15.464 1.00 30.62 438 VAL A N 1
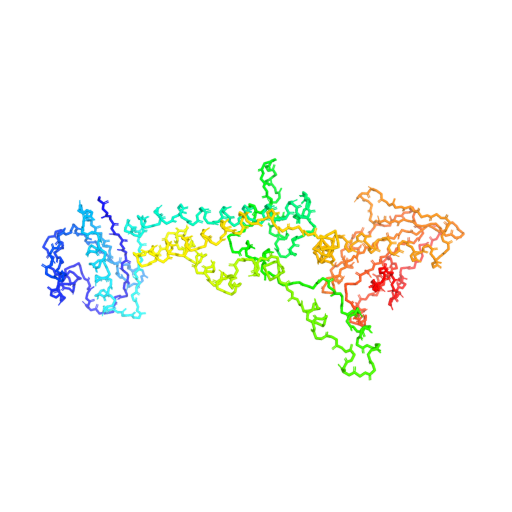ATOM 3636 C CA . VAL A 1 438 ? 43.284 -52.296 -15.538 1.00 30.62 438 VAL A CA 1
ATOM 3637 C C . VAL A 1 438 ? 41.963 -52.961 -15.179 1.00 30.62 438 VAL A C 1
ATOM 3639 O O . VAL A 1 438 ? 41.471 -52.716 -14.054 1.00 30.62 438 VAL A O 1
#

pLDDT: mean 82.62, std 13.16, range [30.62, 98.25]

Sequence (438 aa):
MNKIEYMIITKQEGSFCNSKSSFINLLQVDSSIKINNNIVSYKEQGTIIDIDFKVVTNEIKSKQERYFHITLINNDDSKNNSFRKLSEKIKEIAMKINPNKMKINTLWDDTGRNYAIQAYPLVNEVENLMRKLITQFMLVNVGMEWTSNSLHENLQNVVESRNDINELYEDDLFKTNFIDLVDVLFKKYRTLSVEKMNELLSKATNITELDLKQLKEFLPKSNWERYFSEKIKYGEDKLKSKWKILYDLRNNIAHNRYLNEEDYKKINGITLELKGIIQKTIDNLNNINLTEDEKEDIITTYMSKNLVHRGYIAEEAVARWYSQKFKCNTLKFNTDFKRNYDFSISIKDNVEIAVNIKYSRLANIRMIIRDQIKRFKNNDEFNEQHLVLVLSDNIEVDSILDRTDEMPFKLIVGYLNSFNEFVEIANIMSTVPEPNLV

Foldseek 3Di:
DWKWKKKKKFAPDPDQPPDPVNLQVLLVVPVQWDDDDQWIWGDDPNDIDIWGKDWDKDAPVVRNMIMIIIMTHDPDPVCLVVSVVSVVSSVVSSCVRPVVGMDMGTPDGRQQLVLLVVLQVLLVVLLVLLVVLLCCLCCVQQNDCCLVQQDAPVLNVQLVVVVVDPDVPDDSCVSDDLLRSLCQFFVWFFLDDVVVVVVQVVPDPDPVSDDPVVVCNRDTGGNCRPFPCVPLVDDSVVLNVLSVLLVVLNVCSVVVHGDHPVSSVSSNVSSVVSVVSSVSSVVCSVVGDDDPSRNVSSRCRRNVNDQVSLQVLLLVQVQVVCCVPQVFPDKAADPDPVDQAGIWTAHPPRAIEGEHEDEDEPVCLVVVQVVVQVVDDPDVVGPAYEYEYEYPDDDDCVVVPPPPQAGRHKYWYFYQDPVSHTDTDDTHDHPDDDDDDD

Radius of gyration: 33.77 Å; chains: 1; bounding box: 74×76×79 Å